Protein AF-A0A2E2T6H2-F1 (afdb_monomer_lite)

Secondary structure (DSSP, 8-state):
--EEEEE-STT-EEEEEETTEEEEEEETHHHH--TT--PPPHHHHHHHHHTT---SEEEEES--S-THHHHHHHHHHTTTSS-TTSEEEEE-TT-SHHHHHHHHHHHS--SSEEEEEE-SS--EEE-TTS-EEEEEEEEEEEETTEEEEEEEEEEE--GGG-SSEES-HHHHHHHHHHHTT--TT-HHHHHHHGGG----TTS--SB-TTS-EE-TTS--SSSS------SS-----TT-HHHHHHHHHHHHHHHHHHHHHHHHHHHHS--SEEEEESGGGG-HHHHHHHHHH-SSEEEE-TTTTTTHHHHHHHHHHHHHHT-S-PPPP-SS--SPPPP--GGGGTTSEEEE--HHHHHHHHHTT--EEEE-SSPPPSSS--SSEEEEE-TT-TTHHHHHHHHH---TT-PPEEEEEGGGHHHHEE-SS----TTS-SEEEESS--TTTS-TTSEEEEEEE-TTSHHHHHHHHHHHHHHS--EEEEEESS-TTPPPP-SHHHHHHHHHTSS--EEEETTTTEEEE---

pLDDT: mean 89.55, std 11.1, range [40.06, 98.69]

Structure (mmCIF, N/CA/C/O backbone):
data_AF-A0A2E2T6H2-F1
#
_entry.id   AF-A0A2E2T6H2-F1
#
loop_
_atom_site.group_PDB
_atom_site.id
_atom_site.type_symbol
_atom_site.label_atom_id
_atom_site.label_alt_id
_atom_site.label_comp_id
_atom_site.label_asym_id
_atom_site.label_entity_id
_atom_site.label_seq_id
_atom_site.pdbx_PDB_ins_code
_atom_site.Cartn_x
_atom_site.Cartn_y
_atom_site.Cartn_z
_atom_site.occupancy
_atom_site.B_iso_or_equiv
_atom_site.auth_seq_id
_atom_site.auth_comp_id
_atom_site.auth_asym_id
_atom_site.auth_atom_id
_atom_site.pdbx_PDB_model_num
ATOM 1 N N . MET A 1 1 ? 19.221 -20.853 6.151 1.00 88.19 1 MET A N 1
ATOM 2 C CA . MET A 1 1 ? 20.017 -19.611 6.120 1.00 88.19 1 MET A CA 1
ATOM 3 C C . MET A 1 1 ? 19.103 -18.430 6.379 1.00 88.19 1 MET A C 1
ATOM 5 O O . MET A 1 1 ? 18.104 -18.274 5.685 1.00 88.19 1 MET A O 1
ATOM 9 N N . ARG A 1 2 ? 19.425 -17.616 7.371 1.00 95.44 2 ARG A N 1
ATOM 10 C CA . ARG A 1 2 ? 18.693 -16.402 7.725 1.00 95.44 2 ARG A CA 1
ATOM 11 C C . ARG A 1 2 ? 19.166 -15.269 6.821 1.00 95.44 2 ARG A C 1
ATOM 13 O O . ARG A 1 2 ? 20.353 -14.944 6.819 1.00 95.44 2 ARG A O 1
ATOM 20 N N . ILE A 1 3 ? 18.264 -14.708 6.028 1.00 97.19 3 ILE A N 1
ATOM 21 C CA . ILE A 1 3 ? 18.574 -13.669 5.045 1.00 97.19 3 ILE A CA 1
ATOM 22 C C . ILE A 1 3 ? 17.885 -12.386 5.485 1.00 97.19 3 ILE A C 1
ATOM 24 O O . ILE A 1 3 ? 16.669 -12.353 5.656 1.00 97.19 3 ILE A O 1
ATOM 28 N N . LEU A 1 4 ? 18.663 -11.323 5.645 1.00 97.94 4 LEU A N 1
ATOM 29 C CA . LEU A 1 4 ? 18.157 -9.979 5.883 1.00 97.94 4 LEU A CA 1
ATOM 30 C C . LEU A 1 4 ? 18.441 -9.144 4.637 1.00 97.94 4 LEU A C 1
ATOM 32 O O . LEU A 1 4 ? 19.577 -9.099 4.176 1.00 97.94 4 LEU A O 1
ATOM 36 N N . SER A 1 5 ? 17.427 -8.501 4.072 1.00 97.69 5 SER A N 1
ATOM 37 C CA . SER A 1 5 ? 17.572 -7.628 2.908 1.00 97.69 5 SER A CA 1
ATOM 38 C C . SER A 1 5 ? 17.114 -6.221 3.237 1.00 97.69 5 SER A C 1
ATOM 40 O O . SER A 1 5 ? 16.077 -6.046 3.867 1.00 97.69 5 SER A O 1
ATOM 42 N N . TYR A 1 6 ? 17.886 -5.233 2.805 1.00 96.69 6 TYR A N 1
ATOM 43 C CA . TYR A 1 6 ? 17.662 -3.819 3.047 1.00 96.69 6 TYR A CA 1
ATOM 44 C C . TYR A 1 6 ? 17.733 -3.044 1.730 1.00 96.69 6 TYR A C 1
ATOM 46 O O . TYR A 1 6 ? 18.664 -3.224 0.936 1.00 96.69 6 TYR A O 1
ATOM 54 N N . HIS A 1 7 ? 16.753 -2.176 1.495 1.00 94.94 7 HIS A N 1
ATOM 55 C CA . HIS A 1 7 ? 16.695 -1.313 0.320 1.00 94.94 7 HIS A CA 1
ATOM 56 C C . HIS A 1 7 ? 17.006 0.141 0.678 1.00 94.94 7 HIS A C 1
ATOM 58 O O . HIS A 1 7 ? 16.320 0.726 1.511 1.00 94.94 7 HIS A O 1
ATOM 64 N N . PHE A 1 8 ? 18.040 0.706 0.040 1.00 87.81 8 PHE A N 1
ATOM 65 C CA . PHE A 1 8 ? 18.524 2.078 0.259 1.00 87.81 8 PHE A CA 1
ATOM 66 C C . PHE A 1 8 ? 17.876 3.142 -0.635 1.00 87.81 8 PHE A C 1
ATOM 68 O O . PHE A 1 8 ? 18.179 4.325 -0.478 1.00 87.81 8 PHE A O 1
ATOM 75 N N . GLY A 1 9 ? 17.072 2.736 -1.615 1.00 84.50 9 GLY A N 1
ATOM 76 C CA . GLY A 1 9 ? 16.479 3.653 -2.577 1.00 84.50 9 GLY A CA 1
ATOM 77 C C . GLY A 1 9 ? 15.316 4.461 -2.008 1.00 84.50 9 GLY A C 1
ATOM 78 O O . GLY A 1 9 ? 15.114 4.581 -0.801 1.00 84.50 9 GLY A O 1
ATOM 79 N N . HIS A 1 10 ? 14.543 5.030 -2.920 1.00 82.75 10 HIS A N 1
ATOM 80 C CA . HIS A 1 10 ? 13.220 5.551 -2.610 1.00 82.75 10 HIS A CA 1
ATOM 81 C C . HIS A 1 10 ? 12.325 4.423 -2.049 1.00 82.75 10 HIS A C 1
ATOM 83 O O . HIS A 1 10 ? 12.534 3.258 -2.363 1.00 82.75 10 HIS A O 1
ATOM 89 N N . ASP A 1 11 ? 11.371 4.752 -1.172 1.00 89.88 11 ASP A N 1
ATOM 90 C CA . ASP A 1 11 ? 10.517 3.775 -0.469 1.00 89.88 11 ASP A CA 1
ATOM 91 C C . ASP A 1 11 ? 11.308 2.644 0.215 1.00 89.88 11 ASP A C 1
ATOM 93 O O . ASP A 1 11 ? 10.977 1.459 0.118 1.00 89.88 11 ASP A O 1
ATOM 97 N N . GLY A 1 12 ? 12.368 3.022 0.935 1.00 93.94 12 GLY A N 1
ATOM 98 C CA . GLY A 1 12 ? 13.230 2.087 1.648 1.00 93.94 12 GLY A CA 1
ATOM 99 C C . GLY A 1 12 ? 12.469 1.072 2.498 1.00 93.94 12 GLY A C 1
ATOM 100 O O . GLY A 1 12 ? 11.490 1.391 3.178 1.00 93.94 12 GLY A O 1
ATOM 101 N N . SER A 1 13 ? 12.954 -0.164 2.496 1.00 96.88 13 SER A N 1
ATOM 102 C CA . SER A 1 13 ? 12.318 -1.283 3.185 1.00 96.88 13 SER A CA 1
ATOM 103 C C . SER A 1 13 ? 13.341 -2.284 3.706 1.00 96.88 13 SER A C 1
ATOM 105 O O . SER A 1 13 ? 14.507 -2.297 3.296 1.00 96.88 13 SER A O 1
ATOM 107 N N . ILE A 1 14 ? 12.895 -3.141 4.619 1.00 97.62 14 ILE A N 1
ATOM 108 C CA . ILE A 1 14 ? 13.686 -4.249 5.143 1.00 97.62 14 ILE A CA 1
ATOM 109 C C . ILE A 1 14 ? 12.849 -5.527 5.180 1.00 97.62 14 ILE A C 1
ATOM 111 O O . ILE A 1 14 ? 11.672 -5.502 5.536 1.00 97.62 14 ILE A O 1
ATOM 115 N N . THR A 1 15 ? 13.472 -6.645 4.818 1.00 97.75 15 THR A N 1
ATOM 116 C CA . THR A 1 15 ? 12.844 -7.968 4.769 1.00 97.75 15 THR A CA 1
ATOM 117 C C . THR A 1 15 ? 13.707 -8.990 5.481 1.00 97.75 15 THR A C 1
ATOM 119 O O . THR A 1 15 ? 14.905 -9.082 5.209 1.00 97.75 15 THR A O 1
ATOM 122 N N . TYR A 1 16 ? 13.094 -9.801 6.339 1.00 97.38 16 TYR A N 1
ATOM 123 C CA . TYR A 1 16 ? 13.736 -10.946 6.973 1.00 97.38 16 TYR A CA 1
ATOM 124 C C . TYR A 1 16 ? 13.113 -12.255 6.479 1.00 97.38 16 TYR A C 1
ATOM 126 O O . TYR A 1 16 ? 11.917 -12.499 6.657 1.00 97.38 16 TYR A O 1
ATOM 134 N N . LEU A 1 17 ? 13.943 -13.094 5.862 1.00 95.50 17 LEU A N 1
ATOM 135 C CA . LEU A 1 17 ? 13.588 -14.409 5.344 1.00 95.50 17 LEU A CA 1
ATOM 136 C C . LEU A 1 17 ? 14.323 -15.483 6.146 1.00 95.50 17 LEU A C 1
ATOM 138 O O . LEU A 1 17 ? 15.554 -15.523 6.176 1.00 95.50 17 LEU A O 1
ATOM 142 N N . ASP A 1 18 ? 13.567 -16.392 6.755 1.00 93.62 18 ASP A N 1
ATOM 143 C CA . ASP A 1 18 ? 14.108 -17.532 7.492 1.00 93.62 18 ASP A CA 1
ATOM 144 C C . ASP A 1 18 ? 13.370 -18.819 7.119 1.00 93.62 18 ASP A C 1
ATOM 146 O O . ASP A 1 18 ? 12.152 -18.842 6.953 1.00 93.62 18 ASP A O 1
ATOM 150 N N . LYS A 1 19 ? 14.125 -19.908 6.950 1.00 90.06 19 LYS A N 1
ATOM 151 C CA . LYS A 1 19 ? 13.621 -21.239 6.557 1.00 90.06 19 LYS A CA 1
ATOM 152 C C . LYS A 1 19 ? 12.671 -21.205 5.346 1.00 90.06 19 LYS A C 1
ATOM 154 O O . LYS A 1 19 ? 11.674 -21.922 5.311 1.00 90.06 19 LYS A O 1
ATOM 159 N N . GLY A 1 20 ? 12.981 -20.364 4.358 1.00 89.25 20 GLY A N 1
ATOM 160 C CA . GLY A 1 20 ? 12.189 -20.207 3.135 1.00 89.25 20 GLY A CA 1
ATOM 161 C C . GLY A 1 20 ? 10.883 -19.431 3.322 1.00 89.25 20 GLY A C 1
ATOM 162 O O . GLY A 1 20 ? 10.087 -19.386 2.392 1.00 89.25 20 GLY A O 1
ATOM 163 N N . ARG A 1 21 ? 10.643 -18.824 4.490 1.00 91.69 21 ARG A N 1
ATOM 164 C CA . ARG A 1 21 ? 9.457 -18.013 4.791 1.00 91.69 21 ARG A CA 1
ATOM 165 C C . ARG A 1 21 ? 9.847 -16.555 4.979 1.00 91.69 21 ARG A C 1
ATOM 167 O O . ARG A 1 21 ? 10.845 -16.263 5.636 1.00 91.69 21 ARG A O 1
ATOM 174 N N . ILE A 1 22 ? 9.039 -15.650 4.434 1.00 93.62 22 ILE A N 1
ATOM 175 C CA . ILE A 1 22 ? 9.094 -14.234 4.797 1.00 93.62 22 ILE A CA 1
ATOM 176 C C . ILE A 1 22 ? 8.507 -14.113 6.200 1.00 93.62 22 ILE A C 1
ATOM 178 O O . ILE A 1 22 ? 7.339 -14.424 6.405 1.00 93.62 22 ILE A O 1
ATOM 182 N N . VAL A 1 23 ? 9.336 -13.728 7.168 1.00 93.56 23 VAL A N 1
ATOM 183 C CA . VAL A 1 23 ? 8.912 -13.581 8.567 1.00 93.56 23 VAL A CA 1
ATOM 184 C C . VAL A 1 23 ? 8.470 -12.146 8.833 1.00 93.56 23 VAL A C 1
ATOM 186 O O . VAL A 1 23 ? 7.456 -11.932 9.483 1.00 93.56 23 VAL A O 1
ATOM 189 N N . TYR A 1 24 ? 9.220 -11.175 8.303 1.00 93.44 24 TYR A N 1
ATOM 190 C CA . TYR A 1 24 ? 8.900 -9.754 8.412 1.00 93.44 24 TYR A CA 1
ATOM 191 C C . TYR A 1 24 ? 9.229 -9.030 7.115 1.00 93.44 24 TYR A C 1
ATOM 193 O O . TYR A 1 24 ? 10.255 -9.298 6.481 1.00 93.44 24 TYR A O 1
ATOM 201 N N . HIS A 1 25 ? 8.394 -8.057 6.784 1.00 96.38 25 HIS A N 1
ATOM 202 C CA . HIS A 1 25 ? 8.656 -7.045 5.780 1.00 96.38 25 HIS A CA 1
ATOM 203 C C . HIS A 1 25 ? 8.089 -5.717 6.270 1.00 96.38 25 HIS A C 1
ATOM 205 O O . HIS A 1 25 ? 6.919 -5.648 6.638 1.00 96.38 25 HIS A O 1
ATOM 211 N N . THR A 1 26 ? 8.904 -4.664 6.286 1.00 95.56 26 THR A N 1
ATOM 212 C CA . THR A 1 26 ? 8.421 -3.339 6.681 1.00 95.56 26 THR A CA 1
ATOM 213 C C . THR A 1 26 ? 9.046 -2.218 5.867 1.00 95.56 26 THR A C 1
ATOM 215 O O . THR A 1 26 ? 10.230 -2.262 5.514 1.00 95.56 26 THR A O 1
ATOM 218 N N . GLN A 1 27 ? 8.241 -1.196 5.589 1.00 95.88 27 GLN A N 1
ATOM 219 C CA . GLN A 1 27 ? 8.707 0.076 5.049 1.00 95.88 27 GLN A CA 1
ATOM 220 C C . GLN A 1 27 ? 9.414 0.891 6.139 1.00 95.88 27 GLN A C 1
ATOM 222 O O . GLN A 1 27 ? 8.899 1.071 7.242 1.00 95.88 27 GLN A O 1
ATOM 227 N N . LEU A 1 28 ? 10.574 1.457 5.823 1.00 95.56 28 LEU A N 1
ATOM 228 C CA . LEU A 1 28 ? 11.381 2.216 6.779 1.00 95.56 28 LEU A CA 1
ATOM 229 C C . LEU A 1 28 ? 10.726 3.539 7.185 1.00 95.56 28 LEU A C 1
ATOM 231 O O . LEU A 1 28 ? 10.871 3.949 8.338 1.00 95.56 28 LEU A O 1
ATOM 235 N N . GLU A 1 29 ? 9.937 4.152 6.296 1.00 94.50 29 GLU A N 1
ATOM 236 C CA . GLU A 1 29 ? 9.164 5.369 6.591 1.00 94.50 29 GLU A CA 1
ATOM 237 C C . GLU A 1 29 ? 8.238 5.216 7.803 1.00 94.50 29 GLU A C 1
ATOM 239 O O . GLU A 1 29 ? 8.040 6.156 8.571 1.00 94.50 29 GLU A O 1
ATOM 244 N N . ARG A 1 30 ? 7.729 4.001 8.039 1.00 94.00 30 ARG A N 1
ATOM 245 C CA . ARG A 1 30 ? 6.865 3.680 9.180 1.00 94.00 30 ARG A CA 1
ATOM 246 C C . ARG A 1 30 ? 7.592 3.770 10.504 1.00 94.00 30 ARG A C 1
ATOM 248 O O . ARG A 1 30 ? 6.950 3.909 11.531 1.00 94.00 30 ARG A O 1
ATOM 255 N N . LEU A 1 31 ? 8.919 3.691 10.502 1.00 94.50 31 LEU A N 1
ATOM 256 C CA . LEU A 1 31 ? 9.747 3.659 11.706 1.00 94.50 31 LEU A CA 1
ATOM 257 C C . LEU A 1 31 ? 10.614 4.910 11.843 1.00 94.50 31 LEU A C 1
ATOM 259 O O . LEU A 1 31 ? 10.952 5.289 12.962 1.00 94.50 31 LEU A O 1
ATOM 263 N N . ASN A 1 32 ? 11.013 5.531 10.732 1.00 93.12 32 ASN A N 1
ATOM 264 C CA . ASN A 1 32 ? 11.801 6.766 10.727 1.00 93.12 32 ASN A CA 1
ATOM 265 C C . ASN A 1 32 ? 10.933 8.033 10.587 1.00 93.12 32 ASN A C 1
ATOM 267 O O . ASN A 1 32 ? 11.430 9.116 10.872 1.00 93.12 32 ASN A O 1
ATOM 271 N N . LYS A 1 33 ? 9.650 7.886 10.219 1.00 92.75 33 LYS A N 1
ATOM 272 C CA . LYS A 1 33 ? 8.641 8.948 10.022 1.00 92.75 33 LYS A CA 1
ATOM 273 C C . LYS A 1 33 ? 8.926 9.911 8.864 1.00 92.75 33 LYS A C 1
ATOM 275 O O . LYS A 1 33 ? 8.184 10.862 8.653 1.00 92.75 33 LYS A O 1
ATOM 280 N N . PHE A 1 34 ? 9.949 9.633 8.062 1.00 89.44 34 PHE A N 1
ATOM 281 C CA . PHE A 1 34 ? 10.254 10.351 6.834 1.00 89.44 34 PHE A CA 1
ATOM 282 C C . PHE A 1 34 ? 9.725 9.553 5.647 1.00 89.44 34 PHE A C 1
ATOM 284 O O . PHE A 1 34 ? 10.219 8.464 5.346 1.00 89.44 34 PHE A O 1
ATOM 291 N N . LYS A 1 35 ? 8.714 10.095 4.964 1.00 87.44 35 LYS A N 1
ATOM 292 C CA . LYS A 1 35 ? 8.119 9.435 3.800 1.00 87.44 35 LYS A CA 1
ATOM 293 C C . LYS A 1 35 ? 9.139 9.100 2.730 1.00 87.44 35 LYS A C 1
ATOM 295 O O . LYS A 1 35 ? 10.031 9.900 2.442 1.00 87.44 35 LYS A O 1
ATOM 300 N N . SER A 1 36 ? 8.970 7.918 2.147 1.00 85.25 36 SER A N 1
ATOM 301 C CA . SER A 1 36 ? 9.777 7.404 1.044 1.00 85.25 36 SER A CA 1
ATOM 302 C C . SER A 1 36 ? 11.285 7.365 1.322 1.00 85.25 36 SER A C 1
ATOM 304 O O . SER A 1 36 ? 12.091 7.280 0.395 1.00 85.25 36 SER A O 1
ATOM 306 N N . ASN A 1 37 ? 11.688 7.424 2.595 1.00 88.44 37 ASN A N 1
ATOM 307 C CA . ASN A 1 37 ? 13.080 7.517 3.001 1.00 88.44 37 ASN A CA 1
ATOM 308 C C . ASN A 1 37 ? 13.617 6.169 3.500 1.00 88.44 37 ASN A C 1
ATOM 310 O O . ASN A 1 37 ? 12.959 5.463 4.266 1.00 88.44 37 ASN A O 1
ATOM 314 N N . ALA A 1 38 ? 14.858 5.858 3.126 1.00 89.44 38 ALA A N 1
ATOM 315 C CA . ALA A 1 38 ? 15.538 4.618 3.474 1.00 89.44 38 ALA A CA 1
ATOM 316 C C . ALA A 1 38 ? 16.561 4.732 4.612 1.00 89.44 38 ALA A C 1
ATOM 318 O O . ALA A 1 38 ? 17.490 3.941 4.677 1.00 89.44 38 ALA A O 1
ATOM 319 N N . ILE A 1 39 ? 16.463 5.719 5.499 1.00 89.00 39 ILE A N 1
ATOM 320 C CA . ILE A 1 39 ? 17.376 5.849 6.640 1.00 89.00 39 ILE A CA 1
ATOM 321 C C . ILE A 1 39 ? 16.908 4.911 7.763 1.00 89.00 39 ILE A C 1
ATOM 323 O O . ILE A 1 39 ? 15.717 4.888 8.095 1.00 89.00 39 ILE A O 1
ATOM 327 N N . PRO A 1 40 ? 17.812 4.140 8.397 1.00 91.06 40 PRO A N 1
ATOM 328 C CA . PRO A 1 40 ? 17.446 3.298 9.527 1.00 91.06 40 PRO A CA 1
ATOM 329 C C . PRO A 1 40 ? 17.149 4.168 10.754 1.00 91.06 40 PRO A C 1
ATOM 331 O O . PRO A 1 40 ? 17.897 5.094 11.068 1.00 91.06 40 PRO A O 1
ATOM 334 N N . SER A 1 41 ? 16.092 3.843 11.498 1.00 93.00 41 SER A N 1
ATOM 335 C CA . SER A 1 41 ? 15.780 4.510 12.765 1.00 93.00 41 SER A CA 1
ATOM 336 C C . SER A 1 41 ? 16.246 3.699 13.974 1.00 93.00 41 SER A C 1
ATOM 338 O O . SER A 1 41 ? 16.525 2.500 13.889 1.00 93.00 41 SER A O 1
ATOM 340 N N . ARG A 1 42 ? 16.302 4.345 15.145 1.00 93.38 42 ARG A N 1
ATOM 341 C CA . ARG A 1 42 ? 16.491 3.638 16.422 1.00 93.38 42 ARG A CA 1
ATOM 342 C C . ARG A 1 42 ? 15.375 2.615 16.655 1.00 93.38 42 ARG A C 1
ATOM 344 O O . ARG A 1 42 ? 15.657 1.523 17.136 1.00 93.38 42 ARG A O 1
ATOM 351 N N . GLU A 1 43 ? 14.152 2.962 16.268 1.00 94.06 43 GLU A N 1
ATOM 352 C CA . GLU A 1 43 ? 12.974 2.104 16.394 1.00 94.06 43 GLU A CA 1
ATOM 353 C C . GLU A 1 43 ? 13.121 0.808 15.588 1.00 94.06 43 GLU A C 1
ATOM 355 O O . GLU A 1 43 ? 12.839 -0.275 16.096 1.00 94.06 43 GLU A O 1
ATOM 360 N N . LEU A 1 44 ? 13.676 0.881 14.372 1.00 95.44 44 LEU A N 1
ATOM 361 C CA . LEU A 1 44 ? 14.017 -0.315 13.600 1.00 95.44 44 LEU A CA 1
ATOM 362 C C . LEU A 1 44 ? 14.959 -1.238 14.379 1.00 95.44 44 LEU A C 1
ATOM 364 O O . LEU A 1 44 ? 14.712 -2.436 14.482 1.00 95.44 44 LEU A O 1
ATOM 368 N N . ILE A 1 45 ? 16.032 -0.689 14.948 1.00 96.44 45 ILE A N 1
ATOM 369 C CA . ILE A 1 45 ? 17.015 -1.481 15.697 1.00 96.44 45 ILE A CA 1
ATOM 370 C C . ILE A 1 45 ? 16.385 -2.127 16.937 1.00 96.44 45 ILE A C 1
ATOM 372 O O . ILE A 1 45 ? 16.674 -3.287 17.227 1.00 96.44 45 ILE A O 1
ATOM 376 N N . ILE A 1 46 ? 15.515 -1.406 17.651 1.00 94.69 46 ILE A N 1
ATOM 377 C CA . ILE A 1 46 ? 14.776 -1.943 18.802 1.00 94.69 46 ILE A CA 1
ATOM 378 C C . ILE A 1 46 ? 13.916 -3.134 18.366 1.00 94.69 46 ILE A C 1
ATOM 380 O O . ILE A 1 46 ? 14.028 -4.208 18.961 1.00 94.69 46 ILE A O 1
ATOM 384 N N . ASN A 1 47 ? 13.135 -2.982 17.293 1.00 94.81 47 ASN A N 1
ATOM 385 C CA . ASN A 1 47 ? 12.271 -4.046 16.783 1.00 94.81 47 ASN A CA 1
ATOM 386 C C . ASN A 1 47 ? 13.064 -5.268 16.303 1.00 94.81 47 ASN A C 1
ATOM 388 O O . ASN A 1 47 ? 12.713 -6.395 16.655 1.00 94.81 47 ASN A O 1
ATOM 392 N N . LEU A 1 48 ? 14.167 -5.075 15.575 1.00 96.19 48 LEU A N 1
ATOM 393 C CA . LEU A 1 48 ? 15.026 -6.182 15.137 1.00 96.19 48 LEU A CA 1
ATOM 394 C C . LEU A 1 48 ? 15.624 -6.946 16.329 1.00 96.19 48 LEU A C 1
ATOM 396 O O . LEU A 1 48 ? 15.603 -8.176 16.345 1.00 96.19 48 LEU A O 1
ATOM 400 N N . LYS A 1 49 ? 16.111 -6.242 17.358 1.00 95.31 49 LYS A N 1
ATOM 401 C CA . LYS A 1 49 ? 16.682 -6.881 18.555 1.00 95.31 49 LYS A CA 1
ATOM 402 C C . LYS A 1 49 ? 15.634 -7.636 19.362 1.00 95.31 49 LYS A C 1
ATOM 404 O O . LYS A 1 49 ? 15.878 -8.766 19.767 1.00 95.31 49 LYS A O 1
ATOM 409 N N . LYS A 1 50 ? 14.468 -7.028 19.574 1.00 93.50 50 LYS A N 1
ATOM 410 C CA . LYS A 1 50 ? 13.361 -7.635 20.319 1.00 93.50 50 LYS A CA 1
ATOM 411 C C . LYS A 1 50 ? 12.850 -8.914 19.655 1.00 93.50 50 LYS A C 1
ATOM 413 O O . LYS A 1 50 ? 12.519 -9.873 20.343 1.00 93.50 50 LYS A O 1
ATOM 418 N N . ASN A 1 51 ? 12.858 -8.953 18.324 1.00 93.81 51 ASN A N 1
ATOM 419 C CA . ASN A 1 51 ? 12.507 -10.141 17.547 1.00 93.81 51 ASN A CA 1
ATOM 420 C C . ASN A 1 51 ? 13.680 -11.125 17.367 1.00 93.81 51 A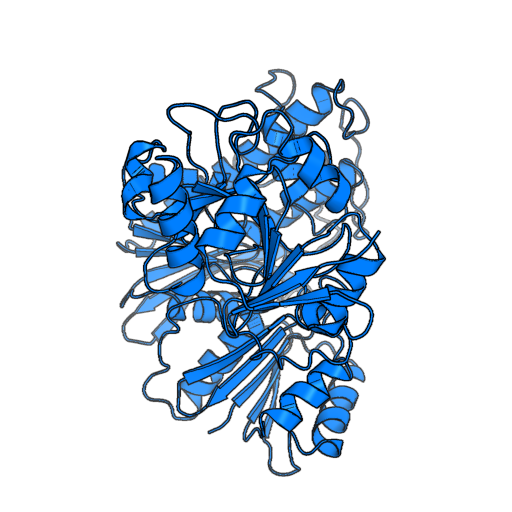SN A C 1
ATOM 422 O O . ASN A 1 51 ? 13.568 -12.062 16.580 1.00 93.81 51 ASN A O 1
ATOM 426 N N . ASN A 1 52 ? 14.792 -10.934 18.091 1.00 94.31 52 ASN A N 1
ATOM 427 C CA . ASN A 1 52 ? 15.991 -11.778 18.046 1.00 94.31 52 ASN A CA 1
ATOM 428 C C . ASN A 1 52 ? 16.515 -12.011 16.617 1.00 94.31 52 ASN A C 1
ATOM 430 O O . ASN A 1 52 ? 16.966 -13.106 16.274 1.00 94.31 52 ASN A O 1
ATOM 434 N N . ILE A 1 53 ? 16.432 -10.982 15.769 1.00 95.38 53 ILE A N 1
ATOM 435 C CA . ILE A 1 53 ? 16.847 -11.080 14.372 1.00 95.38 53 ILE A CA 1
ATOM 436 C C . ILE A 1 53 ? 18.364 -11.210 14.293 1.00 95.38 53 ILE A C 1
ATOM 438 O O . ILE A 1 53 ? 19.106 -10.381 14.818 1.00 95.38 53 ILE A O 1
ATOM 442 N N . GLN A 1 54 ? 18.806 -12.238 13.578 1.00 95.69 54 GLN A N 1
ATOM 443 C CA . GLN A 1 54 ? 20.200 -12.485 13.241 1.00 95.69 54 GLN A CA 1
ATOM 444 C C . GLN A 1 54 ? 20.289 -12.944 11.790 1.00 95.69 54 GLN A C 1
ATOM 446 O O . GLN A 1 54 ? 19.511 -13.803 11.378 1.00 95.69 54 GLN A O 1
ATOM 451 N N . ALA A 1 55 ? 21.236 -12.408 11.022 1.00 96.94 55 ALA A N 1
ATOM 452 C CA . ALA A 1 55 ? 21.385 -12.752 9.609 1.00 96.94 55 ALA A CA 1
ATOM 453 C C . ALA A 1 55 ? 22.666 -13.549 9.330 1.00 96.94 55 ALA A C 1
ATOM 455 O O . ALA A 1 55 ? 23.756 -13.165 9.755 1.00 96.94 55 ALA A O 1
ATOM 456 N N . ASP A 1 56 ? 22.537 -14.621 8.548 1.00 96.50 56 ASP A N 1
ATOM 457 C CA . ASP A 1 56 ? 23.673 -15.330 7.948 1.00 96.50 56 ASP A CA 1
ATOM 458 C C . ASP A 1 56 ? 24.125 -14.612 6.662 1.00 96.50 56 ASP A C 1
ATOM 460 O O . ASP A 1 56 ? 25.315 -14.562 6.359 1.00 96.50 56 ASP A O 1
ATOM 464 N N . ILE A 1 57 ? 23.176 -13.999 5.939 1.00 97.56 57 ILE A N 1
ATOM 465 C CA . ILE A 1 57 ? 23.417 -13.150 4.765 1.00 97.56 57 ILE A CA 1
ATOM 466 C C . ILE A 1 57 ? 22.712 -11.807 4.962 1.00 97.56 57 ILE A C 1
ATOM 468 O O . ILE A 1 57 ? 21.515 -11.775 5.254 1.00 97.56 57 ILE A O 1
ATOM 472 N N . PHE A 1 58 ? 23.430 -10.704 4.745 1.00 97.69 58 PHE A N 1
ATOM 473 C CA . PHE A 1 58 ? 22.877 -9.353 4.736 1.00 97.69 58 PHE A CA 1
ATOM 474 C C . PHE A 1 58 ? 23.012 -8.717 3.351 1.00 97.69 58 PHE A C 1
ATOM 476 O O . PHE A 1 58 ? 24.117 -8.459 2.871 1.00 97.69 58 PHE A O 1
ATOM 483 N N . ILE A 1 59 ? 21.872 -8.480 2.709 1.00 96.69 59 ILE A N 1
ATOM 484 C CA . ILE A 1 59 ? 21.765 -7.937 1.358 1.00 96.69 59 ILE A CA 1
ATOM 485 C C . ILE A 1 59 ? 21.440 -6.453 1.445 1.00 96.69 59 ILE A C 1
ATOM 487 O O . ILE A 1 59 ? 20.494 -6.048 2.116 1.00 96.69 59 ILE A O 1
ATOM 491 N N . LEU A 1 60 ? 22.193 -5.657 0.706 1.00 94.81 60 LEU A N 1
ATOM 492 C CA . LEU A 1 60 ? 22.004 -4.226 0.556 1.00 94.81 60 LEU A CA 1
ATOM 493 C C . LEU A 1 60 ? 21.741 -3.951 -0.918 1.00 94.81 60 LEU A C 1
ATOM 495 O O . LEU A 1 60 ? 22.590 -4.252 -1.753 1.00 94.81 60 LEU A O 1
ATOM 499 N N . THR A 1 61 ? 20.572 -3.413 -1.247 1.00 93.06 61 THR A N 1
ATOM 500 C CA . THR A 1 61 ? 20.201 -3.068 -2.629 1.00 93.06 61 THR A CA 1
ATOM 501 C C . THR A 1 61 ? 20.230 -1.562 -2.843 1.00 93.06 61 THR A C 1
ATOM 503 O O . THR A 1 61 ? 20.149 -0.797 -1.882 1.00 93.06 61 THR A O 1
ATOM 506 N N . TRP A 1 62 ? 20.338 -1.139 -4.105 1.00 87.44 62 TRP A N 1
ATOM 507 C CA . TRP A 1 62 ? 20.487 0.270 -4.484 1.00 87.44 62 TRP A CA 1
ATOM 508 C C . TRP A 1 62 ? 21.754 0.925 -3.911 1.00 87.44 62 TRP A C 1
ATOM 510 O O . TRP A 1 62 ? 21.786 2.107 -3.569 1.00 87.44 62 TRP A O 1
ATOM 520 N N . VAL A 1 63 ? 22.828 0.139 -3.807 1.00 80.88 63 VAL A N 1
ATOM 521 C CA . VAL A 1 63 ? 24.129 0.626 -3.345 1.00 80.88 63 VAL A CA 1
ATOM 522 C C . VAL A 1 63 ? 24.778 1.449 -4.456 1.00 80.88 63 VAL A C 1
ATOM 524 O O . VAL A 1 63 ? 25.276 0.907 -5.442 1.00 80.88 63 VAL A O 1
ATOM 527 N N . ILE A 1 64 ? 24.755 2.767 -4.299 1.00 72.50 64 ILE A N 1
ATOM 528 C CA . ILE A 1 64 ? 25.582 3.711 -5.063 1.00 72.50 64 ILE A CA 1
ATOM 529 C C . ILE A 1 64 ? 26.885 3.896 -4.269 1.00 72.50 64 ILE A C 1
ATOM 531 O O . ILE A 1 64 ? 26.848 3.751 -3.047 1.00 72.50 64 ILE A O 1
ATOM 535 N N . GLU A 1 65 ? 28.025 4.150 -4.922 1.00 60.12 65 GLU A N 1
ATOM 536 C CA . GLU A 1 65 ? 29.339 4.352 -4.280 1.00 60.12 65 GLU A CA 1
ATOM 537 C C . GLU A 1 65 ? 29.257 5.417 -3.167 1.00 60.12 65 GLU A C 1
ATOM 539 O O . GLU A 1 65 ? 29.360 6.610 -3.423 1.00 60.12 65 GLU A O 1
ATOM 544 N N . ASN A 1 66 ? 28.974 5.002 -1.926 1.00 58.41 66 ASN A N 1
ATOM 545 C CA . ASN A 1 66 ? 28.695 5.897 -0.806 1.00 58.41 66 ASN A CA 1
ATOM 546 C C . ASN A 1 66 ? 29.044 5.248 0.543 1.00 58.41 66 ASN A C 1
ATOM 548 O O . ASN A 1 66 ? 28.620 4.131 0.850 1.00 58.41 66 ASN A O 1
ATOM 552 N N . ASN A 1 67 ? 29.685 6.038 1.414 1.00 62.59 67 ASN A N 1
ATOM 553 C CA . ASN A 1 67 ? 30.054 5.712 2.804 1.00 62.59 67 ASN A CA 1
ATOM 554 C C . ASN A 1 67 ? 28.870 5.301 3.712 1.00 62.59 67 ASN A C 1
ATOM 556 O O . ASN A 1 67 ? 29.069 4.861 4.845 1.00 62.59 67 ASN A O 1
ATOM 560 N N . TRP A 1 68 ? 27.623 5.470 3.264 1.00 77.38 68 TRP A N 1
ATOM 561 C CA . TRP A 1 68 ? 26.421 5.156 4.043 1.00 77.38 68 TRP A CA 1
ATOM 562 C C . TRP A 1 68 ? 26.187 3.657 4.225 1.00 77.38 68 TRP A C 1
ATOM 564 O O . TRP A 1 68 ? 25.755 3.245 5.301 1.00 77.38 68 TRP A O 1
ATOM 574 N N . CYS A 1 69 ? 26.518 2.838 3.222 1.00 85.12 69 CYS A N 1
ATOM 575 C CA . CYS A 1 69 ? 26.344 1.388 3.323 1.00 85.12 69 CYS A CA 1
ATOM 576 C C . CYS A 1 69 ? 27.181 0.803 4.461 1.00 85.12 69 CYS A C 1
ATOM 578 O O . CYS A 1 69 ? 26.676 0.019 5.262 1.00 85.12 69 CYS A O 1
ATOM 580 N N . ASP A 1 70 ? 28.433 1.244 4.581 1.00 88.25 70 ASP A N 1
ATOM 581 C CA . ASP A 1 70 ? 29.333 0.776 5.634 1.00 88.25 70 ASP A CA 1
ATOM 582 C C . ASP A 1 70 ? 28.865 1.240 7.017 1.00 88.25 70 ASP A C 1
ATOM 584 O O . ASP A 1 70 ? 28.881 0.459 7.965 1.00 88.25 70 ASP A O 1
ATOM 588 N N . LYS A 1 71 ? 28.312 2.456 7.134 1.00 89.62 71 LYS A N 1
ATOM 589 C CA . LYS A 1 71 ? 27.692 2.921 8.388 1.00 89.62 71 LYS A CA 1
ATOM 590 C C . LYS A 1 71 ? 26.500 2.062 8.819 1.00 89.62 71 LYS A C 1
ATOM 592 O O . LYS A 1 71 ? 26.349 1.819 10.015 1.00 89.62 71 LYS A O 1
ATOM 597 N N . ILE A 1 72 ? 25.658 1.600 7.887 1.00 90.00 72 ILE A N 1
ATOM 598 C CA . ILE A 1 72 ? 24.549 0.685 8.215 1.00 90.00 72 ILE A CA 1
ATOM 599 C C . ILE A 1 72 ? 25.080 -0.679 8.648 1.00 90.00 72 ILE A C 1
ATOM 601 O O . ILE A 1 72 ? 24.609 -1.222 9.646 1.00 90.00 72 ILE A O 1
ATOM 605 N N . ILE A 1 73 ? 26.077 -1.215 7.944 1.00 93.69 73 ILE A N 1
ATOM 606 C CA . ILE A 1 73 ? 26.718 -2.480 8.323 1.00 93.69 73 ILE A CA 1
ATOM 607 C C . ILE A 1 73 ? 27.255 -2.382 9.757 1.00 93.69 73 ILE A C 1
ATOM 609 O O . ILE A 1 73 ? 26.923 -3.221 10.593 1.00 93.69 73 ILE A O 1
ATOM 613 N N . GLU A 1 74 ? 27.999 -1.326 10.085 1.00 94.06 74 GLU A N 1
ATOM 614 C CA . GLU A 1 74 ? 28.532 -1.123 11.438 1.00 94.06 74 GLU A CA 1
ATOM 615 C C . GLU A 1 74 ? 27.427 -0.887 12.482 1.00 94.06 74 GLU A C 1
ATOM 617 O O . GLU A 1 74 ? 27.493 -1.419 13.594 1.00 94.06 74 GLU A O 1
ATOM 622 N N . LEU A 1 75 ? 26.354 -0.167 12.126 1.00 94.69 75 LEU A N 1
ATOM 623 C CA . LEU A 1 75 ? 25.161 -0.016 12.966 1.00 94.69 75 LEU A CA 1
ATOM 624 C C . LEU A 1 75 ? 24.512 -1.368 13.297 1.00 94.69 75 LEU A C 1
ATOM 626 O O . LEU A 1 75 ? 24.061 -1.563 14.428 1.00 94.69 75 LEU A O 1
ATOM 630 N N . PHE A 1 76 ? 24.441 -2.285 12.335 1.00 96.75 76 PHE A N 1
ATOM 631 C CA . PHE A 1 76 ? 23.818 -3.594 12.525 1.00 96.75 76 PHE A CA 1
ATOM 632 C C . PHE A 1 76 ? 24.751 -4.541 13.295 1.00 96.75 76 PHE A C 1
ATOM 634 O O . PHE A 1 76 ? 24.279 -5.251 14.188 1.00 96.75 76 PHE A O 1
ATOM 641 N N . LYS A 1 77 ? 26.070 -4.487 13.043 1.00 96.69 77 LYS A N 1
ATOM 642 C CA . LYS A 1 77 ? 27.087 -5.241 13.799 1.00 96.69 77 LYS A CA 1
ATOM 643 C C . LYS A 1 77 ? 27.105 -4.867 15.276 1.00 96.69 77 LYS A C 1
ATOM 645 O O . LYS A 1 77 ? 26.965 -5.740 16.125 1.00 96.69 77 LYS A O 1
ATOM 650 N N . ARG A 1 78 ? 27.194 -3.569 15.606 1.00 96.25 78 ARG A N 1
ATOM 651 C CA . ARG A 1 78 ? 27.237 -3.104 17.011 1.00 96.25 78 ARG A CA 1
ATOM 652 C C . ARG A 1 78 ? 25.971 -3.446 17.807 1.00 96.25 78 ARG A C 1
ATOM 654 O O . ARG A 1 78 ? 25.972 -3.373 19.030 1.00 96.25 78 ARG A O 1
ATOM 661 N N . ASN A 1 79 ? 24.880 -3.771 17.112 1.00 96.50 79 ASN A N 1
ATOM 662 C CA . ASN A 1 79 ? 23.611 -4.184 17.704 1.00 96.50 79 ASN A CA 1
ATOM 663 C C . ASN A 1 79 ? 23.376 -5.702 17.651 1.00 96.50 79 ASN A C 1
ATOM 665 O O . ASN A 1 79 ? 22.285 -6.138 18.014 1.00 96.50 79 ASN A O 1
ATOM 669 N N . ASN A 1 80 ? 24.381 -6.490 17.249 1.00 95.69 80 ASN A N 1
ATOM 670 C CA . ASN A 1 80 ? 24.342 -7.953 17.151 1.00 95.69 80 ASN A CA 1
ATOM 671 C C . ASN A 1 80 ? 23.253 -8.505 16.210 1.00 95.69 80 ASN A C 1
ATOM 673 O O . ASN A 1 80 ? 22.815 -9.641 16.376 1.00 95.69 80 ASN A O 1
ATOM 677 N N . ILE A 1 81 ? 22.821 -7.713 15.222 1.00 97.56 81 ILE A N 1
ATOM 678 C CA . ILE A 1 81 ? 21.877 -8.151 14.175 1.00 97.56 81 ILE A CA 1
ATOM 679 C C . ILE A 1 81 ? 22.626 -8.941 13.090 1.00 97.56 81 ILE A C 1
ATOM 681 O O . ILE A 1 81 ? 22.103 -9.884 12.499 1.00 97.56 81 ILE A O 1
ATOM 685 N N . ILE A 1 82 ? 23.877 -8.559 12.838 1.00 97.31 82 ILE A N 1
ATOM 686 C CA . ILE A 1 82 ? 24.817 -9.259 11.961 1.00 97.31 82 ILE A CA 1
ATOM 687 C C . ILE A 1 82 ? 26.147 -9.431 12.701 1.00 97.31 82 ILE A C 1
ATOM 689 O O . ILE A 1 82 ? 26.438 -8.679 13.633 1.00 97.31 82 ILE A O 1
ATOM 693 N N . THR A 1 83 ? 26.959 -10.403 12.298 1.00 96.06 83 THR A N 1
ATOM 694 C CA . THR A 1 83 ? 28.272 -10.690 12.894 1.00 96.06 83 THR A CA 1
ATOM 695 C C . THR A 1 83 ? 29.385 -10.567 11.853 1.00 96.06 83 THR A C 1
ATOM 697 O O . THR A 1 83 ? 29.135 -10.338 10.671 1.00 96.06 83 THR A O 1
ATOM 700 N N . ASN A 1 84 ? 30.638 -10.760 12.271 1.00 94.25 84 ASN A N 1
ATOM 701 C CA . ASN A 1 84 ? 31.768 -10.846 11.340 1.00 94.25 84 ASN A CA 1
ATOM 702 C C . ASN A 1 84 ? 31.718 -12.094 10.439 1.00 94.25 84 ASN A C 1
ATOM 704 O O . ASN A 1 84 ? 32.433 -12.135 9.444 1.00 94.25 84 ASN A O 1
ATOM 708 N N . GLN A 1 85 ? 30.895 -13.096 10.774 1.00 95.75 85 GLN A N 1
ATOM 709 C CA . GLN A 1 85 ? 30.648 -14.251 9.905 1.00 95.75 85 GLN A CA 1
ATOM 710 C C . GLN A 1 85 ? 29.493 -14.020 8.922 1.00 95.75 85 GLN A C 1
ATOM 712 O O . GLN A 1 85 ? 29.323 -14.818 8.003 1.00 95.75 85 GLN A O 1
ATOM 717 N N . THR A 1 86 ? 28.690 -12.963 9.097 1.00 97.50 86 THR A N 1
ATOM 718 C CA . THR A 1 86 ? 27.591 -12.654 8.178 1.00 97.50 86 THR A CA 1
ATOM 719 C C . THR A 1 86 ? 28.148 -12.284 6.807 1.00 97.50 86 THR A C 1
ATOM 721 O O . THR A 1 86 ? 28.944 -11.352 6.671 1.00 97.50 86 THR A O 1
ATOM 724 N N . GLN A 1 87 ? 27.681 -12.973 5.768 1.00 96.94 87 GLN A N 1
ATOM 725 C CA . GLN A 1 87 ? 28.025 -12.647 4.391 1.00 96.94 87 GLN A CA 1
ATOM 726 C C . GLN A 1 87 ? 27.323 -11.351 3.974 1.00 96.94 87 GLN A C 1
ATOM 728 O O . GLN A 1 87 ? 26.096 -11.265 3.987 1.00 96.94 87 GLN A O 1
ATOM 733 N N . ILE A 1 88 ? 28.095 -10.347 3.561 1.00 96.31 88 ILE A N 1
ATOM 734 C CA . ILE A 1 88 ? 27.559 -9.071 3.076 1.00 96.31 88 ILE A CA 1
ATOM 735 C C . ILE A 1 88 ? 27.461 -9.099 1.552 1.00 96.31 88 ILE A C 1
ATOM 737 O O . ILE A 1 88 ? 28.456 -9.329 0.866 1.00 96.31 88 ILE A O 1
ATOM 741 N N . VAL A 1 89 ? 26.274 -8.816 1.017 1.00 94.50 89 VAL A N 1
ATOM 742 C CA . VAL A 1 89 ? 26.010 -8.752 -0.426 1.00 94.50 89 VAL A CA 1
ATOM 743 C C . VAL A 1 89 ? 25.549 -7.342 -0.781 1.00 94.50 89 VAL A C 1
ATOM 745 O O . VAL A 1 89 ? 24.457 -6.926 -0.405 1.00 94.50 89 VAL A O 1
ATOM 748 N N . LYS A 1 90 ? 26.378 -6.594 -1.512 1.00 92.81 90 LYS A N 1
ATOM 749 C CA . LYS A 1 90 ? 26.049 -5.246 -2.001 1.00 92.81 90 LYS A CA 1
ATOM 750 C C . LYS A 1 90 ? 25.608 -5.330 -3.461 1.00 92.81 90 LYS A C 1
ATOM 752 O O . LYS A 1 90 ? 26.370 -5.777 -4.314 1.00 92.81 90 LYS A O 1
ATOM 757 N N . ILE A 1 91 ? 24.386 -4.898 -3.747 1.00 90.19 91 ILE A N 1
ATOM 758 C CA . ILE A 1 91 ? 23.778 -4.901 -5.077 1.00 90.19 91 ILE A CA 1
ATOM 759 C C . ILE A 1 91 ? 23.542 -3.448 -5.491 1.00 90.19 91 ILE A C 1
ATOM 761 O O . ILE A 1 91 ? 22.769 -2.724 -4.862 1.00 90.19 91 ILE A O 1
ATOM 765 N N . GLY A 1 92 ? 24.233 -3.016 -6.547 1.00 83.81 92 GLY A N 1
ATOM 766 C CA . GLY A 1 92 ? 24.042 -1.690 -7.137 1.00 83.81 92 GLY A CA 1
ATOM 767 C C . GLY A 1 92 ? 22.762 -1.593 -7.971 1.00 83.81 92 GLY A C 1
ATOM 768 O O . GLY A 1 92 ? 21.887 -2.452 -7.907 1.00 83.81 92 GLY A O 1
ATOM 769 N N . ARG A 1 93 ? 22.674 -0.578 -8.833 1.00 78.06 93 ARG A N 1
ATOM 770 C CA . ARG A 1 93 ? 21.490 -0.312 -9.672 1.00 78.06 93 ARG A CA 1
ATOM 771 C C . ARG A 1 93 ? 21.286 -1.305 -10.826 1.00 78.06 93 ARG A C 1
ATOM 773 O O . ARG A 1 93 ? 20.518 -1.015 -11.717 1.00 78.06 93 ARG A O 1
ATOM 780 N N . LYS A 1 94 ? 21.964 -2.456 -10.875 1.00 79.06 94 LYS A N 1
ATOM 781 C CA . LYS A 1 94 ? 21.884 -3.390 -12.024 1.00 79.06 94 LYS A CA 1
ATOM 782 C C . LYS A 1 94 ? 20.729 -4.391 -11.940 1.00 79.06 94 LYS A C 1
ATOM 784 O O . LYS A 1 94 ? 20.476 -5.114 -12.894 1.00 79.06 94 LYS A O 1
ATOM 789 N N . GLN A 1 95 ? 20.080 -4.488 -10.785 1.00 85.00 95 GLN A N 1
ATOM 790 C CA . GLN A 1 95 ? 18.980 -5.412 -10.530 1.00 85.00 95 GLN A CA 1
ATOM 791 C C . GLN A 1 95 ? 17.907 -4.616 -9.784 1.00 85.00 95 GLN A C 1
ATOM 793 O O . GLN A 1 95 ? 18.086 -4.329 -8.607 1.00 85.00 95 GLN A O 1
ATOM 798 N N . HIS A 1 96 ? 16.847 -4.201 -10.483 1.00 90.12 96 HIS A N 1
ATOM 799 C CA . HIS A 1 96 ? 15.703 -3.490 -9.890 1.00 90.12 96 HIS A CA 1
ATOM 800 C C . HIS A 1 96 ? 14.396 -4.171 -10.286 1.00 90.12 96 HIS A C 1
ATOM 802 O O . HIS A 1 96 ? 13.740 -4.785 -9.447 1.00 90.12 96 HIS A O 1
ATOM 808 N N . HIS A 1 97 ? 14.087 -4.220 -11.586 1.00 91.94 97 HIS A N 1
ATOM 809 C CA . HIS A 1 97 ? 12.844 -4.828 -12.067 1.00 91.94 97 HIS A CA 1
ATOM 810 C C . HIS A 1 97 ? 12.752 -6.334 -11.795 1.00 91.94 97 HIS A C 1
ATOM 812 O O . HIS A 1 97 ? 11.661 -6.853 -11.570 1.00 91.94 97 HIS A O 1
ATOM 818 N N . ILE A 1 98 ? 13.884 -7.045 -11.726 1.00 91.88 98 ILE A N 1
ATOM 819 C CA . ILE A 1 98 ? 13.883 -8.462 -11.339 1.00 91.88 98 ILE A CA 1
ATOM 820 C C . ILE A 1 98 ? 13.404 -8.660 -9.894 1.00 91.88 98 ILE A C 1
ATOM 822 O O . ILE A 1 98 ? 12.770 -9.669 -9.590 1.00 91.88 98 ILE A O 1
ATOM 826 N N . PHE A 1 99 ? 13.674 -7.703 -9.002 1.00 94.44 99 PHE A N 1
ATOM 827 C CA . PHE A 1 99 ? 13.208 -7.767 -7.620 1.00 94.44 99 PHE A CA 1
ATOM 828 C C . PHE A 1 99 ? 11.711 -7.482 -7.529 1.00 94.44 99 PHE A C 1
ATOM 830 O O . PHE A 1 99 ? 11.012 -8.261 -6.882 1.00 94.44 99 PHE A O 1
ATOM 837 N N . HIS A 1 100 ? 11.210 -6.478 -8.259 1.00 95.06 100 HIS A N 1
ATOM 838 C CA . HIS A 1 100 ? 9.764 -6.279 -8.443 1.00 95.06 100 HIS A CA 1
ATOM 839 C C . HIS A 1 100 ? 9.091 -7.561 -8.939 1.00 95.06 100 HIS A C 1
ATOM 841 O O . HIS A 1 100 ? 8.154 -8.061 -8.322 1.00 95.06 100 HIS A O 1
ATOM 847 N N . ALA A 1 101 ? 9.626 -8.165 -10.002 1.00 94.38 101 ALA A N 1
ATOM 848 C CA . ALA A 1 101 ? 9.060 -9.372 -10.590 1.00 94.38 101 ALA A CA 1
ATOM 849 C C . ALA A 1 101 ? 9.041 -10.565 -9.620 1.00 94.38 101 ALA A C 1
ATOM 851 O O . ALA A 1 101 ? 8.040 -11.277 -9.521 1.00 94.38 101 ALA A O 1
ATOM 852 N N . LEU A 1 102 ? 10.126 -10.780 -8.871 1.00 93.62 102 LEU A N 1
ATOM 853 C CA . LEU A 1 102 ? 10.196 -11.857 -7.884 1.00 93.62 102 LEU A CA 1
ATOM 854 C C . LEU A 1 102 ? 9.252 -11.634 -6.702 1.00 93.62 102 LEU A C 1
ATOM 856 O O . LEU A 1 102 ? 8.618 -12.602 -6.277 1.00 93.62 102 LEU A O 1
ATOM 860 N N . CYS A 1 103 ? 9.140 -10.400 -6.200 1.00 94.56 103 CYS A N 1
ATOM 861 C CA . CYS A 1 103 ? 8.180 -10.038 -5.156 1.00 94.56 103 CYS A CA 1
ATOM 862 C C . CYS A 1 103 ? 6.751 -10.345 -5.623 1.00 94.56 103 CYS A C 1
ATOM 864 O O . CYS A 1 103 ? 6.072 -11.189 -5.032 1.00 94.56 103 CYS A O 1
ATOM 866 N N . ALA A 1 104 ? 6.366 -9.768 -6.762 1.00 94.81 104 ALA A N 1
ATOM 867 C CA . ALA A 1 104 ? 5.043 -9.906 -7.350 1.00 94.81 104 ALA A CA 1
ATOM 868 C C . ALA A 1 104 ? 4.663 -11.372 -7.598 1.00 94.81 104 ALA A C 1
ATOM 870 O O . ALA A 1 104 ? 3.579 -11.820 -7.228 1.00 94.81 104 ALA A O 1
ATOM 871 N N . PHE A 1 105 ? 5.570 -12.166 -8.172 1.00 92.69 105 PHE A N 1
ATOM 872 C CA . PHE A 1 105 ? 5.299 -13.575 -8.447 1.00 92.69 105 PHE A CA 1
ATOM 873 C C . PHE A 1 105 ? 5.073 -14.404 -7.178 1.00 92.69 105 PHE A C 1
ATOM 875 O O . PHE A 1 105 ? 4.187 -15.263 -7.160 1.00 92.69 105 PHE A O 1
ATOM 882 N N . HIS A 1 106 ? 5.839 -14.143 -6.113 1.00 90.88 106 HIS A N 1
ATOM 883 C CA . HIS A 1 106 ? 5.724 -14.867 -4.842 1.00 90.88 106 HIS A CA 1
ATOM 884 C C . HIS A 1 106 ? 4.536 -14.445 -3.981 1.00 90.88 106 HIS A C 1
ATOM 886 O O . HIS A 1 106 ? 4.237 -15.134 -3.007 1.00 90.88 106 HIS A O 1
ATOM 892 N N . PHE A 1 107 ? 3.831 -13.393 -4.383 1.00 90.00 107 PHE A N 1
ATOM 893 C CA . PHE A 1 107 ? 2.527 -13.056 -3.838 1.00 90.00 107 PHE A CA 1
ATOM 894 C C . PHE A 1 107 ? 1.381 -13.843 -4.495 1.00 90.00 107 PHE A C 1
ATOM 896 O O . PHE A 1 107 ? 0.322 -14.054 -3.910 1.00 90.00 107 PHE A O 1
ATOM 903 N N . THR A 1 108 ? 1.570 -14.308 -5.733 1.00 89.81 108 THR A N 1
ATOM 904 C CA . THR A 1 108 ? 0.509 -15.005 -6.471 1.00 89.81 108 THR A CA 1
ATOM 905 C C . THR A 1 108 ? 0.516 -16.519 -6.255 1.00 89.81 108 THR A C 1
ATOM 907 O O . THR A 1 108 ? 1.543 -17.154 -5.996 1.00 89.81 108 THR A O 1
ATOM 910 N N . LYS A 1 109 ? -0.652 -17.133 -6.478 1.00 87.44 109 LYS A N 1
ATOM 911 C CA . LYS A 1 109 ? -0.813 -18.596 -6.541 1.00 87.44 109 LYS A CA 1
ATOM 912 C C . LYS A 1 109 ? -0.518 -19.174 -7.932 1.00 87.44 109 LYS A C 1
ATOM 914 O O . LYS A 1 109 ? -0.702 -20.369 -8.145 1.00 87.44 109 LYS A O 1
ATOM 919 N N . PHE A 1 110 ? -0.065 -18.353 -8.882 1.00 90.31 110 PHE A N 1
ATOM 920 C CA . PHE A 1 110 ? 0.269 -18.821 -10.222 1.00 90.31 110 PHE A CA 1
ATOM 921 C C . PHE A 1 110 ? 1.516 -19.714 -10.200 1.00 90.31 110 PHE A C 1
ATOM 923 O O . PHE A 1 110 ? 2.480 -19.471 -9.467 1.00 90.31 110 PHE A O 1
ATOM 930 N N . THR A 1 111 ? 1.487 -20.767 -11.017 1.00 89.00 111 THR A N 1
ATOM 931 C CA . THR A 1 111 ? 2.630 -21.661 -11.265 1.00 89.00 111 THR A CA 1
ATOM 932 C C . THR A 1 111 ? 3.450 -21.213 -12.472 1.00 89.00 111 THR A C 1
ATOM 934 O O . THR A 1 111 ? 4.659 -21.429 -12.508 1.00 89.00 111 THR A O 1
ATOM 937 N N . GLU A 1 112 ? 2.791 -20.562 -13.431 1.00 92.06 112 GLU A N 1
ATOM 938 C CA . GLU A 1 112 ? 3.385 -19.880 -14.576 1.00 92.06 112 GLU A CA 1
ATOM 939 C C . GLU A 1 112 ? 2.691 -18.532 -14.779 1.00 92.06 112 GLU A C 1
ATOM 941 O O . GLU A 1 112 ? 1.471 -18.432 -14.611 1.00 92.06 112 GLU A O 1
ATOM 946 N N . ALA A 1 113 ? 3.461 -17.500 -15.107 1.00 94.81 113 ALA A N 1
ATOM 947 C CA . ALA A 1 113 ? 2.925 -16.186 -15.431 1.00 94.81 113 ALA A CA 1
ATOM 948 C C . ALA A 1 113 ? 3.937 -15.366 -16.226 1.00 94.81 113 ALA A C 1
ATOM 950 O O . ALA A 1 113 ? 5.145 -15.433 -15.984 1.00 94.81 113 ALA A O 1
ATOM 951 N N . ASN A 1 114 ? 3.418 -14.523 -17.108 1.00 94.50 114 ASN A N 1
ATOM 952 C CA . ASN A 1 114 ? 4.165 -13.366 -17.561 1.00 94.50 114 ASN A CA 1
ATOM 953 C C . ASN A 1 114 ? 4.102 -12.283 -16.489 1.00 94.50 114 ASN A C 1
ATOM 955 O O . ASN A 1 114 ? 3.068 -12.089 -15.853 1.00 94.50 114 ASN A O 1
ATOM 959 N N . ILE A 1 115 ? 5.189 -11.548 -16.313 1.00 95.25 115 ILE A N 1
ATOM 960 C CA . ILE A 1 115 ? 5.282 -10.453 -15.356 1.00 95.25 115 ILE A CA 1
ATOM 961 C C . ILE A 1 115 ? 5.691 -9.214 -16.132 1.00 95.25 115 ILE A C 1
ATOM 963 O O . ILE A 1 115 ? 6.722 -9.207 -16.804 1.00 95.25 115 ILE A O 1
ATOM 967 N N . TYR A 1 116 ? 4.875 -8.178 -16.044 1.00 93.94 116 TYR A N 1
ATOM 968 C CA . TYR A 1 116 ? 5.121 -6.889 -16.654 1.00 93.94 116 TYR A CA 1
ATOM 969 C C . TYR A 1 116 ? 5.435 -5.874 -15.557 1.00 93.94 116 TYR A C 1
ATOM 971 O O . TYR A 1 116 ? 4.584 -5.547 -14.726 1.00 93.94 116 TYR A O 1
ATOM 979 N N . VAL A 1 117 ? 6.683 -5.419 -15.546 1.00 93.00 117 VAL A N 1
ATOM 980 C CA . VAL A 1 117 ? 7.192 -4.394 -14.638 1.00 93.00 117 VAL A CA 1
ATOM 981 C C . VAL A 1 117 ? 7.226 -3.079 -15.397 1.00 93.00 117 VAL A C 1
ATOM 983 O O . VAL A 1 117 ? 7.886 -2.990 -16.430 1.00 93.00 117 VAL A O 1
ATOM 986 N N . TYR A 1 118 ? 6.529 -2.067 -14.897 1.00 89.56 118 TYR A N 1
ATOM 987 C CA . TYR A 1 118 ? 6.573 -0.707 -15.437 1.00 89.56 118 TYR A CA 1
ATOM 988 C C . TYR A 1 118 ? 6.764 0.318 -14.319 1.00 89.56 118 TYR A C 1
ATOM 990 O O . TYR A 1 118 ? 5.997 0.391 -13.358 1.00 89.56 118 TYR A O 1
ATOM 998 N N . ASP A 1 119 ? 7.821 1.107 -14.421 1.00 86.44 119 ASP A N 1
ATOM 999 C CA . ASP A 1 119 ? 8.244 1.982 -13.333 1.00 86.44 119 ASP A CA 1
ATOM 1000 C C . ASP A 1 119 ? 8.552 3.395 -13.839 1.00 86.44 119 ASP A C 1
ATOM 1002 O O . ASP A 1 119 ? 8.427 3.696 -15.031 1.00 86.44 119 ASP A O 1
ATOM 1006 N N . GLY A 1 120 ? 8.900 4.284 -12.909 1.00 79.25 120 GLY A N 1
ATOM 1007 C CA . GLY A 1 120 ? 9.543 5.549 -13.239 1.00 79.25 120 GLY A CA 1
ATOM 1008 C C . GLY A 1 120 ? 10.947 5.302 -13.781 1.00 79.25 120 GLY A C 1
ATOM 1009 O O . GLY A 1 120 ? 11.231 5.691 -14.901 1.00 79.25 120 GLY A O 1
ATOM 1010 N N . HIS A 1 121 ? 11.799 4.625 -13.008 1.00 78.44 121 HIS A N 1
ATOM 1011 C CA . HIS A 1 121 ? 13.170 4.280 -13.392 1.00 78.44 121 HIS A CA 1
ATOM 1012 C C . HIS A 1 121 ? 13.575 2.960 -12.731 1.00 78.44 121 HIS A C 1
ATOM 1014 O O . HIS A 1 121 ? 13.353 2.780 -11.537 1.00 78.44 121 HIS A O 1
ATOM 1020 N N . GLY A 1 122 ? 14.218 2.071 -13.480 1.00 79.50 122 GLY A N 1
ATOM 1021 C CA . GLY A 1 122 ? 14.678 0.774 -12.996 1.00 79.50 122 GLY A CA 1
ATOM 1022 C C . GLY A 1 122 ? 16.193 0.627 -13.019 1.00 79.50 122 GLY A C 1
ATOM 1023 O O . GLY A 1 122 ? 16.933 1.539 -12.630 1.00 79.50 122 GLY A O 1
ATOM 1024 N N . ALA A 1 123 ? 16.673 -0.554 -13.427 1.00 80.00 123 ALA A N 1
ATOM 1025 C CA . ALA A 1 123 ? 18.101 -0.818 -13.412 1.00 80.00 123 ALA A CA 1
ATOM 1026 C C . ALA A 1 123 ? 18.859 0.091 -14.388 1.00 80.00 123 ALA A C 1
ATOM 1028 O O . ALA A 1 123 ? 18.382 0.360 -15.484 1.00 80.00 123 ALA A O 1
ATOM 1029 N N . ALA A 1 124 ? 20.051 0.537 -13.999 1.00 78.44 124 ALA A N 1
ATOM 1030 C CA . ALA A 1 124 ? 20.857 1.481 -14.759 1.00 78.44 124 ALA A CA 1
ATOM 1031 C C . ALA A 1 124 ? 22.195 0.871 -15.198 1.00 78.44 124 ALA A C 1
ATOM 1033 O O . ALA A 1 124 ? 22.881 0.215 -14.401 1.00 78.44 124 ALA A O 1
ATOM 1034 N N . PHE A 1 125 ? 22.594 1.122 -16.445 1.00 75.94 125 PHE A N 1
ATOM 1035 C CA . PHE A 1 125 ? 23.924 0.791 -16.960 1.00 75.94 125 PHE A CA 1
ATOM 1036 C C . PHE A 1 125 ? 24.352 1.740 -18.076 1.00 75.94 125 PHE A C 1
ATOM 1038 O O . PHE A 1 125 ? 23.524 2.318 -18.768 1.00 75.94 125 PHE A O 1
ATOM 1045 N N . TYR A 1 126 ? 25.661 1.857 -18.272 1.00 78.44 126 TYR A N 1
ATOM 1046 C CA . TYR A 1 126 ? 26.228 2.544 -19.425 1.00 78.44 126 TYR A CA 1
ATOM 1047 C C . TYR A 1 126 ? 26.311 1.579 -20.609 1.00 78.44 126 TYR A C 1
ATOM 1049 O O . TYR A 1 126 ? 26.749 0.433 -20.446 1.00 78.44 126 TYR A O 1
ATOM 1057 N N . ASN A 1 127 ? 25.834 2.006 -21.779 1.00 78.25 127 ASN A N 1
ATOM 1058 C CA . ASN A 1 127 ? 26.003 1.252 -23.018 1.00 78.25 127 ASN A CA 1
ATOM 1059 C C . ASN A 1 127 ? 27.454 1.383 -23.541 1.00 78.25 127 ASN A C 1
ATOM 1061 O O . ASN A 1 127 ? 28.320 1.943 -22.878 1.00 78.25 127 ASN A O 1
ATOM 1065 N N . LYS A 1 128 ? 27.736 0.836 -24.731 1.00 80.69 128 LYS A N 1
ATOM 1066 C CA . LYS A 1 128 ? 29.083 0.885 -25.334 1.00 80.69 128 LYS A CA 1
ATOM 1067 C C . LYS A 1 128 ? 29.539 2.295 -25.734 1.00 80.69 128 LYS A C 1
ATOM 1069 O O . LYS A 1 128 ? 30.728 2.473 -25.966 1.00 80.69 128 LYS A O 1
ATOM 1074 N N . ASP A 1 129 ? 28.607 3.237 -25.816 1.00 79.56 129 ASP A N 1
ATOM 1075 C CA . ASP A 1 129 ? 28.824 4.624 -26.224 1.00 79.56 129 ASP A CA 1
ATOM 1076 C C . ASP A 1 129 ? 28.825 5.571 -25.002 1.00 79.56 129 ASP A C 1
ATOM 1078 O O . ASP A 1 129 ? 28.617 6.769 -25.153 1.00 79.56 129 ASP A O 1
ATOM 1082 N N . ASP A 1 130 ? 29.003 5.033 -23.786 1.00 78.56 130 ASP A N 1
ATOM 1083 C CA . ASP A 1 130 ? 28.957 5.755 -22.502 1.00 78.56 130 ASP A CA 1
ATOM 1084 C C . ASP A 1 130 ? 27.634 6.495 -22.216 1.00 78.56 130 ASP A C 1
ATOM 1086 O O . ASP A 1 130 ? 27.557 7.386 -21.367 1.00 78.56 130 ASP A O 1
ATOM 1090 N N . ILE A 1 131 ? 26.542 6.055 -22.843 1.00 74.50 131 ILE A N 1
ATOM 1091 C CA . ILE A 1 131 ? 25.194 6.568 -22.590 1.00 74.50 131 ILE A CA 1
ATOM 1092 C C . ILE A 1 131 ? 24.569 5.794 -21.433 1.00 74.50 131 ILE A C 1
ATOM 1094 O O . ILE A 1 131 ? 24.455 4.563 -21.474 1.00 74.50 131 ILE A O 1
ATOM 1098 N N . LEU A 1 132 ? 24.116 6.519 -20.408 1.00 73.75 132 LEU A N 1
ATOM 1099 C CA . LEU A 1 132 ? 23.368 5.935 -19.299 1.00 73.75 132 LEU A CA 1
ATOM 1100 C C . LEU A 1 132 ? 21.962 5.532 -19.763 1.00 73.75 132 LEU A C 1
ATOM 1102 O O . LEU A 1 132 ? 21.138 6.382 -20.111 1.00 73.75 132 LEU A O 1
ATOM 1106 N N . LEU A 1 133 ? 21.692 4.231 -19.716 1.00 74.06 133 LEU A N 1
ATOM 1107 C CA . LEU A 1 133 ? 20.389 3.630 -19.961 1.00 74.06 133 LEU A CA 1
ATOM 1108 C C . LEU A 1 133 ? 19.751 3.199 -18.641 1.00 74.06 133 LEU A C 1
ATOM 1110 O O . LEU A 1 133 ? 20.432 2.640 -17.777 1.00 74.06 133 LEU A O 1
ATOM 1114 N N . GLU A 1 134 ? 18.447 3.426 -18.497 1.00 76.12 134 GLU A N 1
ATOM 1115 C CA . GLU A 1 134 ? 17.656 3.008 -17.334 1.00 76.12 134 GLU A CA 1
ATOM 1116 C C . GLU A 1 134 ? 16.468 2.151 -17.790 1.00 76.12 134 GLU A C 1
ATOM 1118 O O . GLU A 1 134 ? 15.829 2.452 -18.797 1.00 76.12 134 GLU A O 1
ATOM 1123 N N . GLU A 1 135 ? 16.173 1.051 -17.093 1.00 80.06 135 GLU A N 1
ATOM 1124 C CA . GLU A 1 135 ? 14.984 0.247 -17.391 1.00 80.06 135 GLU A CA 1
ATOM 1125 C C . GLU A 1 135 ? 13.723 1.091 -17.169 1.00 80.06 135 GLU A C 1
ATOM 1127 O O . GLU A 1 135 ? 13.490 1.578 -16.069 1.00 80.06 135 GLU A O 1
ATOM 1132 N N . ALA A 1 136 ? 12.879 1.221 -18.188 1.00 76.31 136 ALA A N 1
ATOM 1133 C CA . ALA A 1 136 ? 11.565 1.855 -18.064 1.00 76.31 136 ALA A CA 1
ATOM 1134 C C . ALA A 1 136 ? 10.469 0.794 -17.883 1.00 76.31 136 ALA A C 1
ATOM 1136 O O . ALA A 1 136 ? 9.546 0.927 -17.079 1.00 76.31 136 ALA A O 1
ATOM 1137 N N . VAL A 1 137 ? 10.593 -0.296 -18.644 1.00 83.19 137 VAL A N 1
ATOM 1138 C CA . VAL A 1 137 ? 9.656 -1.419 -18.654 1.00 83.19 137 VAL A CA 1
ATOM 1139 C C . VAL A 1 137 ? 10.433 -2.715 -18.845 1.00 83.19 137 VAL A C 1
ATOM 1141 O O . VAL A 1 137 ? 11.220 -2.820 -19.786 1.00 83.19 137 VAL A O 1
ATOM 1144 N N . SER A 1 138 ? 10.149 -3.728 -18.028 1.00 88.06 138 SER A N 1
ATOM 1145 C CA . SER A 1 138 ? 10.717 -5.070 -18.182 1.00 88.06 138 SER A CA 1
ATOM 1146 C C . SER A 1 138 ? 9.628 -6.143 -18.178 1.00 88.06 138 SER A C 1
ATOM 1148 O O . SER A 1 138 ? 8.714 -6.134 -17.360 1.00 88.06 138 SER A O 1
ATOM 1150 N N . GLY A 1 139 ? 9.735 -7.087 -19.106 1.00 89.44 139 GLY A N 1
ATOM 1151 C CA . GLY A 1 139 ? 8.910 -8.279 -19.210 1.00 89.44 139 GLY A CA 1
ATOM 1152 C C . GLY A 1 139 ? 9.703 -9.513 -18.795 1.00 89.44 139 GLY A C 1
ATOM 1153 O O . GLY A 1 139 ? 10.756 -9.802 -19.376 1.00 89.44 139 GLY A O 1
ATOM 1154 N N . TYR A 1 140 ? 9.171 -10.251 -17.827 1.00 91.38 140 TYR A N 1
ATOM 1155 C CA . TYR A 1 140 ? 9.718 -11.520 -17.360 1.00 91.38 140 TYR A CA 1
ATOM 1156 C C . TYR A 1 140 ? 8.732 -12.651 -17.610 1.00 91.38 140 TYR A C 1
ATOM 1158 O O . TYR A 1 140 ? 7.516 -12.457 -17.576 1.00 91.38 140 TYR A O 1
ATOM 1166 N N . ILE A 1 141 ? 9.270 -13.844 -17.814 1.00 88.06 141 ILE A N 1
ATOM 1167 C CA . ILE A 1 141 ? 8.500 -15.080 -17.862 1.00 88.06 141 ILE A CA 1
ATOM 1168 C C . ILE A 1 141 ? 8.897 -15.884 -16.637 1.00 88.06 141 ILE A C 1
ATOM 1170 O O . ILE A 1 141 ? 10.082 -16.148 -16.422 1.00 88.06 141 ILE A O 1
ATOM 1174 N N . PHE A 1 142 ? 7.911 -16.266 -15.832 1.00 86.75 142 PHE A N 1
ATOM 1175 C CA . PHE A 1 142 ? 8.118 -17.234 -14.772 1.00 86.75 142 PHE A CA 1
ATOM 1176 C C . PHE A 1 142 ? 7.513 -18.572 -15.174 1.00 86.75 142 PHE A C 1
ATOM 1178 O O . PHE A 1 142 ? 6.299 -18.679 -15.365 1.00 86.75 142 PHE A O 1
ATOM 1185 N N . LYS A 1 143 ? 8.353 -19.605 -15.253 1.00 81.56 143 LYS A N 1
ATOM 1186 C CA . LYS A 1 143 ? 7.945 -20.982 -15.543 1.00 81.56 143 LYS A CA 1
ATOM 1187 C C . LYS A 1 143 ? 8.910 -21.961 -14.880 1.00 81.56 143 LYS A C 1
ATOM 1189 O O . LYS A 1 143 ? 10.106 -21.705 -14.819 1.00 81.56 143 LYS A O 1
ATOM 1194 N N . GLU A 1 144 ? 8.401 -23.075 -14.349 1.00 71.44 144 GLU A N 1
ATOM 1195 C CA . GLU A 1 144 ? 9.235 -24.151 -13.770 1.00 71.44 144 GLU A CA 1
ATOM 1196 C C . GLU A 1 144 ? 10.252 -23.667 -12.714 1.00 71.44 144 GLU A C 1
ATOM 1198 O O . GLU A 1 144 ? 11.385 -24.138 -12.644 1.00 71.44 144 GLU A O 1
ATOM 1203 N N . LYS A 1 145 ? 9.844 -22.715 -11.863 1.00 67.81 145 LYS A N 1
ATOM 1204 C CA . LYS A 1 145 ? 10.695 -22.082 -10.831 1.00 67.81 145 LYS A CA 1
ATOM 1205 C C . LYS A 1 145 ? 11.863 -21.249 -11.372 1.00 67.81 145 LYS A C 1
ATOM 1207 O O . LYS A 1 145 ? 12.713 -20.828 -10.590 1.00 67.81 145 LYS A O 1
ATOM 1212 N N . LYS A 1 146 ? 11.900 -20.991 -12.676 1.00 74.00 146 LYS A N 1
ATOM 1213 C CA . LYS A 1 146 ? 12.860 -20.096 -13.309 1.00 74.00 146 LYS A CA 1
ATOM 1214 C C . LYS A 1 146 ? 12.165 -18.805 -13.694 1.00 74.00 146 LYS A C 1
ATOM 1216 O O . LYS A 1 146 ? 11.014 -18.808 -14.129 1.00 74.00 146 LYS A O 1
ATOM 1221 N N . ILE A 1 147 ? 12.893 -17.713 -13.519 1.00 79.62 147 ILE A N 1
ATOM 1222 C CA . ILE A 1 147 ? 12.518 -16.404 -14.022 1.00 79.62 147 ILE A CA 1
ATOM 1223 C C . ILE A 1 147 ? 13.514 -16.017 -15.104 1.00 79.62 147 ILE A C 1
ATOM 1225 O O . ILE A 1 147 ? 14.724 -16.039 -14.880 1.00 79.62 147 ILE A O 1
ATOM 1229 N N . GLU A 1 148 ? 13.002 -15.684 -16.279 1.00 80.62 148 GLU A N 1
ATOM 1230 C CA . GLU A 1 148 ? 13.813 -15.275 -17.419 1.00 80.62 148 GLU A CA 1
ATOM 1231 C C . GLU A 1 148 ? 13.366 -13.887 -17.871 1.00 80.62 148 GLU A C 1
ATOM 1233 O O . GLU A 1 148 ? 12.177 -13.634 -18.082 1.00 80.62 148 GLU A O 1
ATOM 1238 N N . ALA A 1 149 ? 14.324 -12.964 -17.976 1.00 78.50 149 ALA A N 1
ATOM 1239 C CA . ALA A 1 149 ? 14.086 -11.657 -18.568 1.00 78.50 149 ALA A CA 1
ATOM 1240 C C . ALA A 1 149 ? 13.999 -11.829 -20.083 1.00 78.50 149 ALA A C 1
ATOM 1242 O O . ALA A 1 149 ? 14.924 -12.370 -20.687 1.00 78.50 149 ALA A O 1
ATOM 1243 N N . PHE A 1 150 ? 12.913 -11.366 -20.698 1.00 67.19 150 PHE A N 1
ATOM 1244 C CA . PHE A 1 150 ? 12.738 -11.522 -22.141 1.00 67.19 150 PHE A CA 1
ATOM 1245 C C . PHE A 1 150 ? 12.801 -10.187 -22.876 1.00 67.19 150 PHE A C 1
ATOM 1247 O O . PHE A 1 150 ? 13.393 -10.081 -23.951 1.00 67.19 150 PHE A O 1
ATOM 1254 N N . LYS A 1 151 ? 12.180 -9.147 -22.317 1.00 64.75 151 LYS A N 1
ATOM 1255 C CA . LYS A 1 151 ? 12.107 -7.850 -22.984 1.00 64.75 151 LYS A CA 1
ATOM 1256 C C . LYS A 1 151 ? 12.353 -6.738 -22.001 1.00 64.75 151 LYS A C 1
ATOM 1258 O O . LYS A 1 151 ? 11.611 -6.612 -21.040 1.00 64.75 151 LYS A O 1
ATOM 1263 N N . ILE A 1 152 ? 13.358 -5.925 -22.271 1.00 62.50 152 ILE A N 1
ATOM 1264 C CA . ILE A 1 152 ? 13.656 -4.758 -21.459 1.00 62.50 152 ILE A CA 1
ATOM 1265 C C . ILE A 1 152 ? 13.653 -3.557 -22.394 1.00 62.50 152 ILE A C 1
ATOM 1267 O O . ILE A 1 152 ? 14.399 -3.523 -23.375 1.00 62.50 152 ILE A O 1
ATOM 1271 N N . TYR A 1 153 ? 12.750 -2.618 -22.138 1.00 62.91 153 TYR A N 1
ATOM 1272 C CA . TYR A 1 153 ? 12.771 -1.310 -22.767 1.00 62.91 153 TYR A CA 1
ATOM 1273 C C . TYR A 1 153 ? 13.537 -0.367 -21.853 1.00 62.91 153 TYR A C 1
ATOM 1275 O O . TYR A 1 153 ? 13.188 -0.204 -20.682 1.00 62.91 153 TYR A O 1
ATOM 1283 N N . TYR A 1 154 ? 14.566 0.250 -22.414 1.00 60.81 154 TYR A N 1
ATOM 1284 C CA . TYR A 1 154 ? 15.384 1.234 -21.729 1.00 60.81 154 TYR A CA 1
ATOM 1285 C C . TYR A 1 154 ? 15.010 2.637 -22.189 1.00 60.81 154 TYR A C 1
ATOM 1287 O O . TYR A 1 154 ? 14.785 2.844 -23.386 1.00 60.81 154 TYR A O 1
ATOM 1295 N N . GLY A 1 155 ? 14.980 3.591 -21.267 1.00 57.25 155 GLY A N 1
ATOM 1296 C CA . GLY A 1 155 ? 15.158 4.993 -21.615 1.00 57.25 155 GLY A CA 1
ATOM 1297 C C . GLY A 1 155 ? 16.626 5.362 -21.686 1.00 57.25 155 GLY A C 1
ATOM 1298 O O . GLY A 1 155 ? 17.473 4.743 -21.042 1.00 57.25 155 GLY A O 1
ATOM 1299 N N . SER A 1 156 ? 16.915 6.370 -22.502 1.00 53.72 156 SER A N 1
ATOM 1300 C CA . SER A 1 156 ? 18.230 6.994 -22.607 1.00 53.72 156 SER A CA 1
ATOM 1301 C C . SER A 1 156 ? 18.223 8.313 -21.845 1.00 53.72 156 SER A C 1
ATOM 1303 O O . SER A 1 156 ? 17.272 9.087 -21.969 1.00 53.72 156 SER A O 1
ATOM 1305 N N . LYS A 1 157 ? 19.283 8.575 -21.074 1.00 52.81 157 LYS A N 1
ATOM 1306 C CA . LYS A 1 157 ? 19.457 9.828 -20.327 1.00 52.81 157 LYS A CA 1
ATOM 1307 C C . LYS A 1 157 ? 20.228 10.907 -21.097 1.00 52.81 157 LYS A C 1
ATOM 1309 O O . LYS A 1 157 ? 20.567 11.931 -20.508 1.00 52.81 157 LYS A O 1
ATOM 1314 N N . ASP A 1 158 ? 20.518 10.686 -22.379 1.00 47.94 158 ASP A N 1
ATOM 1315 C CA . ASP A 1 158 ? 21.381 11.585 -23.144 1.00 47.94 158 ASP A CA 1
ATOM 1316 C C . ASP A 1 158 ? 20.692 12.921 -23.471 1.00 47.94 158 ASP A C 1
ATOM 1318 O O . ASP A 1 158 ? 19.641 12.969 -24.123 1.00 47.94 158 ASP A O 1
ATOM 1322 N N . SER A 1 159 ? 21.295 14.016 -23.004 1.00 44.19 159 SER A N 1
ATOM 1323 C CA . SER A 1 159 ? 20.749 15.380 -23.040 1.00 44.19 159 SER A CA 1
ATOM 1324 C C . SER A 1 159 ? 20.569 15.941 -24.451 1.00 44.19 159 SER A C 1
ATOM 1326 O O . SER A 1 159 ? 19.702 16.790 -24.660 1.00 44.19 159 SER A O 1
ATOM 1328 N N . ASP A 1 160 ? 21.325 15.434 -25.427 1.00 40.06 160 ASP A N 1
ATOM 1329 C CA . ASP A 1 160 ? 21.346 15.966 -26.796 1.00 40.06 160 ASP A CA 1
ATOM 1330 C C . ASP A 1 160 ? 20.193 15.445 -27.674 1.00 40.06 160 ASP A C 1
ATOM 1332 O O . ASP A 1 160 ? 19.960 15.947 -28.773 1.00 40.06 160 ASP A O 1
ATOM 1336 N N . THR A 1 161 ? 19.409 14.482 -27.171 1.00 44.81 161 THR A N 1
ATOM 1337 C CA . THR A 1 161 ? 18.236 13.915 -27.866 1.00 44.81 161 THR A CA 1
ATOM 1338 C C . THR A 1 161 ? 16.909 14.206 -27.171 1.00 44.81 161 THR A C 1
ATOM 1340 O O . THR A 1 161 ? 15.886 13.639 -27.555 1.00 44.81 161 THR A O 1
ATOM 1343 N N . TYR A 1 162 ? 16.885 15.104 -26.176 1.00 52.91 162 TYR A N 1
ATOM 1344 C CA . TYR A 1 162 ? 15.685 15.389 -25.385 1.00 52.91 162 TYR A CA 1
ATOM 1345 C C . TYR A 1 162 ? 14.636 16.190 -26.179 1.00 52.91 162 TYR A C 1
ATOM 1347 O O . TYR A 1 162 ? 14.335 17.355 -25.917 1.00 52.91 162 TYR A O 1
ATOM 1355 N N . ASP A 1 163 ? 13.994 15.535 -27.144 1.00 54.88 163 ASP A N 1
ATOM 1356 C CA . ASP A 1 163 ? 12.788 16.021 -27.801 1.00 54.88 163 ASP A CA 1
ATOM 1357 C C . ASP A 1 163 ? 11.534 15.884 -26.901 1.00 54.88 163 ASP A C 1
ATOM 1359 O O . ASP A 1 163 ? 10.420 16.164 -27.350 1.00 54.88 163 ASP A O 1
ATOM 1363 N N . GLY A 1 164 ? 11.741 15.510 -25.632 1.00 56.47 164 GLY A N 1
ATOM 1364 C CA . GLY A 1 164 ? 10.764 15.291 -24.571 1.00 56.47 164 GLY A CA 1
ATOM 1365 C C . GLY A 1 164 ? 9.944 14.014 -24.699 1.00 56.47 164 GLY A C 1
ATOM 1366 O O . GLY A 1 164 ? 9.096 13.786 -23.833 1.00 56.47 164 GLY A O 1
ATOM 1367 N N . ASN A 1 165 ? 10.194 13.178 -25.711 1.00 62.50 165 ASN A N 1
ATOM 1368 C CA . ASN A 1 165 ? 9.629 11.838 -25.785 1.00 62.50 165 ASN A CA 1
ATOM 1369 C C . ASN A 1 165 ? 10.337 10.917 -24.783 1.00 62.50 165 ASN A C 1
ATOM 1371 O O . ASN A 1 165 ? 11.528 10.655 -24.916 1.00 62.50 165 ASN A O 1
ATOM 1375 N N . ILE A 1 166 ? 9.600 10.404 -23.797 1.00 65.62 166 ILE A N 1
ATOM 1376 C CA . ILE A 1 166 ? 10.133 9.486 -22.786 1.00 65.62 166 ILE A CA 1
ATOM 1377 C C . ILE A 1 166 ? 9.365 8.153 -22.788 1.00 65.62 166 ILE A C 1
ATOM 1379 O O . ILE A 1 166 ? 8.126 8.153 -22.844 1.00 65.62 166 ILE A O 1
ATOM 1383 N N . PRO A 1 167 ? 10.056 6.998 -22.765 1.00 63.44 167 PRO A N 1
ATOM 1384 C CA . PRO A 1 167 ? 9.401 5.697 -22.637 1.00 63.44 167 PRO A CA 1
ATOM 1385 C C . PRO A 1 167 ? 8.822 5.447 -21.231 1.00 63.44 167 PRO A C 1
ATOM 1387 O O . PRO A 1 167 ? 7.893 4.640 -21.100 1.00 63.44 167 PRO A O 1
ATOM 1390 N N . GLU A 1 168 ? 9.324 6.145 -20.207 1.00 72.94 168 GLU A N 1
ATOM 1391 C CA . GLU A 1 168 ? 8.918 6.057 -18.801 1.00 72.94 168 GLU A CA 1
ATOM 1392 C C . GLU A 1 168 ? 7.550 6.713 -18.567 1.00 72.94 168 GLU A C 1
ATOM 1394 O O . GLU A 1 168 ? 7.424 7.906 -18.276 1.00 72.94 168 GLU A O 1
ATOM 1399 N N . CYS A 1 169 ? 6.484 5.918 -18.645 1.00 76.31 169 CYS A N 1
ATOM 1400 C CA . CYS A 1 169 ? 5.133 6.415 -18.376 1.00 76.31 169 CYS A CA 1
ATOM 1401 C C . CYS A 1 169 ? 4.961 6.969 -16.944 1.00 76.31 169 CYS A C 1
ATOM 1403 O O . CYS A 1 169 ? 4.174 7.897 -16.746 1.00 76.31 169 CYS A O 1
ATOM 1405 N N . GLY A 1 170 ? 5.727 6.469 -15.964 1.00 83.56 170 GLY A N 1
ATOM 1406 C CA . GLY A 1 170 ? 5.719 6.981 -14.590 1.00 83.56 170 GLY A CA 1
ATOM 1407 C C . GLY A 1 170 ? 6.211 8.427 -14.483 1.00 83.56 170 GLY A C 1
ATOM 1408 O O . GLY A 1 170 ? 5.603 9.237 -13.784 1.00 83.56 170 GLY A O 1
ATOM 1409 N N . VAL A 1 171 ? 7.245 8.789 -15.248 1.00 82.50 171 VAL A N 1
ATOM 1410 C CA . VAL A 1 171 ? 7.806 10.151 -15.265 1.00 82.50 171 VAL A CA 1
ATOM 1411 C C . VAL A 1 171 ? 6.805 11.152 -15.842 1.00 82.50 171 VAL A C 1
ATOM 1413 O O . VAL A 1 171 ? 6.694 12.270 -15.342 1.00 82.50 171 VAL A O 1
ATOM 1416 N N . ALA A 1 172 ? 6.021 10.766 -16.854 1.00 81.62 172 ALA A N 1
ATOM 1417 C CA . ALA A 1 172 ? 4.970 11.632 -17.392 1.00 81.62 172 ALA A CA 1
ATOM 1418 C C . ALA A 1 172 ? 3.930 11.997 -16.316 1.00 81.62 172 ALA A C 1
ATOM 1420 O O . ALA A 1 172 ? 3.538 13.159 -16.186 1.00 81.62 172 ALA A O 1
ATOM 1421 N N . TYR A 1 173 ? 3.538 11.020 -15.495 1.00 86.56 173 TYR A N 1
ATOM 1422 C CA . TYR A 1 173 ? 2.607 11.228 -14.388 1.00 86.56 173 TYR A CA 1
ATOM 1423 C C . TYR A 1 173 ? 3.205 12.096 -13.272 1.00 86.56 173 TYR A C 1
ATOM 1425 O O . TYR A 1 173 ? 2.533 12.985 -12.740 1.00 86.56 173 TYR A O 1
ATOM 1433 N N . ALA A 1 174 ? 4.481 11.876 -12.952 1.00 87.62 174 ALA A N 1
ATOM 1434 C CA . ALA A 1 174 ? 5.204 12.648 -11.949 1.00 87.62 174 ALA A CA 1
ATOM 1435 C C . ALA A 1 174 ? 5.371 14.118 -12.367 1.00 87.62 174 ALA A C 1
ATOM 1437 O O . ALA A 1 174 ? 5.125 15.024 -11.567 1.00 87.62 174 ALA A O 1
ATOM 1438 N N . LYS A 1 175 ? 5.652 14.372 -13.652 1.00 85.25 175 LYS A N 1
ATOM 1439 C CA . LYS A 1 175 ? 5.699 15.724 -14.230 1.00 85.25 175 LYS A CA 1
ATOM 1440 C C . LYS A 1 175 ? 4.340 16.429 -14.247 1.00 85.25 175 LYS A C 1
ATOM 1442 O O . LYS A 1 175 ? 4.275 17.639 -14.016 1.00 85.25 175 LYS A O 1
ATOM 1447 N N . LEU A 1 176 ? 3.237 15.710 -14.484 1.00 89.06 176 LEU A N 1
ATOM 1448 C CA . LEU A 1 176 ? 1.896 16.273 -14.273 1.00 89.06 176 LEU A CA 1
ATOM 1449 C C . LEU A 1 176 ? 1.728 16.706 -12.810 1.00 89.06 176 LEU A C 1
ATOM 1451 O O . LEU A 1 176 ? 1.210 17.789 -12.539 1.00 89.06 176 LEU A O 1
ATOM 1455 N N . ASN A 1 177 ? 2.171 15.869 -11.870 1.00 90.81 177 ASN A N 1
ATOM 1456 C CA . ASN A 1 177 ? 2.026 16.134 -10.444 1.00 90.81 177 ASN A CA 1
ATOM 1457 C C . ASN A 1 177 ? 2.775 17.407 -10.024 1.00 90.81 177 ASN A C 1
ATOM 1459 O O . ASN A 1 177 ? 2.171 18.307 -9.438 1.00 90.81 177 ASN A O 1
ATOM 1463 N N . THR A 1 178 ? 4.048 17.540 -10.399 1.00 88.06 178 THR A N 1
ATOM 1464 C CA . THR A 1 178 ? 4.835 18.755 -10.120 1.00 88.06 178 THR A CA 1
ATOM 1465 C C . THR A 1 178 ? 4.259 19.986 -10.812 1.00 88.06 178 THR A C 1
ATOM 1467 O O . THR A 1 178 ? 4.226 21.063 -10.217 1.00 88.06 178 THR A O 1
ATOM 1470 N N . SER A 1 179 ? 3.726 19.836 -12.030 1.00 86.75 179 SER A N 1
ATOM 1471 C CA . SER A 1 179 ? 3.052 20.927 -12.750 1.00 86.75 179 SER A CA 1
ATOM 1472 C C . SER A 1 179 ? 1.792 21.422 -12.032 1.00 86.75 179 SER A C 1
ATOM 1474 O O . SER A 1 179 ? 1.474 22.603 -12.127 1.00 86.75 179 SER A O 1
ATOM 1476 N N . LEU A 1 180 ? 1.110 20.553 -11.276 1.00 90.06 180 LEU A N 1
ATOM 1477 C CA . LEU A 1 180 ? -0.025 20.890 -10.404 1.00 90.06 180 LEU A CA 1
ATOM 1478 C C . LEU A 1 180 ? 0.399 21.411 -9.014 1.00 90.06 180 LEU A C 1
ATOM 1480 O O . LEU A 1 180 ? -0.462 21.660 -8.167 1.00 90.06 180 LEU A O 1
ATOM 1484 N N . GLY A 1 181 ? 1.704 21.556 -8.756 1.00 89.00 181 GLY A N 1
ATOM 1485 C CA . GLY A 1 181 ? 2.245 21.975 -7.459 1.00 89.00 181 GLY A CA 1
ATOM 1486 C C . GLY A 1 181 ? 2.249 20.869 -6.399 1.00 89.00 181 GLY A C 1
ATOM 1487 O O . GLY A 1 181 ? 2.198 21.159 -5.204 1.00 89.00 181 GLY A O 1
ATOM 1488 N N . LEU A 1 182 ? 2.260 19.602 -6.817 1.00 89.88 182 LEU A N 1
ATOM 1489 C CA . LEU A 1 182 ? 2.310 18.433 -5.940 1.00 89.88 182 LEU A CA 1
ATOM 1490 C C . LEU A 1 182 ? 3.715 17.809 -5.921 1.00 89.88 182 LEU A C 1
ATOM 1492 O O . LEU A 1 182 ? 4.510 18.006 -6.833 1.00 89.88 182 LEU A O 1
ATOM 1496 N N . GLU A 1 183 ? 4.018 17.038 -4.876 1.00 87.25 183 GLU A N 1
ATOM 1497 C CA . GLU A 1 183 ? 5.291 16.313 -4.746 1.00 87.25 183 GLU A CA 1
ATOM 1498 C C . GLU A 1 183 ? 5.457 15.265 -5.852 1.00 87.25 183 GLU A C 1
ATOM 1500 O O . GLU A 1 183 ? 4.525 14.513 -6.118 1.00 87.25 183 GLU A O 1
ATOM 1505 N N . TYR A 1 184 ? 6.646 15.157 -6.446 1.00 85.00 184 TYR A N 1
ATOM 1506 C CA . TYR A 1 184 ? 6.924 14.305 -7.612 1.00 85.00 184 TYR A CA 1
ATOM 1507 C C . TYR A 1 184 ? 6.357 12.871 -7.497 1.00 85.00 184 TYR A C 1
ATOM 1509 O O . TYR A 1 184 ? 5.635 12.415 -8.384 1.00 85.00 184 TYR A O 1
ATOM 1517 N N . ASN A 1 185 ? 6.566 12.200 -6.358 1.00 83.31 185 ASN A N 1
ATOM 1518 C CA . ASN A 1 185 ? 6.152 10.804 -6.153 1.00 83.31 185 ASN A CA 1
ATOM 1519 C C . ASN A 1 185 ? 4.689 10.612 -5.700 1.00 83.31 185 ASN A C 1
ATOM 1521 O O . ASN A 1 185 ? 4.195 9.485 -5.692 1.00 83.31 185 ASN A O 1
ATOM 1525 N N . ASP A 1 186 ? 3.936 11.669 -5.369 1.00 86.81 186 ASP A N 1
ATOM 1526 C CA . ASP A 1 186 ? 2.545 11.545 -4.885 1.00 86.81 186 ASP A CA 1
ATOM 1527 C C . ASP A 1 186 ? 1.517 11.549 -6.034 1.00 86.81 186 ASP A C 1
ATOM 1529 O O . ASP A 1 186 ? 0.508 12.265 -6.016 1.00 86.81 186 ASP A O 1
ATOM 1533 N N . CYS A 1 187 ? 1.791 10.755 -7.072 1.00 90.94 187 CYS A N 1
ATOM 1534 C CA . CYS A 1 187 ? 0.990 10.662 -8.300 1.00 90.94 187 CYS A CA 1
ATOM 1535 C C . CYS A 1 187 ? -0.454 10.184 -8.049 1.00 90.94 187 CYS A C 1
ATOM 1537 O O . CYS A 1 187 ? -1.359 10.418 -8.848 1.00 90.94 187 CYS A O 1
ATOM 1539 N N . GLY A 1 188 ? -0.725 9.571 -6.892 1.00 91.75 188 GLY A N 1
ATOM 1540 C CA . GLY A 1 188 ? -2.086 9.224 -6.484 1.00 91.75 188 GLY A CA 1
ATOM 1541 C C . GLY A 1 188 ? -3.008 10.441 -6.309 1.00 91.75 188 GLY A C 1
ATOM 1542 O O . GLY A 1 188 ? -4.232 10.294 -6.381 1.00 91.75 188 GLY A O 1
ATOM 1543 N N . LYS A 1 189 ? -2.456 11.642 -6.080 1.00 92.56 189 LYS A N 1
ATOM 1544 C CA . LYS A 1 189 ? -3.229 12.891 -6.000 1.00 92.56 189 LYS A CA 1
ATOM 1545 C C . LYS A 1 189 ? -3.685 13.373 -7.378 1.00 92.56 189 LYS A C 1
ATOM 1547 O O . LYS A 1 189 ? -4.882 13.610 -7.536 1.00 92.56 189 LYS A O 1
ATOM 1552 N N . SER A 1 190 ? -2.791 13.471 -8.364 1.00 93.75 190 SER A N 1
ATOM 1553 C CA . SER A 1 190 ? -3.168 13.822 -9.742 1.00 93.75 190 SER A CA 1
ATOM 1554 C C . SER A 1 190 ? -4.094 12.770 -10.365 1.00 93.75 190 SER A C 1
ATOM 1556 O O . SER A 1 190 ? -5.046 13.134 -11.054 1.00 93.75 190 SER A O 1
ATOM 1558 N N . MET A 1 191 ? -3.937 11.492 -9.998 1.00 94.56 191 MET A N 1
ATOM 1559 C CA . MET A 1 191 ? -4.875 10.425 -10.371 1.00 94.56 191 MET A CA 1
ATOM 1560 C C . MET A 1 191 ? -6.278 10.615 -9.799 1.00 94.56 191 MET A C 1
ATOM 1562 O O . MET A 1 191 ? -7.261 10.331 -10.472 1.00 94.56 191 MET A O 1
ATOM 1566 N N . ALA A 1 192 ? -6.412 11.101 -8.566 1.00 93.06 192 ALA A N 1
ATOM 1567 C CA . ALA A 1 192 ? -7.729 11.450 -8.039 1.00 93.06 192 ALA A CA 1
ATOM 1568 C C . ALA A 1 192 ? -8.303 12.692 -8.744 1.00 93.06 192 ALA A C 1
ATOM 1570 O O . ALA A 1 192 ? -9.494 12.741 -9.049 1.00 93.06 192 ALA A O 1
ATOM 1571 N N . PHE A 1 193 ? -7.453 13.683 -9.021 1.00 94.88 193 PHE A N 1
ATOM 1572 C CA . PHE A 1 193 ? -7.845 14.935 -9.665 1.00 94.88 193 PHE A CA 1
ATOM 1573 C C . PHE A 1 193 ? -8.351 14.738 -11.102 1.00 94.88 193 PHE A C 1
ATOM 1575 O O . PHE A 1 193 ? -9.326 15.380 -11.489 1.00 94.88 193 PHE A O 1
ATOM 1582 N N . SER A 1 194 ? -7.770 13.795 -11.852 1.00 94.88 194 SER A N 1
ATOM 1583 C CA . SER A 1 194 ? -8.172 13.477 -13.231 1.00 94.88 194 SER A CA 1
ATOM 1584 C C . SER A 1 194 ? -9.644 13.060 -13.366 1.00 94.88 194 SER A C 1
ATOM 1586 O O . SER A 1 194 ? -10.248 13.278 -14.412 1.00 94.88 194 SER A O 1
ATOM 1588 N N . THR A 1 195 ? -10.267 12.556 -12.291 1.00 93.69 195 THR A N 1
ATOM 1589 C CA . THR A 1 195 ? -11.703 12.201 -12.256 1.00 93.69 195 THR A CA 1
ATOM 1590 C C . THR A 1 195 ? -12.651 13.400 -12.338 1.00 93.69 195 THR A C 1
ATOM 1592 O O . THR A 1 195 ? -13.857 13.231 -12.479 1.00 93.69 195 THR A O 1
ATOM 1595 N N . TYR A 1 196 ? -12.132 14.623 -12.217 1.00 94.12 196 TYR A N 1
ATOM 1596 C CA . TYR A 1 196 ? -12.927 15.843 -12.343 1.00 94.12 196 TYR A CA 1
ATOM 1597 C C . TYR A 1 196 ? -12.811 16.498 -13.721 1.00 94.12 196 TYR A C 1
ATOM 1599 O O . TYR A 1 196 ? -13.531 17.468 -13.967 1.00 94.12 196 TYR A O 1
ATOM 1607 N N . GLY A 1 197 ? -11.924 15.996 -14.583 1.00 94.81 197 GLY A N 1
ATOM 1608 C CA . GLY A 1 197 ? -11.776 16.455 -15.961 1.00 94.81 197 GLY A CA 1
ATOM 1609 C C . GLY A 1 197 ? -12.631 15.660 -16.934 1.00 94.81 197 GLY A C 1
ATOM 1610 O O . GLY A 1 197 ? -13.281 14.676 -16.571 1.00 94.81 197 GLY A O 1
ATOM 1611 N N . LYS A 1 198 ? -12.628 16.104 -18.185 1.00 95.38 198 LYS A N 1
ATOM 1612 C CA . LYS A 1 198 ? -13.340 15.469 -19.294 1.00 95.38 198 LYS A CA 1
ATOM 1613 C C . LYS A 1 198 ? -12.528 15.567 -20.580 1.00 95.38 198 LYS A C 1
ATOM 1615 O O . LYS A 1 198 ? -11.510 16.252 -20.653 1.00 95.38 198 LYS A O 1
ATOM 1620 N N . GLU A 1 199 ? -13.019 14.885 -21.608 1.00 96.19 199 GLU A N 1
ATOM 1621 C CA . GLU A 1 199 ? -12.502 15.062 -22.955 1.00 96.19 199 GLU A CA 1
ATOM 1622 C C . GLU A 1 199 ? -12.685 16.508 -23.421 1.00 96.19 199 GLU A C 1
ATOM 1624 O O . GLU A 1 199 ? -13.754 17.107 -23.269 1.00 96.19 199 GLU A O 1
ATOM 1629 N N . ASN A 1 200 ? -11.617 17.056 -23.988 1.00 92.38 200 ASN A N 1
ATOM 1630 C CA . ASN A 1 200 ? -11.550 18.421 -24.470 1.00 92.38 200 ASN A CA 1
ATOM 1631 C C . ASN A 1 200 ? -10.827 18.417 -25.818 1.00 92.38 200 ASN A C 1
ATOM 1633 O O . ASN A 1 200 ? -9.653 18.057 -25.891 1.00 92.38 200 ASN A O 1
ATOM 1637 N N . SER A 1 201 ? -11.526 18.813 -26.882 1.00 90.38 201 SER A N 1
ATOM 1638 C CA . SER A 1 201 ? -11.014 18.781 -28.259 1.00 90.38 201 SER A CA 1
ATOM 1639 C C . SER A 1 201 ? -9.768 19.643 -28.475 1.00 90.38 201 SER A C 1
ATOM 1641 O O . SER A 1 201 ? -8.994 19.385 -29.396 1.00 90.38 201 SER A O 1
ATOM 1643 N N . ASP A 1 202 ? -9.554 20.649 -27.627 1.00 88.06 202 ASP A N 1
ATOM 1644 C CA . ASP A 1 202 ? -8.383 21.524 -27.694 1.00 88.06 202 ASP A CA 1
ATOM 1645 C C . ASP A 1 202 ? -7.126 20.889 -27.088 1.00 88.06 202 ASP A C 1
ATOM 1647 O O . ASP A 1 202 ? -6.015 21.384 -27.302 1.00 88.06 202 ASP A O 1
ATOM 1651 N N . ILE A 1 203 ? -7.289 19.826 -26.298 1.00 88.88 203 ILE A N 1
ATOM 1652 C CA . ILE A 1 203 ? -6.203 19.130 -25.619 1.00 88.88 203 ILE A CA 1
ATOM 1653 C C . ILE A 1 203 ? -5.929 17.837 -26.382 1.00 88.88 203 ILE A C 1
ATOM 1655 O O . ILE A 1 203 ? -6.598 16.817 -26.213 1.00 88.88 203 ILE A O 1
ATOM 1659 N N . LYS A 1 204 ? -4.912 17.887 -27.242 1.00 88.69 204 LYS A N 1
ATOM 1660 C CA . LYS A 1 204 ? -4.443 16.716 -27.988 1.00 88.69 204 LYS A CA 1
ATOM 1661 C C . LYS A 1 204 ? -3.816 15.682 -27.048 1.00 88.69 204 LYS A C 1
ATOM 1663 O O . LYS A 1 204 ? -3.408 16.000 -25.934 1.00 88.69 204 LYS A O 1
ATOM 1668 N N . SER A 1 205 ? -3.734 14.440 -27.522 1.00 90.19 205 SER A N 1
ATOM 1669 C CA . SER A 1 205 ? -2.987 13.384 -26.836 1.00 90.19 205 SER A CA 1
ATOM 1670 C C . SER A 1 205 ? -1.522 13.785 -26.654 1.00 90.19 205 SER A C 1
ATOM 1672 O O . SER A 1 205 ? -0.911 14.383 -27.543 1.00 90.19 205 SER A O 1
ATOM 1674 N N . PHE A 1 206 ? -0.969 13.428 -25.497 1.00 88.38 206 PHE A N 1
ATOM 1675 C CA . PHE A 1 206 ? 0.454 13.540 -25.194 1.00 88.38 206 PHE A CA 1
ATOM 1676 C C . PHE A 1 206 ? 1.252 12.330 -25.692 1.00 88.38 206 PHE A C 1
ATOM 1678 O O . PHE A 1 206 ? 2.469 12.304 -25.531 1.00 88.38 206 PHE A O 1
ATOM 1685 N N . LEU A 1 207 ? 0.601 11.330 -26.291 1.00 87.56 207 LEU A N 1
ATOM 1686 C CA . LEU A 1 207 ? 1.272 10.229 -26.969 1.00 87.56 207 LEU A CA 1
ATOM 1687 C C . LEU A 1 207 ? 1.518 10.580 -28.435 1.00 87.56 207 LEU A C 1
ATOM 1689 O O . LEU A 1 207 ? 0.642 11.100 -29.125 1.00 87.56 207 LEU A O 1
ATOM 1693 N N . ASN A 1 208 ? 2.703 10.241 -28.933 1.00 85.81 208 ASN A N 1
ATOM 1694 C CA . ASN A 1 208 ? 2.964 10.232 -30.370 1.00 85.81 208 ASN A CA 1
ATOM 1695 C C . ASN A 1 208 ? 2.463 8.929 -31.030 1.00 85.81 208 ASN A C 1
ATOM 1697 O O . ASN A 1 208 ? 1.990 8.012 -30.361 1.00 85.81 208 ASN A O 1
ATOM 1701 N N . GLU A 1 209 ? 2.622 8.808 -32.350 1.00 84.44 209 GLU A N 1
ATOM 1702 C CA . GLU A 1 209 ? 2.192 7.632 -33.133 1.00 84.44 209 GLU A CA 1
ATOM 1703 C C . GLU A 1 209 ? 2.860 6.312 -32.705 1.00 84.44 209 GLU A C 1
ATOM 1705 O O . GLU A 1 209 ? 2.354 5.226 -32.982 1.00 84.44 209 GLU A O 1
ATOM 1710 N N . LYS A 1 210 ? 3.998 6.387 -32.006 1.00 81.88 210 LYS A N 1
ATOM 1711 C CA . LYS A 1 210 ? 4.706 5.230 -31.436 1.00 81.88 210 LYS A CA 1
ATOM 1712 C C . LYS A 1 210 ? 4.281 4.937 -29.994 1.00 81.88 210 LYS A C 1
ATOM 1714 O O . LYS A 1 210 ? 4.917 4.106 -29.346 1.00 81.88 210 LYS A O 1
ATOM 1719 N N . TYR A 1 211 ? 3.233 5.600 -29.502 1.00 82.50 211 TYR A N 1
ATOM 1720 C CA . TYR A 1 211 ? 2.754 5.539 -28.123 1.00 82.50 211 TYR A CA 1
ATOM 1721 C C . TYR A 1 211 ? 3.806 6.001 -27.100 1.00 82.50 211 TYR A C 1
ATOM 1723 O O . TYR A 1 211 ? 3.822 5.537 -25.968 1.00 82.50 211 TYR A O 1
ATOM 1731 N N . ILE A 1 212 ? 4.709 6.913 -27.460 1.00 81.19 212 ILE A N 1
ATOM 1732 C CA . ILE A 1 212 ? 5.695 7.468 -26.518 1.00 81.19 212 ILE A CA 1
ATOM 1733 C C . ILE A 1 212 ? 5.171 8.798 -25.974 1.00 81.19 212 ILE A C 1
ATOM 1735 O O . ILE A 1 212 ? 4.634 9.605 -26.735 1.00 81.19 212 ILE A O 1
ATOM 1739 N N . PHE A 1 213 ? 5.322 9.017 -24.665 1.00 80.88 213 PHE A N 1
ATOM 1740 C CA . PHE A 1 213 ? 4.880 10.239 -23.999 1.00 80.88 213 PHE A CA 1
ATOM 1741 C C . PHE A 1 213 ? 5.767 11.415 -24.367 1.00 80.88 213 PHE A C 1
ATOM 1743 O O . PHE A 1 213 ? 6.947 11.419 -24.035 1.00 80.88 213 PHE A O 1
ATOM 1750 N N . ASN A 1 214 ? 5.179 12.454 -24.945 1.00 77.06 214 ASN A N 1
ATOM 1751 C CA . ASN A 1 214 ? 5.821 13.742 -25.098 1.00 77.06 214 ASN A CA 1
ATOM 1752 C C . ASN A 1 214 ? 5.583 14.585 -23.841 1.00 77.06 214 ASN A C 1
ATOM 1754 O O . ASN A 1 214 ? 4.486 15.076 -23.584 1.00 77.06 214 ASN A O 1
ATOM 1758 N N . THR A 1 215 ? 6.634 14.765 -23.052 1.00 68.06 215 THR A N 1
ATOM 1759 C CA . THR A 1 215 ? 6.606 15.531 -21.803 1.00 68.06 215 THR A CA 1
ATOM 1760 C C . THR A 1 215 ? 7.063 16.980 -21.942 1.00 68.06 215 THR A C 1
ATOM 1762 O O . THR A 1 215 ? 7.152 17.670 -20.929 1.00 68.06 215 THR A O 1
ATOM 1765 N N . LYS A 1 216 ? 7.251 17.494 -23.172 1.00 68.31 216 LYS A N 1
ATOM 1766 C CA . LYS A 1 216 ? 7.461 18.937 -23.442 1.00 68.31 216 LYS A CA 1
ATOM 1767 C C . LYS A 1 216 ? 6.274 19.825 -23.047 1.00 68.31 216 LYS A C 1
ATOM 1769 O O . LYS A 1 216 ? 6.290 21.021 -23.305 1.00 68.31 216 LYS A O 1
ATOM 1774 N N . TYR A 1 217 ? 5.213 19.247 -22.503 1.00 65.06 217 TYR A N 1
ATOM 1775 C CA . TYR A 1 217 ? 4.031 19.966 -22.053 1.00 65.06 217 TYR A CA 1
ATOM 1776 C C . TYR A 1 217 ? 3.990 20.131 -20.530 1.00 65.06 217 TYR A C 1
ATOM 1778 O O . TYR A 1 217 ? 3.024 20.681 -20.023 1.00 65.06 217 TYR A O 1
ATOM 1786 N N . PHE A 1 218 ? 4.998 19.670 -19.783 1.00 67.31 218 PHE A N 1
ATOM 1787 C CA . PHE A 1 218 ? 4.982 19.697 -18.318 1.00 67.31 218 PHE A CA 1
ATOM 1788 C C . PHE A 1 218 ? 6.263 20.311 -17.743 1.00 67.31 218 PHE A C 1
ATOM 1790 O O . PHE A 1 218 ? 7.338 20.213 -18.335 1.00 67.31 218 PHE A O 1
ATOM 1797 N N . ASN A 1 219 ? 6.154 20.912 -16.558 1.00 61.22 219 ASN A N 1
ATOM 1798 C CA . ASN A 1 219 ? 7.297 21.442 -15.818 1.00 61.22 219 ASN A CA 1
ATOM 1799 C C . ASN A 1 219 ? 8.136 20.291 -15.229 1.00 61.22 219 ASN A C 1
ATOM 1801 O O . ASN A 1 219 ? 7.588 19.342 -14.667 1.00 61.22 219 ASN A O 1
ATOM 1805 N N . GLY A 1 220 ? 9.466 20.382 -15.318 1.00 56.22 220 GLY A N 1
ATOM 1806 C CA . GLY A 1 220 ? 10.402 19.435 -14.697 1.00 56.22 220 GLY A CA 1
ATOM 1807 C C . GLY A 1 220 ? 11.101 20.038 -13.476 1.00 56.22 220 GLY A C 1
ATOM 1808 O O . GLY A 1 220 ? 11.535 21.185 -13.535 1.00 56.22 220 GLY A O 1
ATOM 1809 N N . GLN A 1 221 ? 11.210 19.280 -12.377 1.00 49.19 221 GLN A N 1
ATOM 1810 C CA . GLN A 1 221 ? 12.077 19.626 -11.234 1.00 49.19 221 GLN A CA 1
ATOM 1811 C C . GLN A 1 221 ? 13.432 18.892 -11.275 1.00 49.19 221 GLN A C 1
ATOM 1813 O O . GLN A 1 221 ? 14.380 19.345 -10.642 1.00 49.19 221 GLN A O 1
ATOM 1818 N N . ASP A 1 222 ? 13.571 17.822 -12.066 1.00 49.41 222 ASP A N 1
ATOM 1819 C CA . ASP A 1 222 ? 14.745 16.928 -12.026 1.00 49.41 222 ASP A CA 1
ATOM 1820 C C . ASP A 1 222 ? 15.928 17.385 -12.903 1.00 49.41 222 ASP A C 1
ATOM 1822 O O . ASP A 1 222 ? 16.650 16.567 -13.467 1.00 49.41 222 ASP A O 1
ATOM 1826 N N . GLY A 1 223 ? 16.119 18.695 -13.079 1.00 42.66 223 GLY A N 1
ATOM 1827 C CA . GLY A 1 223 ? 17.186 19.245 -13.930 1.00 42.66 223 GLY A CA 1
ATOM 1828 C C . GLY A 1 223 ? 16.945 19.115 -15.442 1.00 42.66 223 GLY A C 1
ATOM 1829 O O . GLY A 1 223 ? 17.733 19.631 -16.230 1.00 42.66 223 GLY A O 1
ATOM 1830 N N . TYR A 1 224 ? 15.836 18.502 -15.866 1.00 46.00 224 TYR A N 1
ATOM 1831 C CA . TYR A 1 224 ? 15.359 18.568 -17.247 1.00 46.00 224 TYR A CA 1
ATOM 1832 C C . TYR A 1 224 ? 14.649 19.903 -17.465 1.00 46.00 224 TYR A C 1
ATOM 1834 O O . TYR A 1 224 ? 13.705 20.240 -16.749 1.00 46.00 224 TYR A O 1
ATOM 1842 N N . ILE A 1 225 ? 15.135 20.665 -18.442 1.00 44.97 225 ILE A N 1
ATOM 1843 C CA . ILE A 1 225 ? 14.692 22.022 -18.774 1.00 44.97 225 ILE A CA 1
ATOM 1844 C C . ILE A 1 225 ? 13.150 22.082 -18.832 1.00 44.97 225 ILE A C 1
ATOM 1846 O O . ILE A 1 225 ? 12.543 21.267 -19.535 1.00 44.97 225 ILE A O 1
ATOM 1850 N N . PRO A 1 226 ? 12.489 23.028 -18.133 1.00 45.62 226 PRO A N 1
ATOM 1851 C CA . PRO A 1 226 ? 11.064 23.258 -18.312 1.00 45.62 226 PRO A CA 1
ATOM 1852 C C . PRO A 1 226 ? 10.855 23.806 -19.720 1.00 45.62 226 PRO A C 1
ATOM 1854 O O . PRO A 1 226 ? 11.328 24.894 -20.041 1.00 45.62 226 PRO A O 1
ATOM 1857 N N . ILE A 1 227 ? 10.168 23.057 -20.577 1.00 52.00 227 ILE A N 1
ATOM 1858 C CA . ILE A 1 227 ? 9.837 23.534 -21.920 1.00 52.00 227 ILE A CA 1
ATOM 1859 C C . ILE A 1 227 ? 8.325 23.745 -21.965 1.00 52.00 227 ILE A C 1
ATOM 1861 O O . ILE A 1 227 ? 7.546 22.855 -21.642 1.00 52.00 227 ILE A O 1
ATOM 1865 N N . GLN A 1 228 ? 7.944 24.991 -22.248 1.00 57.06 228 GLN A N 1
ATOM 1866 C CA . GLN A 1 228 ? 6.614 25.570 -22.069 1.00 57.06 228 GLN A CA 1
ATOM 1867 C C . GLN A 1 228 ? 5.772 25.399 -23.334 1.00 57.06 228 GLN A C 1
ATOM 1869 O O . GLN A 1 228 ? 6.161 25.902 -24.381 1.00 57.06 228 GLN A O 1
ATOM 1874 N N . ASN A 1 229 ? 4.608 24.749 -23.229 1.00 59.19 229 ASN A N 1
ATOM 1875 C CA . ASN A 1 229 ? 3.579 24.743 -24.283 1.00 59.19 229 ASN A CA 1
ATOM 1876 C C . ASN A 1 229 ? 2.133 24.622 -23.752 1.00 59.19 229 ASN A C 1
ATOM 1878 O O . ASN A 1 229 ? 1.202 24.441 -24.538 1.00 59.19 229 ASN A O 1
ATOM 1882 N N . LEU A 1 230 ? 1.906 24.689 -22.435 1.00 66.69 230 LEU A N 1
ATOM 1883 C CA . LEU A 1 230 ? 0.540 24.718 -21.897 1.00 66.69 230 LEU A CA 1
ATOM 1884 C C . LEU A 1 230 ? -0.077 26.101 -22.094 1.00 66.69 230 LEU A C 1
ATOM 1886 O O . LEU A 1 230 ? 0.610 27.112 -21.960 1.00 66.69 230 LEU A O 1
ATOM 1890 N N . LYS A 1 231 ? -1.391 26.144 -22.357 1.00 69.25 231 LYS A N 1
ATOM 1891 C CA . LYS A 1 231 ? -2.131 27.408 -22.520 1.00 69.25 231 LYS A CA 1
ATOM 1892 C C . LYS A 1 231 ? -2.089 28.269 -21.248 1.00 69.25 231 LYS A C 1
ATOM 1894 O O . LYS A 1 231 ? -2.186 29.487 -21.336 1.00 69.25 231 LYS A O 1
ATOM 1899 N N . GLN A 1 232 ? -1.960 27.636 -20.080 1.00 77.25 232 GLN A N 1
ATOM 1900 C CA . GLN A 1 232 ? -1.852 28.286 -18.774 1.00 77.25 232 GLN A CA 1
ATOM 1901 C C . GLN A 1 232 ? -1.114 27.387 -17.771 1.00 77.25 232 GLN A C 1
ATOM 1903 O O . GLN A 1 232 ? -0.957 26.184 -17.993 1.00 77.25 232 GLN A O 1
ATOM 1908 N N . GLN A 1 233 ? -0.707 27.970 -16.641 1.00 84.50 233 GLN A N 1
ATOM 1909 C CA . GLN A 1 233 ? -0.182 27.221 -15.501 1.00 84.50 233 GLN A CA 1
ATOM 1910 C C . GLN A 1 233 ? -1.262 26.299 -14.920 1.00 84.50 233 GLN A C 1
ATOM 1912 O O . GLN A 1 233 ? -2.404 26.720 -14.736 1.00 84.50 233 GLN A O 1
ATOM 1917 N N . LEU A 1 234 ? -0.895 25.050 -14.619 1.00 89.56 234 LEU A N 1
ATOM 1918 C CA . LEU A 1 234 ? -1.831 24.099 -14.030 1.00 89.56 234 LEU A CA 1
ATOM 1919 C C . LEU A 1 234 ? -2.050 24.388 -12.543 1.00 89.56 234 LEU A C 1
ATOM 1921 O O . LEU A 1 234 ? -1.120 24.740 -11.816 1.00 89.56 234 LEU A O 1
ATOM 1925 N N . THR A 1 235 ? -3.285 24.208 -12.081 1.00 92.31 235 THR A N 1
ATOM 1926 C CA . THR A 1 235 ? -3.672 24.446 -10.688 1.00 92.31 235 THR A CA 1
ATOM 1927 C C . THR A 1 235 ? -4.630 23.370 -10.177 1.00 92.31 235 THR A C 1
ATOM 1929 O O . THR A 1 235 ? -5.333 22.708 -10.937 1.00 92.31 235 THR A O 1
ATOM 1932 N N . LEU A 1 236 ? -4.708 23.225 -8.851 1.00 93.81 236 LEU A N 1
ATOM 1933 C CA . LEU A 1 236 ? -5.696 22.370 -8.174 1.00 93.81 236 LEU A CA 1
ATOM 1934 C C . LEU A 1 236 ? -6.995 23.121 -7.828 1.00 93.81 236 LEU A C 1
ATOM 1936 O O . LEU A 1 236 ? -7.763 22.692 -6.954 1.00 93.81 236 LEU A O 1
ATOM 1940 N N . ASN A 1 237 ? -7.232 24.272 -8.465 1.00 93.38 237 ASN A N 1
ATOM 1941 C CA . ASN A 1 237 ? -8.415 25.080 -8.214 1.00 93.38 237 ASN A CA 1
ATOM 1942 C C . ASN A 1 237 ? -9.672 24.333 -8.686 1.00 93.38 237 ASN A C 1
ATOM 1944 O O . ASN A 1 237 ? -9.744 23.813 -9.799 1.00 93.38 237 ASN A O 1
ATOM 1948 N N . LYS A 1 238 ? -10.703 24.307 -7.836 1.00 93.12 238 LYS A N 1
ATOM 1949 C CA . LYS A 1 238 ? -11.986 23.666 -8.139 1.00 93.12 238 LYS A CA 1
ATOM 1950 C C . LYS A 1 238 ? -12.685 24.251 -9.365 1.00 93.12 238 LYS A C 1
ATOM 1952 O O . LYS A 1 238 ? -13.486 23.542 -9.964 1.00 93.12 238 LYS A O 1
ATOM 1957 N N . ASN A 1 239 ? -12.385 25.483 -9.756 1.00 95.12 239 ASN A N 1
ATOM 1958 C CA . ASN A 1 239 ? -13.011 26.149 -10.899 1.00 95.12 239 ASN A CA 1
ATOM 1959 C C . ASN A 1 239 ? -12.138 26.134 -12.165 1.00 95.12 239 ASN A C 1
ATOM 1961 O O . ASN A 1 239 ? -12.556 26.659 -13.188 1.00 95.12 239 ASN A O 1
ATOM 1965 N N . ASP A 1 240 ? -10.945 25.538 -12.112 1.00 94.88 240 ASP A N 1
ATOM 1966 C CA . ASP A 1 240 ? -10.042 25.451 -13.260 1.00 94.88 240 ASP A CA 1
ATOM 1967 C C . ASP A 1 240 ? -10.305 24.161 -14.048 1.00 94.88 240 ASP A C 1
ATOM 1969 O O . ASP A 1 240 ? -9.763 23.098 -13.741 1.00 94.88 240 ASP A O 1
ATOM 1973 N N . ASP A 1 241 ? -11.203 24.241 -15.029 1.00 95.19 241 ASP A N 1
ATOM 1974 C CA . ASP A 1 241 ? -11.562 23.095 -15.871 1.00 95.19 241 ASP A CA 1
ATOM 1975 C C . ASP A 1 241 ? -10.422 22.673 -16.803 1.00 95.19 241 ASP A C 1
ATOM 1977 O O . ASP A 1 241 ? -10.229 21.478 -17.011 1.00 95.19 241 ASP A O 1
ATOM 1981 N N . TYR A 1 242 ? -9.601 23.614 -17.280 1.00 93.81 242 TYR A N 1
ATOM 1982 C CA . TYR A 1 242 ? -8.464 23.291 -18.143 1.00 93.81 242 TYR A CA 1
ATOM 1983 C C . TYR A 1 242 ? -7.467 22.365 -17.438 1.00 93.81 242 TYR A C 1
ATOM 1985 O O . TYR A 1 242 ? -7.080 21.335 -17.989 1.00 93.81 242 TYR A O 1
ATOM 1993 N N . SER A 1 243 ? -7.099 22.669 -16.189 1.00 94.81 243 SER A N 1
ATOM 1994 C CA . SER A 1 243 ? -6.189 21.809 -15.418 1.00 94.81 243 SER A CA 1
ATOM 1995 C C . SER A 1 243 ? -6.753 20.412 -15.162 1.00 94.81 243 SER A C 1
ATOM 1997 O O . SER A 1 243 ? -6.011 19.426 -15.203 1.00 94.81 243 SER A O 1
ATOM 1999 N N . LYS A 1 244 ? -8.065 20.306 -14.919 1.00 95.94 244 LYS A N 1
ATOM 2000 C CA . LYS A 1 244 ? -8.732 19.009 -14.750 1.00 95.94 244 LYS A CA 1
ATOM 2001 C C . LYS A 1 244 ? -8.721 18.213 -16.053 1.00 95.94 244 LYS A C 1
ATOM 2003 O O . LYS A 1 244 ? -8.405 17.027 -16.021 1.00 95.94 244 LYS A O 1
ATOM 2008 N N . ASP A 1 245 ? -9.025 18.855 -17.180 1.00 95.62 245 ASP A N 1
ATOM 2009 C CA . ASP A 1 245 ? -9.051 18.217 -18.499 1.00 95.62 245 ASP A CA 1
ATOM 2010 C C . ASP A 1 245 ? -7.645 17.762 -18.934 1.00 95.62 245 ASP A C 1
ATOM 2012 O O . ASP A 1 245 ? -7.493 16.675 -19.492 1.00 95.62 245 ASP A O 1
ATOM 2016 N N . ILE A 1 246 ? -6.590 18.520 -18.598 1.00 93.94 246 ILE A N 1
ATOM 2017 C CA . ILE A 1 246 ? -5.193 18.090 -18.787 1.00 93.94 246 ILE A CA 1
ATOM 2018 C C . ILE A 1 246 ? -4.894 16.833 -17.962 1.00 93.94 246 ILE A C 1
ATOM 2020 O O . ILE A 1 246 ? -4.369 15.856 -18.500 1.00 93.94 246 ILE A O 1
ATOM 2024 N N . ALA A 1 247 ? -5.254 16.820 -16.674 1.00 94.75 247 ALA A N 1
ATOM 2025 C CA . ALA A 1 247 ? -5.054 15.647 -15.822 1.00 94.75 247 ALA A CA 1
ATOM 2026 C C . ALA A 1 247 ? -5.836 14.424 -16.332 1.00 94.75 247 ALA A C 1
ATOM 2028 O O . ALA A 1 247 ? -5.321 13.304 -16.314 1.00 94.75 247 ALA A O 1
ATOM 2029 N N . TRP A 1 248 ? -7.057 14.637 -16.830 1.00 96.19 248 TRP A N 1
ATOM 2030 C CA . TRP A 1 248 ? -7.863 13.608 -17.487 1.00 96.19 248 TRP A CA 1
ATOM 2031 C C . TRP A 1 248 ? -7.176 13.059 -18.742 1.00 96.19 248 TRP A C 1
ATOM 2033 O O . TRP A 1 248 ? -7.048 11.841 -18.877 1.00 96.19 248 TRP A O 1
ATOM 2043 N N . ARG A 1 249 ? -6.659 13.928 -19.623 1.00 95.25 249 ARG A N 1
ATOM 2044 C CA . ARG A 1 249 ? -5.957 13.511 -20.848 1.00 95.25 249 ARG A CA 1
ATOM 2045 C C . ARG A 1 249 ? -4.711 12.690 -20.534 1.00 95.25 249 ARG A C 1
ATOM 2047 O O . ARG A 1 249 ? -4.548 11.620 -21.114 1.00 95.25 249 ARG A O 1
ATOM 2054 N N . VAL A 1 250 ? -3.878 13.138 -19.592 1.00 94.00 250 VAL A N 1
ATOM 2055 C CA . VAL A 1 250 ? -2.680 12.392 -19.161 1.00 94.00 250 VAL A CA 1
ATOM 2056 C C . VAL A 1 250 ? -3.057 11.022 -18.606 1.00 94.00 250 VAL A C 1
ATOM 2058 O O . VAL A 1 250 ? -2.428 10.029 -18.960 1.00 94.00 250 VAL A O 1
ATOM 2061 N N . GLN A 1 251 ? -4.108 10.942 -17.784 1.00 96.06 251 GLN A N 1
ATOM 2062 C CA . GLN A 1 251 ? -4.604 9.665 -17.272 1.00 96.06 251 GLN A CA 1
ATOM 2063 C C . GLN A 1 251 ? -5.058 8.735 -18.412 1.00 96.06 251 GLN A C 1
ATOM 2065 O O . GLN A 1 251 ? -4.726 7.551 -18.395 1.00 96.06 251 GLN A O 1
ATOM 2070 N N . LYS A 1 252 ? -5.757 9.253 -19.431 1.00 96.31 252 LYS A N 1
ATOM 2071 C CA . LYS A 1 252 ? -6.166 8.455 -20.598 1.00 96.31 252 LYS A CA 1
ATOM 2072 C C . LYS A 1 252 ? -5.006 8.022 -21.478 1.00 96.31 252 LYS A C 1
ATOM 2074 O O . LYS A 1 252 ? -4.955 6.856 -21.849 1.00 96.31 252 LYS A O 1
ATOM 2079 N N . ASP A 1 253 ? -4.047 8.901 -21.739 1.00 94.25 253 ASP A N 1
ATOM 2080 C CA . ASP A 1 253 ? -2.798 8.539 -22.414 1.00 94.25 253 ASP A CA 1
ATOM 2081 C C . ASP A 1 253 ? -2.033 7.452 -21.649 1.00 94.25 253 ASP A C 1
ATOM 2083 O O . ASP A 1 253 ? -1.508 6.515 -22.244 1.00 94.25 253 ASP A O 1
ATOM 2087 N N . PHE A 1 254 ? -2.023 7.523 -20.320 1.00 94.00 254 PHE A N 1
ATOM 2088 C CA . PHE A 1 254 ? -1.349 6.535 -19.483 1.00 94.00 254 PHE A CA 1
ATOM 2089 C C . PHE A 1 254 ? -2.020 5.159 -19.565 1.00 94.00 254 PHE A C 1
ATOM 2091 O O . PHE A 1 254 ? -1.335 4.147 -19.727 1.00 94.00 254 PHE A O 1
ATOM 2098 N N . GLU A 1 255 ? -3.354 5.122 -19.526 1.00 95.81 255 GLU A N 1
ATOM 2099 C CA . GLU A 1 255 ? -4.133 3.901 -19.754 1.00 95.81 255 GLU A CA 1
ATOM 2100 C C . GLU A 1 255 ? -3.890 3.314 -21.160 1.00 95.81 255 GLU A C 1
ATOM 2102 O O . GLU A 1 255 ? -3.654 2.111 -21.279 1.00 95.81 255 GLU A O 1
ATOM 2107 N N . GLU A 1 256 ? -3.913 4.145 -22.213 1.00 94.94 256 GLU A N 1
ATOM 2108 C CA . GLU A 1 256 ? -3.690 3.711 -23.605 1.00 94.94 256 GLU A CA 1
ATOM 2109 C C . GLU A 1 256 ? -2.289 3.133 -23.813 1.00 94.94 256 GLU A C 1
ATOM 2111 O O . GLU A 1 256 ? -2.139 2.054 -24.390 1.00 94.94 256 GLU A O 1
ATOM 2116 N N . LYS A 1 257 ? -1.255 3.824 -23.315 1.00 90.69 257 LYS A N 1
ATOM 2117 C CA . LYS A 1 257 ? 0.137 3.369 -23.407 1.00 90.69 257 LYS A CA 1
ATOM 2118 C C . LYS A 1 257 ? 0.318 2.009 -22.741 1.00 90.69 257 LYS A C 1
ATOM 2120 O O . LYS A 1 257 ? 0.849 1.089 -23.364 1.00 90.69 257 LYS A O 1
ATOM 2125 N N . ALA A 1 258 ? -0.148 1.869 -21.499 1.00 92.38 258 ALA A N 1
ATOM 2126 C CA . ALA A 1 258 ? -0.047 0.614 -20.763 1.00 92.38 258 ALA A CA 1
ATOM 2127 C C . ALA A 1 258 ? -0.754 -0.532 -21.502 1.00 92.38 258 ALA A C 1
ATOM 2129 O O . ALA A 1 258 ? -0.167 -1.597 -21.696 1.00 92.38 258 ALA A O 1
ATOM 2130 N N . LEU A 1 259 ? -1.987 -0.304 -21.964 1.00 94.44 259 LEU A N 1
ATOM 2131 C CA . LEU A 1 259 ? -2.756 -1.305 -22.697 1.00 94.44 259 LEU A CA 1
ATOM 2132 C C . LEU A 1 259 ? -2.069 -1.716 -24.006 1.00 94.44 259 LEU A C 1
ATOM 2134 O O . LEU A 1 259 ? -1.988 -2.909 -24.301 1.00 94.44 259 LEU A O 1
ATOM 2138 N N . TYR A 1 260 ? -1.568 -0.751 -24.781 1.00 91.94 260 TYR A N 1
ATOM 2139 C CA . TYR A 1 260 ? -0.862 -1.002 -26.037 1.00 91.94 260 TYR A CA 1
ATOM 2140 C C . TYR A 1 260 ? 0.383 -1.874 -25.824 1.00 91.94 260 TYR A C 1
ATOM 2142 O O . TYR A 1 260 ? 0.537 -2.915 -26.476 1.00 91.94 260 TYR A O 1
ATOM 2150 N N . ASP A 1 261 ? 1.245 -1.497 -24.876 1.00 88.19 261 ASP A N 1
ATOM 2151 C CA . ASP A 1 261 ? 2.480 -2.234 -24.603 1.00 88.19 261 ASP A CA 1
ATOM 2152 C C . ASP A 1 261 ? 2.205 -3.642 -24.080 1.00 88.19 261 ASP A C 1
ATOM 2154 O O . ASP A 1 261 ? 2.840 -4.604 -24.524 1.00 88.19 261 ASP A O 1
ATOM 2158 N N . ILE A 1 262 ? 1.236 -3.778 -23.172 1.00 91.69 262 ILE A N 1
ATOM 2159 C CA . ILE A 1 262 ? 0.872 -5.066 -22.584 1.00 91.69 262 ILE A CA 1
ATOM 2160 C C . ILE A 1 262 ? 0.228 -5.975 -23.635 1.00 91.69 262 ILE A C 1
ATOM 2162 O O . ILE A 1 262 ? 0.601 -7.145 -23.722 1.00 91.69 262 ILE A O 1
ATOM 2166 N N . LYS A 1 263 ? -0.657 -5.465 -24.506 1.00 93.06 263 LYS A N 1
ATOM 2167 C CA . LYS A 1 263 ? -1.201 -6.248 -25.635 1.00 93.06 263 LYS A CA 1
ATOM 2168 C C . LYS A 1 263 ? -0.086 -6.741 -26.557 1.00 93.06 263 LYS A C 1
ATOM 2170 O O . LYS A 1 263 ? -0.091 -7.904 -26.966 1.00 93.06 263 LYS A O 1
ATOM 2175 N N . LYS A 1 264 ? 0.905 -5.892 -26.854 1.00 89.12 264 LYS A N 1
ATOM 2176 C CA . LYS A 1 264 ? 2.086 -6.280 -27.641 1.00 89.12 264 LYS A CA 1
ATOM 2177 C C . LYS A 1 264 ? 2.918 -7.348 -26.927 1.00 89.12 264 LYS A C 1
ATOM 2179 O O . LYS A 1 264 ? 3.383 -8.281 -27.578 1.00 89.12 264 LYS A O 1
ATOM 2184 N N . PHE A 1 265 ? 3.089 -7.224 -25.612 1.00 87.12 265 PHE A N 1
ATOM 2185 C CA . PHE A 1 265 ? 3.807 -8.188 -24.782 1.00 87.12 265 PHE A CA 1
ATOM 2186 C C . PHE A 1 265 ? 3.102 -9.552 -24.750 1.00 87.12 265 PHE A C 1
ATOM 2188 O O . PHE A 1 265 ? 3.734 -10.549 -25.081 1.00 87.12 265 PHE A O 1
ATOM 2195 N N . ILE A 1 266 ? 1.793 -9.600 -24.479 1.00 90.25 266 ILE A N 1
ATOM 2196 C CA . ILE A 1 266 ? 0.991 -10.838 -24.482 1.00 90.25 266 ILE A CA 1
ATOM 2197 C C . ILE A 1 266 ? 0.995 -11.500 -25.864 1.00 90.25 266 ILE A C 1
ATOM 2199 O O . ILE A 1 266 ? 1.150 -12.712 -25.967 1.00 90.25 266 ILE A O 1
ATOM 2203 N N . LYS A 1 267 ? 0.859 -10.721 -26.946 1.00 91.00 267 LYS A N 1
ATOM 2204 C CA . LYS A 1 267 ? 0.900 -11.266 -28.312 1.00 91.00 267 LYS A CA 1
ATOM 2205 C C . LYS A 1 267 ? 2.244 -11.926 -28.621 1.00 91.00 267 LYS A C 1
ATOM 2207 O O . LYS A 1 267 ? 2.286 -12.931 -29.325 1.00 91.00 267 LYS A O 1
ATOM 2212 N N . GLN A 1 268 ? 3.335 -11.337 -28.134 1.00 87.38 268 GLN A N 1
ATOM 2213 C CA . GLN A 1 268 ? 4.681 -11.861 -28.340 1.00 87.38 268 GLN A CA 1
ATOM 2214 C C . GLN A 1 268 ? 4.974 -13.063 -27.423 1.00 87.38 268 GLN A C 1
ATOM 2216 O O . GLN A 1 268 ? 5.677 -13.978 -27.844 1.00 87.38 268 GLN A O 1
ATOM 2221 N N . PHE A 1 269 ? 4.397 -13.083 -26.216 1.00 86.62 269 PHE A N 1
ATOM 2222 C CA . PHE A 1 269 ? 4.543 -14.151 -25.221 1.00 86.62 269 PHE A CA 1
ATOM 2223 C C . PHE A 1 269 ? 3.173 -14.588 -24.713 1.00 86.62 269 PHE A C 1
ATOM 2225 O O . PHE A 1 269 ? 2.715 -14.101 -23.680 1.00 86.62 269 PHE A O 1
ATOM 2232 N N . PRO A 1 270 ? 2.486 -15.497 -25.411 1.00 90.06 270 PRO A N 1
ATOM 2233 C CA . PRO A 1 270 ? 1.192 -15.972 -24.948 1.00 90.06 270 PRO A CA 1
ATOM 2234 C C . PRO A 1 270 ? 1.318 -16.692 -23.598 1.00 90.06 270 PRO A C 1
ATOM 2236 O O . PRO A 1 270 ? 2.024 -17.690 -23.472 1.00 90.06 270 PRO A O 1
ATOM 2239 N N . CYS A 1 271 ? 0.613 -16.195 -22.585 1.00 92.25 271 CYS A N 1
ATOM 2240 C CA . CYS A 1 271 ? 0.448 -16.842 -21.286 1.00 92.25 271 CYS A CA 1
ATOM 2241 C C . CYS A 1 271 ? -0.938 -16.486 -20.749 1.00 92.25 271 CYS A C 1
ATOM 2243 O O . CYS A 1 271 ? -1.385 -15.350 -20.901 1.00 92.25 271 CYS A O 1
ATOM 2245 N N . LYS A 1 272 ? -1.613 -17.441 -20.101 1.00 94.75 272 LYS A N 1
ATOM 2246 C CA . LYS A 1 272 ? -2.937 -17.196 -19.510 1.00 94.75 272 LYS A CA 1
ATOM 2247 C C . LYS A 1 272 ? -2.891 -16.271 -18.301 1.00 94.75 272 LYS A C 1
ATOM 2249 O O . LYS A 1 272 ? -3.924 -15.721 -17.953 1.00 94.75 272 LYS A O 1
ATOM 2254 N N . ASN A 1 273 ? -1.739 -16.129 -17.648 1.00 95.94 273 ASN A N 1
ATOM 2255 C CA . ASN A 1 273 ? -1.600 -15.356 -16.420 1.00 95.94 273 ASN A CA 1
ATOM 2256 C C . ASN A 1 273 ? -0.631 -14.194 -16.639 1.00 95.94 273 ASN A C 1
ATOM 2258 O O . ASN A 1 273 ? 0.473 -14.383 -17.156 1.00 95.94 273 ASN A O 1
ATOM 2262 N N . LEU A 1 274 ? -1.038 -13.007 -16.201 1.00 95.69 274 LEU A N 1
ATOM 2263 C CA . LEU A 1 274 ? -0.246 -11.790 -16.264 1.00 95.69 274 LEU A CA 1
ATOM 2264 C C . LEU A 1 274 ? -0.187 -11.144 -14.883 1.00 95.69 274 LEU A C 1
ATOM 2266 O O . LEU A 1 274 ? -1.217 -10.881 -14.268 1.00 95.69 274 LEU A O 1
ATOM 2270 N N . ILE A 1 275 ? 1.019 -10.848 -14.418 1.00 96.69 275 ILE A N 1
ATOM 2271 C CA . ILE A 1 275 ? 1.261 -10.102 -13.189 1.00 96.69 275 ILE A CA 1
ATOM 2272 C C . ILE A 1 275 ? 1.760 -8.708 -13.551 1.00 96.69 275 ILE A C 1
ATOM 2274 O O . ILE A 1 275 ? 2.682 -8.571 -14.351 1.00 96.69 275 ILE A O 1
ATOM 2278 N N . ILE A 1 276 ? 1.166 -7.683 -12.952 1.00 96.38 276 ILE A N 1
ATOM 2279 C CA . ILE A 1 276 ? 1.538 -6.281 -13.133 1.00 96.38 276 ILE A CA 1
ATOM 2280 C C . ILE A 1 276 ? 2.185 -5.763 -11.844 1.00 96.38 276 ILE A C 1
ATOM 2282 O O . ILE A 1 276 ? 1.598 -5.889 -10.767 1.00 96.38 276 ILE A O 1
ATOM 2286 N N . THR A 1 277 ? 3.380 -5.182 -11.946 1.00 96.12 277 THR A N 1
ATOM 2287 C CA . THR A 1 277 ? 4.139 -4.610 -10.814 1.00 96.12 277 THR A CA 1
ATOM 2288 C C . THR A 1 277 ? 5.011 -3.424 -11.274 1.00 96.12 277 THR A C 1
ATOM 2290 O O . THR A 1 277 ? 4.961 -3.047 -12.445 1.00 96.12 277 THR A O 1
ATOM 2293 N N . GLY A 1 278 ? 5.788 -2.815 -10.377 1.00 93.75 278 GLY A N 1
ATOM 2294 C CA . GLY A 1 278 ? 6.462 -1.525 -10.561 1.00 93.75 278 GLY A CA 1
ATOM 2295 C C . GLY A 1 278 ? 5.565 -0.353 -10.151 1.00 93.75 278 GLY A C 1
ATOM 2296 O O . GLY A 1 278 ? 4.340 -0.495 -10.089 1.00 93.75 278 GLY A O 1
ATOM 2297 N N . GLY A 1 279 ? 6.145 0.819 -9.867 1.00 92.50 279 GLY A N 1
ATOM 2298 C CA . GLY A 1 279 ? 5.424 1.947 -9.260 1.00 92.50 279 GLY A CA 1
ATOM 2299 C C . GLY A 1 279 ? 4.165 2.390 -10.021 1.00 92.50 279 GLY A C 1
ATOM 2300 O O . GLY A 1 279 ? 3.185 2.828 -9.410 1.00 92.50 279 GLY A O 1
ATOM 2301 N N . CYS A 1 280 ? 4.136 2.189 -11.342 1.00 93.62 280 CYS A N 1
ATOM 2302 C CA . CYS A 1 280 ? 2.978 2.470 -12.193 1.00 93.62 280 CYS A CA 1
ATOM 2303 C C . CYS A 1 280 ? 1.769 1.552 -11.916 1.00 93.62 280 CYS A C 1
ATOM 2305 O O . CYS A 1 280 ? 0.630 1.941 -12.187 1.00 93.62 280 CYS A O 1
ATOM 2307 N N . ALA A 1 281 ? 1.978 0.373 -11.318 1.00 95.44 281 ALA A N 1
ATOM 2308 C CA . ALA A 1 281 ? 0.930 -0.592 -10.962 1.00 95.44 281 ALA A CA 1
ATOM 2309 C C . ALA A 1 281 ? 0.009 -0.093 -9.842 1.00 95.44 281 ALA A C 1
ATOM 2311 O O . ALA A 1 281 ? -1.024 -0.695 -9.562 1.00 95.44 281 ALA A O 1
ATOM 2312 N N . GLN A 1 282 ? 0.332 1.040 -9.219 1.00 94.50 282 GLN A N 1
ATOM 2313 C CA . GLN A 1 282 ? -0.560 1.709 -8.277 1.00 94.50 282 GLN A CA 1
ATOM 2314 C C . GLN A 1 282 ? -1.730 2.433 -8.961 1.00 94.50 282 GLN A C 1
ATOM 2316 O O . GLN A 1 282 ? -2.663 2.874 -8.273 1.00 94.50 282 GLN A O 1
ATOM 2321 N N . ASN A 1 283 ? -1.697 2.574 -10.294 1.00 95.94 283 ASN A N 1
ATOM 2322 C CA . ASN A 1 283 ? -2.752 3.224 -11.062 1.00 95.94 283 ASN A CA 1
ATOM 2323 C C . ASN A 1 283 ? -3.986 2.318 -11.185 1.00 95.94 283 ASN A C 1
ATOM 2325 O O . ASN A 1 283 ? -4.115 1.489 -12.086 1.00 95.94 283 ASN A O 1
ATOM 2329 N N . ILE A 1 284 ? -4.926 2.519 -10.267 1.00 95.31 284 ILE A N 1
ATOM 2330 C CA . ILE A 1 284 ? -6.141 1.709 -10.139 1.00 95.31 284 ILE A CA 1
ATOM 2331 C C . ILE A 1 284 ? -7.070 1.792 -11.360 1.00 95.31 284 ILE A C 1
ATOM 2333 O O . ILE A 1 284 ? -7.813 0.844 -11.617 1.00 95.31 284 ILE A O 1
ATOM 2337 N N . PHE A 1 285 ? -7.033 2.887 -12.129 1.00 95.75 285 PHE A N 1
ATOM 2338 C CA . PHE A 1 285 ? -7.813 3.020 -13.364 1.00 95.75 285 PHE A CA 1
ATOM 2339 C C . PHE A 1 285 ? -7.216 2.161 -14.476 1.00 95.75 285 PHE A C 1
ATOM 2341 O O . PHE A 1 285 ? -7.938 1.374 -15.086 1.00 95.75 285 PHE A O 1
ATOM 2348 N N . THR A 1 286 ? -5.895 2.233 -14.663 1.00 96.19 286 THR A N 1
ATOM 2349 C CA . THR A 1 286 ? -5.169 1.370 -15.602 1.00 96.19 286 THR A CA 1
ATOM 2350 C C . THR A 1 286 ? -5.350 -0.099 -15.248 1.00 96.19 286 THR A C 1
ATOM 2352 O O . THR A 1 286 ? -5.741 -0.878 -16.110 1.00 96.19 286 THR A O 1
ATOM 2355 N N . ASN A 1 287 ? -5.178 -0.477 -13.980 1.00 96.25 287 ASN A N 1
ATOM 2356 C CA . ASN A 1 287 ? -5.382 -1.856 -13.526 1.00 96.25 287 ASN A CA 1
ATOM 2357 C C . ASN A 1 287 ? -6.790 -2.373 -13.849 1.00 96.25 287 ASN A C 1
ATOM 2359 O O . ASN A 1 287 ? -6.950 -3.479 -14.361 1.00 96.25 287 ASN A O 1
ATOM 2363 N N . THR A 1 288 ? -7.812 -1.555 -13.580 1.00 95.75 288 THR A N 1
ATOM 2364 C CA . THR A 1 288 ? -9.213 -1.907 -13.861 1.00 95.75 288 THR A CA 1
ATOM 2365 C C . THR A 1 288 ? -9.456 -2.067 -15.358 1.00 95.75 288 THR A C 1
ATOM 2367 O O . THR A 1 288 ? -10.149 -2.993 -15.772 1.00 95.75 288 THR A O 1
ATOM 2370 N N . ARG A 1 289 ? -8.874 -1.189 -16.180 1.00 95.38 289 ARG A N 1
ATOM 2371 C CA . ARG A 1 289 ? -8.978 -1.264 -17.637 1.00 95.38 289 ARG A CA 1
ATOM 2372 C C . ARG A 1 289 ? -8.291 -2.511 -18.195 1.00 95.38 289 ARG A C 1
ATOM 2374 O O . ARG A 1 289 ? -8.905 -3.236 -18.969 1.00 95.38 289 ARG A O 1
ATOM 2381 N N . LEU A 1 290 ? -7.056 -2.785 -17.769 1.00 95.19 290 LEU A N 1
ATOM 2382 C CA . LEU A 1 290 ? -6.298 -3.972 -18.175 1.00 95.19 290 LEU A CA 1
ATOM 2383 C C . LEU A 1 290 ? -7.057 -5.252 -17.828 1.00 95.19 290 LEU A C 1
ATOM 2385 O O . LEU A 1 290 ? -7.166 -6.138 -18.665 1.00 95.19 290 LEU A O 1
ATOM 2389 N N . PHE A 1 291 ? -7.629 -5.327 -16.627 1.00 93.88 291 PHE A N 1
ATOM 2390 C CA . PHE A 1 291 ? -8.426 -6.478 -16.220 1.00 93.88 291 PHE A CA 1
ATOM 2391 C C . PHE A 1 291 ? -9.664 -6.688 -17.112 1.00 93.88 291 PHE A C 1
ATOM 2393 O O . PHE A 1 291 ? -10.009 -7.823 -17.420 1.00 93.88 291 PHE A O 1
ATOM 2400 N N . LYS A 1 292 ? -10.341 -5.609 -17.525 1.00 92.75 292 LYS A N 1
ATOM 2401 C CA . LYS A 1 292 ? -11.555 -5.689 -18.356 1.00 92.75 292 LYS A CA 1
ATOM 2402 C C . LYS A 1 292 ? -11.274 -6.003 -19.824 1.00 92.75 292 LYS A C 1
ATOM 2404 O O . LYS A 1 292 ? -12.060 -6.691 -20.460 1.00 92.75 292 LYS A O 1
ATOM 2409 N N . GLU A 1 293 ? -10.204 -5.443 -20.380 1.00 95.00 293 GLU A N 1
ATOM 2410 C CA . GLU A 1 293 ? -9.956 -5.472 -21.828 1.00 95.00 293 GLU A CA 1
ATOM 2411 C C . GLU A 1 293 ? -8.988 -6.568 -22.288 1.00 95.00 293 GLU A C 1
ATOM 2413 O O . GLU A 1 293 ? -8.819 -6.761 -23.497 1.00 95.00 293 GLU A O 1
ATOM 2418 N N . LEU A 1 294 ? -8.301 -7.244 -21.366 1.00 94.56 294 LEU A N 1
ATOM 2419 C CA . LEU A 1 294 ? -7.359 -8.306 -21.701 1.00 94.56 294 LEU A CA 1
ATOM 2420 C C . LEU A 1 294 ? -7.982 -9.682 -21.482 1.00 94.56 294 LEU A C 1
ATOM 2422 O O . LEU A 1 294 ? -8.549 -9.962 -20.434 1.00 94.56 294 LEU A O 1
ATOM 2426 N N . ASP A 1 295 ? -7.778 -10.573 -22.449 1.00 92.94 295 ASP A N 1
ATOM 2427 C CA . ASP A 1 295 ? -8.205 -11.975 -22.381 1.00 92.94 295 ASP A CA 1
ATOM 2428 C C . ASP A 1 295 ? -7.152 -12.855 -21.672 1.00 92.94 295 ASP A C 1
ATOM 2430 O O . ASP A 1 295 ? -6.675 -13.861 -22.197 1.00 92.94 295 ASP A O 1
ATOM 2434 N N . VAL A 1 296 ? -6.699 -12.406 -20.496 1.00 94.38 296 VAL A N 1
ATOM 2435 C CA . VAL A 1 296 ? -5.767 -13.125 -19.611 1.00 94.38 296 VAL A CA 1
ATOM 2436 C C . VAL A 1 296 ? -6.127 -12.864 -18.148 1.00 94.38 296 VAL A C 1
ATOM 2438 O O . VAL A 1 296 ? -6.721 -11.844 -17.805 1.00 94.38 296 VAL A O 1
ATOM 2441 N N . ASN A 1 297 ? -5.708 -13.752 -17.252 1.00 94.06 297 ASN A N 1
ATOM 2442 C CA . ASN A 1 297 ? -5.851 -13.582 -15.812 1.00 94.06 297 ASN A CA 1
ATOM 2443 C C . ASN A 1 297 ? -4.862 -12.521 -15.313 1.00 94.06 297 ASN A C 1
ATOM 2445 O O . ASN A 1 297 ? -3.685 -12.817 -15.083 1.00 94.06 297 ASN A O 1
ATOM 2449 N N . VAL A 1 298 ? -5.338 -11.289 -15.145 1.00 94.50 298 VAL A N 1
ATOM 2450 C CA . VAL A 1 298 ? -4.537 -1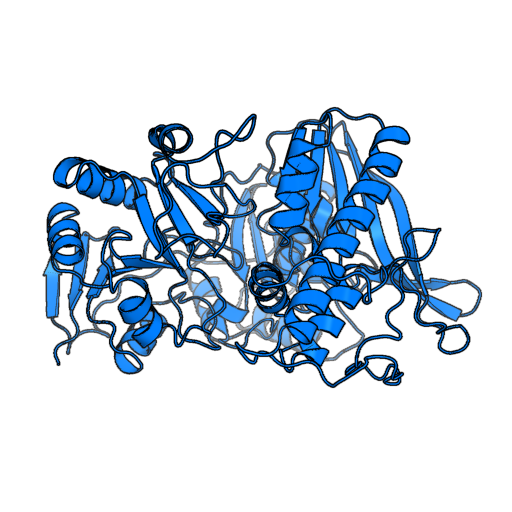0.178 -14.618 1.00 94.50 298 VAL A CA 1
ATOM 2451 C C . VAL A 1 298 ? -4.512 -10.215 -13.087 1.00 94.50 298 VAL A C 1
ATOM 2453 O O . VAL A 1 298 ? -5.555 -10.237 -12.435 1.00 94.50 298 VAL A O 1
ATOM 2456 N N . SER A 1 299 ? -3.312 -10.171 -12.509 1.00 94.56 299 SER A N 1
ATOM 2457 C CA . SER A 1 299 ? -3.069 -9.953 -11.081 1.00 94.56 299 SER A CA 1
ATOM 2458 C C . SER A 1 299 ? -2.167 -8.738 -10.898 1.00 94.56 299 SER A C 1
ATOM 2460 O O . SER A 1 299 ? -1.180 -8.585 -11.611 1.00 94.56 299 SER A O 1
ATOM 2462 N N . VAL A 1 300 ? -2.470 -7.888 -9.922 1.00 95.38 300 VAL A N 1
ATOM 2463 C CA . VAL A 1 300 ? -1.655 -6.709 -9.604 1.00 95.38 300 VAL A CA 1
ATOM 2464 C C . VAL A 1 300 ? -0.972 -6.924 -8.264 1.00 95.38 300 VAL A C 1
ATOM 2466 O O . VAL A 1 300 ? -1.602 -7.372 -7.307 1.00 95.38 300 VAL A O 1
ATOM 2469 N N . ASP A 1 301 ? 0.315 -6.611 -8.213 1.00 94.69 301 ASP A N 1
ATOM 2470 C CA . ASP A 1 301 ? 1.129 -6.676 -7.007 1.00 94.69 301 ASP A CA 1
ATOM 2471 C C . ASP A 1 301 ? 0.740 -5.564 -6.006 1.00 94.69 301 ASP A C 1
ATOM 2473 O O . ASP A 1 301 ? 0.838 -4.377 -6.338 1.00 94.69 301 ASP A O 1
ATOM 2477 N N . PRO A 1 302 ? 0.296 -5.893 -4.777 1.00 93.69 302 PRO A N 1
ATOM 2478 C CA . PRO A 1 302 ? -0.009 -4.886 -3.763 1.00 93.69 302 PRO A CA 1
ATOM 2479 C C . PRO A 1 302 ? 1.235 -4.223 -3.166 1.00 93.69 302 PRO A C 1
ATOM 2481 O O . PRO A 1 302 ? 1.107 -3.174 -2.533 1.00 93.69 302 PRO A O 1
ATOM 2484 N N . LEU A 1 303 ? 2.421 -4.800 -3.377 1.00 94.75 303 LEU A N 1
ATOM 2485 C CA . LEU A 1 303 ? 3.709 -4.277 -2.932 1.00 94.75 303 LEU A CA 1
ATOM 2486 C C . LEU A 1 303 ? 4.541 -3.724 -4.103 1.00 94.75 303 LEU A C 1
ATOM 2488 O O . LEU A 1 303 ? 5.764 -3.713 -4.037 1.00 94.75 303 LEU A O 1
ATOM 2492 N N . CYS A 1 304 ? 3.864 -3.243 -5.149 1.00 93.69 304 CYS A N 1
ATOM 2493 C CA . CYS A 1 304 ? 4.454 -2.884 -6.440 1.00 93.69 304 CYS A CA 1
ATOM 2494 C C . CYS A 1 304 ? 5.400 -1.675 -6.469 1.00 93.69 304 CYS A C 1
ATOM 2496 O O . CYS A 1 304 ? 6.066 -1.472 -7.480 1.00 93.69 304 CYS A O 1
ATOM 2498 N N . ASN A 1 305 ? 5.446 -0.838 -5.432 1.00 91.25 305 ASN A N 1
ATOM 2499 C CA . ASN A 1 305 ? 6.454 0.223 -5.336 1.00 91.25 305 ASN A CA 1
ATOM 2500 C C . ASN A 1 305 ? 7.777 -0.317 -4.774 1.00 91.25 305 ASN A C 1
ATOM 2502 O O . ASN A 1 305 ? 7.892 -1.489 -4.423 1.00 91.25 305 ASN A O 1
ATOM 2506 N N . ASP A 1 306 ? 8.791 0.543 -4.663 1.00 93.44 306 ASP A N 1
ATOM 2507 C CA . ASP A 1 306 ? 10.160 0.115 -4.334 1.00 93.44 306 ASP A CA 1
ATOM 2508 C C . ASP A 1 306 ? 10.307 -0.535 -2.947 1.00 93.44 306 ASP A C 1
ATOM 2510 O O . ASP A 1 306 ? 11.300 -1.214 -2.669 1.00 93.44 306 ASP A O 1
ATOM 2514 N N . GLN A 1 307 ? 9.274 -0.465 -2.103 1.00 91.88 307 GLN A N 1
ATOM 2515 C CA . GLN A 1 307 ? 9.227 -1.265 -0.886 1.00 91.88 307 GLN A CA 1
ATOM 2516 C C . GLN A 1 307 ? 9.379 -2.770 -1.187 1.00 91.88 307 GLN A C 1
ATOM 2518 O O . GLN A 1 307 ? 10.057 -3.464 -0.433 1.00 91.88 307 GLN A O 1
ATOM 2523 N N . GLY A 1 308 ? 8.842 -3.278 -2.303 1.00 95.00 308 GLY A N 1
ATOM 2524 C CA . GLY A 1 308 ? 8.928 -4.689 -2.692 1.00 95.00 308 GLY A CA 1
ATOM 2525 C C . GLY A 1 308 ? 10.344 -5.153 -3.062 1.00 95.00 308 GLY A C 1
ATOM 2526 O O . GLY A 1 308 ? 10.607 -6.356 -3.146 1.00 95.00 308 GLY A O 1
ATOM 2527 N N . ILE A 1 309 ? 11.300 -4.233 -3.228 1.00 95.56 309 ILE A N 1
ATOM 2528 C CA . ILE A 1 309 ? 12.656 -4.555 -3.687 1.00 95.56 309 ILE A CA 1
ATOM 2529 C C . ILE A 1 309 ? 13.422 -5.407 -2.673 1.00 95.56 309 ILE A C 1
ATOM 2531 O O . ILE A 1 309 ? 14.049 -6.399 -3.057 1.00 95.56 309 ILE A O 1
ATOM 2535 N N . SER A 1 310 ? 13.354 -5.084 -1.375 1.00 96.75 310 SER A N 1
ATOM 2536 C CA . SER A 1 310 ? 14.030 -5.907 -0.357 1.00 96.75 310 SER A CA 1
ATOM 2537 C C . SER A 1 310 ? 13.426 -7.316 -0.261 1.00 96.75 310 SER A C 1
ATOM 2539 O O . SER A 1 310 ? 14.159 -8.286 -0.051 1.00 96.75 310 SER A O 1
ATOM 2541 N N . LEU A 1 311 ? 12.115 -7.459 -0.502 1.00 96.19 311 LEU A N 1
ATOM 2542 C CA . LEU A 1 311 ? 11.445 -8.760 -0.611 1.00 96.19 311 LEU A CA 1
ATOM 2543 C C . LEU A 1 311 ? 11.986 -9.555 -1.795 1.00 96.19 311 LEU A C 1
ATOM 2545 O O . LEU A 1 311 ? 12.476 -10.672 -1.620 1.00 96.19 311 LEU A O 1
ATOM 2549 N N . GLY A 1 312 ? 11.950 -8.963 -2.990 1.00 95.50 312 GLY A N 1
ATOM 2550 C CA . GLY A 1 312 ? 12.450 -9.587 -4.211 1.00 95.50 312 GLY A CA 1
ATOM 2551 C C . GLY A 1 312 ? 13.916 -10.007 -4.110 1.00 95.50 312 GLY A C 1
ATOM 2552 O O . GLY A 1 312 ? 14.282 -11.098 -4.550 1.00 95.50 312 GLY A O 1
ATOM 2553 N N . ALA A 1 313 ? 14.753 -9.186 -3.473 1.00 96.06 313 ALA A N 1
ATOM 2554 C CA . ALA A 1 313 ? 16.165 -9.486 -3.258 1.00 96.06 313 ALA A CA 1
ATOM 2555 C C . ALA A 1 313 ? 16.392 -10.629 -2.256 1.00 96.06 313 ALA A C 1
ATOM 2557 O O . ALA A 1 313 ? 17.218 -11.509 -2.516 1.00 96.06 313 ALA A O 1
ATOM 2558 N N . ALA A 1 314 ? 15.642 -10.663 -1.148 1.00 95.69 314 ALA A N 1
ATOM 2559 C CA . ALA A 1 314 ? 15.685 -11.778 -0.200 1.00 95.69 314 ALA A CA 1
ATOM 2560 C C . ALA A 1 314 ? 15.234 -13.095 -0.856 1.00 95.69 314 ALA A C 1
ATOM 2562 O O . ALA A 1 314 ? 15.891 -14.123 -0.685 1.00 95.69 314 ALA A O 1
ATOM 2563 N N . ILE A 1 315 ? 14.160 -13.050 -1.653 1.00 93.81 315 ILE A N 1
ATOM 2564 C CA . ILE A 1 315 ? 13.646 -14.192 -2.421 1.00 93.81 315 ILE A CA 1
ATOM 2565 C C . ILE A 1 315 ? 14.701 -14.693 -3.411 1.00 93.81 315 ILE A C 1
ATOM 2567 O O . ILE A 1 315 ? 15.004 -15.887 -3.418 1.00 93.81 315 ILE A O 1
ATOM 2571 N N . LYS A 1 316 ? 15.292 -13.793 -4.213 1.00 93.00 316 LYS A N 1
ATOM 2572 C CA . LYS A 1 316 ? 16.331 -14.144 -5.195 1.00 93.00 316 LYS A CA 1
ATOM 2573 C C . LYS A 1 316 ? 17.497 -14.862 -4.529 1.00 93.00 316 LYS A C 1
ATOM 2575 O O . LYS A 1 316 ? 17.860 -15.959 -4.941 1.00 93.00 316 LYS A O 1
ATOM 2580 N N . CYS A 1 317 ? 18.041 -14.264 -3.471 1.00 93.38 317 CYS A N 1
ATOM 2581 C CA . CYS A 1 317 ? 19.147 -14.853 -2.729 1.00 93.38 317 CYS A CA 1
ATOM 2582 C C . CYS A 1 317 ? 18.751 -16.204 -2.128 1.00 93.38 317 CYS A C 1
ATOM 2584 O O . CYS A 1 317 ? 19.499 -17.167 -2.246 1.00 93.38 317 CYS A O 1
ATOM 2586 N N . GLY A 1 318 ? 17.550 -16.310 -1.556 1.00 91.75 318 GLY A N 1
ATOM 2587 C CA . GLY A 1 318 ? 17.046 -17.559 -1.003 1.00 91.75 318 GLY A CA 1
ATOM 2588 C C . GLY A 1 318 ? 17.005 -18.708 -2.017 1.00 91.75 318 GLY A C 1
ATOM 2589 O O . GLY A 1 318 ? 17.420 -19.823 -1.685 1.00 91.75 318 GLY A O 1
ATOM 2590 N N . LEU A 1 319 ? 16.562 -18.428 -3.247 1.00 88.31 319 LEU A N 1
ATOM 2591 C CA . LEU A 1 319 ? 16.552 -19.389 -4.357 1.00 88.31 319 LEU A CA 1
ATOM 2592 C C . LEU A 1 319 ? 17.968 -19.799 -4.799 1.00 88.31 319 LEU A C 1
ATOM 2594 O O . LEU A 1 319 ? 18.167 -20.943 -5.198 1.00 88.31 319 LEU A O 1
ATOM 2598 N N . GLU A 1 320 ? 18.949 -18.896 -4.712 1.00 88.00 320 GLU A N 1
ATOM 2599 C CA . GLU A 1 320 ? 20.342 -19.153 -5.107 1.00 88.00 320 GLU A CA 1
ATOM 2600 C C . GLU A 1 320 ? 21.124 -19.964 -4.064 1.00 88.00 320 GLU A C 1
ATOM 2602 O O . GLU A 1 320 ? 21.929 -20.818 -4.430 1.00 88.00 320 GLU A O 1
ATOM 2607 N N . VAL A 1 321 ? 20.914 -19.709 -2.766 1.00 81.06 321 VAL A N 1
ATOM 2608 C CA . VAL A 1 321 ? 21.825 -20.228 -1.731 1.00 81.06 321 VAL A CA 1
ATOM 2609 C C . VAL A 1 321 ? 21.485 -21.619 -1.216 1.00 81.06 321 VAL A C 1
ATOM 2611 O O . VAL A 1 321 ? 22.403 -22.298 -0.765 1.00 81.06 321 VAL A O 1
ATOM 2614 N N . SER A 1 322 ? 20.215 -22.059 -1.220 1.00 66.19 322 SER A N 1
ATOM 2615 C CA . SER A 1 322 ? 19.837 -23.463 -0.895 1.00 66.19 322 SER A CA 1
ATOM 2616 C C . SER A 1 322 ? 18.334 -23.740 -0.753 1.00 66.19 322 SER A C 1
ATOM 2618 O O . SER A 1 322 ? 17.955 -24.905 -0.579 1.00 66.19 322 SER A O 1
ATOM 2620 N N . TYR A 1 323 ? 17.444 -22.742 -0.799 1.00 71.50 323 TYR A N 1
ATOM 2621 C CA . TYR A 1 323 ? 16.019 -23.044 -0.673 1.00 71.50 323 TYR A CA 1
ATOM 2622 C C . TYR A 1 323 ? 15.487 -23.671 -1.965 1.00 71.50 323 TYR A C 1
ATOM 2624 O O . TYR A 1 323 ? 15.331 -23.002 -2.981 1.00 71.50 323 TYR A O 1
ATOM 2632 N N . LYS A 1 324 ? 15.131 -24.966 -1.905 1.00 68.75 324 LYS A N 1
ATOM 2633 C CA . LYS A 1 324 ? 14.437 -25.675 -3.003 1.00 68.75 324 LYS A CA 1
ATOM 2634 C C . LYS A 1 324 ? 13.127 -24.984 -3.413 1.00 68.75 324 LYS A C 1
ATOM 2636 O O . LYS A 1 324 ? 12.655 -25.163 -4.541 1.00 68.75 324 LYS A O 1
ATOM 2641 N N . THR A 1 325 ? 12.521 -24.252 -2.477 1.00 73.81 325 THR A N 1
ATOM 2642 C CA . THR A 1 325 ? 11.326 -23.421 -2.645 1.00 73.81 325 THR A CA 1
ATOM 2643 C C . THR A 1 325 ? 11.328 -22.295 -1.618 1.00 73.81 325 THR A C 1
ATOM 2645 O O . THR A 1 325 ? 11.640 -22.533 -0.452 1.00 73.81 325 THR A O 1
ATOM 2648 N N . ILE A 1 326 ? 10.904 -21.107 -2.039 1.00 82.81 326 ILE A N 1
ATOM 2649 C CA . ILE A 1 326 ? 10.464 -20.040 -1.138 1.00 82.81 326 ILE A CA 1
ATOM 2650 C C . ILE A 1 326 ? 8.947 -20.145 -0.997 1.00 82.81 326 ILE A C 1
ATOM 2652 O O . ILE A 1 326 ? 8.240 -20.306 -1.996 1.00 82.81 326 ILE A O 1
ATOM 2656 N N . ASN A 1 327 ? 8.453 -20.097 0.237 1.00 84.69 327 ASN A N 1
ATOM 2657 C CA . ASN A 1 327 ? 7.027 -20.084 0.516 1.00 84.69 327 ASN A CA 1
ATOM 2658 C C . ASN A 1 327 ? 6.406 -18.821 -0.082 1.00 84.69 327 ASN A C 1
ATOM 2660 O O . ASN A 1 327 ? 6.972 -17.730 0.006 1.00 84.69 327 ASN A O 1
ATOM 2664 N N . ARG A 1 328 ? 5.219 -18.979 -0.669 1.00 86.44 328 ARG A N 1
ATOM 2665 C CA . ARG A 1 328 ? 4.355 -17.837 -0.966 1.00 86.44 328 ARG A CA 1
ATOM 2666 C C . ARG A 1 328 ? 3.984 -17.145 0.343 1.00 86.44 328 ARG A C 1
ATOM 2668 O O . ARG A 1 328 ? 3.919 -17.809 1.378 1.00 86.44 328 ARG A O 1
ATOM 2675 N N . PHE A 1 329 ? 3.780 -15.839 0.283 1.00 83.12 329 PHE A N 1
ATOM 2676 C CA . PHE A 1 329 ? 3.159 -15.099 1.375 1.00 83.12 329 PHE A CA 1
ATOM 2677 C C . PHE A 1 329 ? 1.707 -14.808 0.991 1.00 83.12 329 PHE A C 1
ATOM 2679 O O . PHE A 1 329 ? 1.429 -14.478 -0.161 1.00 83.12 329 PHE A O 1
ATOM 2686 N N . ASP A 1 330 ? 0.796 -15.034 1.937 1.00 79.75 330 ASP A N 1
ATOM 2687 C CA . ASP A 1 330 ? -0.648 -15.099 1.676 1.00 79.75 330 ASP A CA 1
ATOM 2688 C C . ASP A 1 330 ? -1.333 -13.725 1.742 1.00 79.75 330 ASP A C 1
ATOM 2690 O O . ASP A 1 330 ? -2.390 -13.525 1.143 1.00 79.75 330 ASP A O 1
ATOM 2694 N N . ASP A 1 331 ? -0.712 -12.762 2.425 1.00 90.62 331 ASP A N 1
ATOM 2695 C CA . ASP A 1 331 ? -1.230 -11.412 2.614 1.00 90.62 331 ASP A CA 1
ATOM 2696 C C . ASP A 1 331 ? -0.105 -10.365 2.731 1.00 90.62 331 ASP A C 1
ATOM 2698 O O . ASP A 1 331 ? 1.082 -10.660 2.578 1.00 90.62 331 ASP A O 1
ATOM 2702 N N . VAL A 1 332 ? -0.495 -9.107 2.954 1.00 94.62 332 VAL A N 1
ATOM 2703 C CA . VAL A 1 332 ? 0.426 -7.969 3.093 1.00 94.62 332 VAL A CA 1
ATOM 2704 C C . VAL A 1 332 ? 0.669 -7.557 4.548 1.00 94.62 332 VAL A C 1
ATOM 2706 O O . VAL A 1 332 ? 1.344 -6.558 4.783 1.00 94.62 332 VAL A O 1
ATOM 2709 N N . PHE A 1 333 ? 0.144 -8.279 5.538 1.00 95.50 333 PHE A N 1
ATOM 2710 C CA . PHE A 1 333 ? 0.269 -7.968 6.966 1.00 95.50 333 PHE A CA 1
ATOM 2711 C C . PHE A 1 333 ? 1.607 -8.480 7.522 1.00 95.50 333 PHE A C 1
ATOM 2713 O O . PHE A 1 333 ? 1.675 -9.294 8.436 1.00 95.50 333 PHE A O 1
ATOM 2720 N N . LEU A 1 334 ? 2.704 -7.985 6.946 1.00 94.88 334 LEU A N 1
ATOM 2721 C CA . LEU A 1 334 ? 4.068 -8.468 7.196 1.00 94.88 334 LEU A CA 1
ATOM 2722 C C . LEU A 1 334 ? 4.871 -7.585 8.168 1.00 94.88 334 LEU A C 1
ATOM 2724 O O . LEU A 1 334 ? 6.045 -7.869 8.425 1.00 94.88 334 LEU A O 1
ATOM 2728 N N . GLY A 1 335 ? 4.259 -6.516 8.691 1.00 95.19 335 GLY A N 1
ATOM 2729 C CA . GLY A 1 335 ? 4.896 -5.579 9.621 1.00 95.19 335 GLY A CA 1
ATOM 2730 C C . GLY A 1 335 ? 5.281 -6.215 10.958 1.00 95.19 335 GLY A C 1
ATOM 2731 O O . GLY A 1 335 ? 5.036 -7.398 11.205 1.00 95.19 335 GLY A O 1
ATOM 2732 N N . PHE A 1 336 ? 5.875 -5.437 11.862 1.00 94.06 336 PHE A N 1
ATOM 2733 C CA . PHE A 1 336 ? 6.166 -5.954 13.200 1.00 94.06 336 PHE A CA 1
ATOM 2734 C C . PHE A 1 336 ? 4.873 -6.128 14.004 1.00 94.06 336 PHE A C 1
ATOM 2736 O O . PHE A 1 336 ? 3.922 -5.356 13.865 1.00 94.06 336 PHE A O 1
ATOM 2743 N N . LEU A 1 337 ? 4.837 -7.141 14.873 1.00 92.38 337 LEU A N 1
ATOM 2744 C CA . LEU A 1 337 ? 3.758 -7.267 15.846 1.00 92.38 337 LEU A CA 1
ATOM 2745 C C . LEU A 1 337 ? 3.865 -6.131 16.877 1.00 92.38 337 LEU A C 1
ATOM 2747 O O . LEU A 1 337 ? 4.932 -5.958 17.480 1.00 92.38 337 LEU A O 1
ATOM 2751 N N . PRO A 1 338 ? 2.785 -5.370 17.111 1.00 90.56 338 PRO A N 1
ATOM 2752 C CA . PRO A 1 338 ? 2.806 -4.284 18.071 1.00 90.56 338 PRO A CA 1
ATOM 2753 C C . PRO A 1 338 ? 2.859 -4.815 19.504 1.00 90.56 338 PRO A C 1
ATOM 2755 O O . PRO A 1 338 ? 2.266 -5.839 19.843 1.00 90.56 338 PRO A O 1
ATOM 2758 N N . GLU A 1 339 ? 3.533 -4.067 20.373 1.00 86.75 339 GLU A N 1
ATOM 2759 C CA . GLU A 1 339 ? 3.416 -4.242 21.817 1.00 86.75 339 GLU A CA 1
ATOM 2760 C C . GLU A 1 339 ? 2.306 -3.351 22.356 1.00 86.75 339 GLU A C 1
ATOM 2762 O O . GLU A 1 339 ? 2.306 -2.139 22.155 1.00 86.75 339 GLU A O 1
ATOM 2767 N N . TYR A 1 340 ? 1.380 -3.948 23.101 1.00 92.50 340 TYR A N 1
ATOM 2768 C CA . TYR A 1 340 ? 0.273 -3.218 23.703 1.00 92.50 340 TYR A CA 1
ATOM 2769 C C . TYR A 1 340 ? 0.612 -2.676 25.096 1.00 92.50 340 TYR A C 1
ATOM 2771 O O . TYR A 1 340 ? -0.095 -2.949 26.069 1.00 92.50 340 TYR A O 1
ATOM 2779 N N . ASN A 1 341 ? 1.700 -1.908 25.204 1.00 93.75 341 ASN A N 1
ATOM 2780 C CA . ASN A 1 341 ? 2.015 -1.184 26.432 1.00 93.75 341 ASN A CA 1
ATOM 2781 C C . ASN A 1 341 ? 1.141 0.075 26.542 1.00 93.75 341 ASN A C 1
ATOM 2783 O O . ASN A 1 341 ? 1.430 1.110 25.946 1.00 93.75 341 ASN A O 1
ATOM 2787 N N . LEU A 1 342 ? 0.055 -0.021 27.310 1.00 95.94 342 LEU A N 1
ATOM 2788 C CA . LEU A 1 342 ? -0.921 1.062 27.434 1.00 95.94 342 LEU A CA 1
ATOM 2789 C C . LEU A 1 342 ? -0.561 2.122 28.484 1.00 95.94 342 LEU A C 1
ATOM 2791 O O . LEU A 1 342 ? -1.302 3.093 28.617 1.00 95.94 342 LEU A O 1
ATOM 2795 N N . GLU A 1 343 ? 0.569 1.997 29.185 1.00 95.38 343 GLU A N 1
ATOM 2796 C CA . GLU A 1 343 ? 1.006 2.987 30.184 1.00 95.38 343 GLU A CA 1
ATOM 2797 C C . GLU A 1 343 ? 1.224 4.382 29.576 1.00 95.38 343 GLU A C 1
ATOM 2799 O O . GLU A 1 343 ? 1.009 5.402 30.231 1.00 95.38 343 GLU A O 1
ATOM 2804 N N . ILE A 1 344 ? 1.568 4.458 28.285 1.00 95.69 344 ILE A N 1
ATOM 2805 C CA . ILE A 1 344 ? 1.703 5.739 27.569 1.00 95.69 344 ILE A CA 1
ATOM 2806 C C . ILE A 1 344 ? 0.361 6.487 27.422 1.00 95.69 344 ILE A C 1
ATOM 2808 O O . ILE A 1 344 ? 0.338 7.684 27.124 1.00 95.69 344 ILE A O 1
ATOM 2812 N N . PHE A 1 345 ? -0.757 5.788 27.644 1.00 96.19 345 PHE A N 1
ATOM 2813 C CA . PHE A 1 345 ? -2.124 6.305 27.630 1.00 96.19 345 PHE A CA 1
ATOM 2814 C C . PHE A 1 345 ? -2.711 6.446 29.045 1.00 96.19 345 PHE A C 1
ATOM 2816 O O . PHE A 1 345 ? -3.928 6.484 29.188 1.00 96.19 345 PHE A O 1
ATOM 2823 N N . LYS A 1 346 ? -1.885 6.547 30.096 1.00 93.75 346 LYS A N 1
ATOM 2824 C CA . LYS A 1 346 ? -2.355 6.693 31.490 1.00 93.75 346 LYS A CA 1
ATOM 2825 C C . LYS A 1 346 ? -3.316 7.871 31.725 1.00 93.75 346 LYS A C 1
ATOM 2827 O O . LYS A 1 346 ? -4.180 7.784 32.588 1.00 93.75 346 LYS A O 1
ATOM 2832 N N . ASP A 1 347 ? -3.181 8.940 30.939 1.00 93.94 347 ASP A N 1
ATOM 2833 C CA . ASP A 1 347 ? -4.027 10.141 31.023 1.00 93.94 347 ASP A CA 1
ATOM 2834 C C . ASP A 1 347 ? -5.300 10.028 30.154 1.00 93.94 347 ASP A C 1
ATOM 2836 O O . ASP A 1 347 ? -6.084 10.968 30.048 1.00 93.94 347 ASP A O 1
ATOM 2840 N N . TYR A 1 348 ? -5.510 8.880 29.505 1.00 96.50 348 TYR A N 1
ATOM 2841 C CA . TYR A 1 348 ? -6.661 8.581 28.657 1.00 96.50 348 TYR A CA 1
ATOM 2842 C C . TYR A 1 348 ? -7.571 7.580 29.366 1.00 96.50 348 TYR A C 1
ATOM 2844 O O . TYR A 1 348 ? -7.132 6.747 30.160 1.00 96.50 348 TYR A O 1
ATOM 2852 N N . GLN A 1 349 ? -8.861 7.595 29.031 1.00 97.56 349 GLN A N 1
ATOM 2853 C CA . GLN A 1 349 ? -9.757 6.560 29.528 1.00 97.56 349 GLN A CA 1
ATOM 2854 C C . GLN A 1 349 ? -9.591 5.287 28.691 1.00 97.56 349 GLN A C 1
ATOM 2856 O O . GLN A 1 349 ? -9.785 5.298 27.478 1.00 97.56 349 GLN A O 1
ATOM 2861 N N . ILE A 1 350 ? -9.293 4.169 29.353 1.00 97.81 350 ILE A N 1
ATOM 2862 C CA . ILE A 1 350 ? -9.183 2.851 28.720 1.00 97.81 350 ILE A CA 1
ATOM 2863 C C . ILE A 1 350 ? -10.363 1.987 29.168 1.00 97.81 350 ILE A C 1
ATOM 2865 O O . ILE A 1 350 ? -10.576 1.786 30.364 1.00 97.81 350 ILE A O 1
ATOM 2869 N N . LYS A 1 351 ? -11.126 1.448 28.212 1.00 97.81 351 LYS A N 1
ATOM 2870 C CA . LYS A 1 351 ? -12.257 0.542 28.478 1.00 97.81 351 LYS A CA 1
ATOM 2871 C C . LYS A 1 351 ? -12.049 -0.805 27.807 1.00 97.81 351 LYS A C 1
ATOM 2873 O O . LYS A 1 351 ? -11.568 -0.862 26.680 1.00 97.81 351 LYS A O 1
ATOM 2878 N N . LYS A 1 352 ? -12.459 -1.886 28.472 1.00 98.31 352 LYS A N 1
ATOM 2879 C CA . LYS A 1 352 ? -12.642 -3.187 27.820 1.00 98.31 352 LYS A CA 1
ATOM 2880 C C .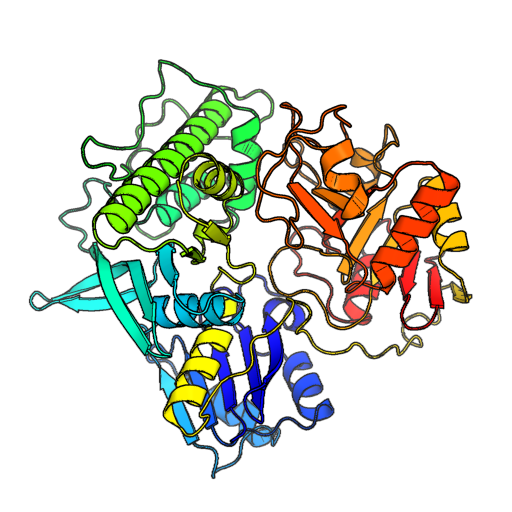 LYS A 1 352 ? -13.968 -3.161 27.059 1.00 98.31 352 LYS A C 1
ATOM 2882 O O . LYS A 1 352 ? -14.984 -2.819 27.659 1.00 98.31 352 LYS A O 1
ATOM 2887 N N . VAL A 1 353 ? -13.950 -3.486 25.771 1.00 98.38 353 VAL A N 1
ATOM 2888 C CA . VAL A 1 353 ? -15.115 -3.392 24.876 1.00 98.38 353 VAL A CA 1
ATOM 2889 C C . VAL A 1 353 ? -15.144 -4.554 23.884 1.00 98.38 353 VAL A C 1
ATOM 2891 O O . VAL A 1 353 ? -14.120 -5.201 23.667 1.00 98.38 353 VAL A O 1
ATOM 2894 N N . ASP A 1 354 ? -16.298 -4.801 23.274 1.00 97.56 354 ASP A N 1
ATOM 2895 C CA . ASP A 1 354 ? -16.479 -5.729 22.156 1.00 97.56 354 ASP A CA 1
ATOM 2896 C C . ASP A 1 354 ? -16.811 -4.973 20.853 1.00 97.56 354 ASP A C 1
ATOM 2898 O O . ASP A 1 354 ? -16.932 -3.745 20.846 1.00 97.56 354 ASP A O 1
ATOM 2902 N N . ASP A 1 355 ? -16.978 -5.708 19.750 1.00 97.88 355 ASP A N 1
ATOM 2903 C CA . ASP A 1 355 ? -17.324 -5.125 18.449 1.00 97.88 355 ASP A CA 1
ATOM 2904 C C . ASP A 1 355 ? -18.671 -4.379 18.480 1.00 97.88 355 ASP A C 1
ATOM 2906 O O . ASP A 1 355 ? -18.819 -3.357 17.812 1.00 97.88 355 ASP A O 1
ATOM 2910 N N . ASN A 1 356 ? -19.648 -4.823 19.286 1.00 98.12 356 ASN A N 1
ATOM 2911 C CA . ASN A 1 356 ? -20.955 -4.159 19.381 1.00 98.12 356 ASN A CA 1
ATOM 2912 C C . ASN A 1 356 ? -20.840 -2.745 19.955 1.00 98.12 356 ASN A C 1
ATOM 2914 O O . ASN A 1 356 ? -21.482 -1.829 19.444 1.00 98.12 356 ASN A O 1
ATOM 2918 N N . PHE A 1 357 ? -19.995 -2.551 20.969 1.00 98.50 357 PHE A N 1
ATOM 2919 C CA . PHE A 1 357 ? -19.736 -1.221 21.515 1.00 98.50 357 PHE A CA 1
ATOM 2920 C C . PHE A 1 357 ? -19.102 -0.293 20.468 1.00 98.50 357 PHE A C 1
ATOM 2922 O O . PHE A 1 357 ? -19.434 0.889 20.390 1.00 98.50 357 PHE A O 1
ATOM 2929 N N . ILE A 1 358 ? -18.200 -0.819 19.632 1.00 98.62 358 ILE A N 1
ATOM 2930 C CA . ILE A 1 358 ? -17.600 -0.046 18.534 1.00 98.62 358 ILE A CA 1
ATOM 2931 C C . ILE A 1 358 ? -18.650 0.307 17.478 1.00 98.62 358 ILE A C 1
ATOM 2933 O O . ILE A 1 358 ? -18.673 1.439 16.994 1.00 98.62 358 ILE A O 1
ATOM 2937 N N . VAL A 1 359 ? -19.558 -0.620 17.165 1.00 98.69 359 VAL A N 1
ATOM 2938 C CA . VAL A 1 359 ? -20.710 -0.350 16.296 1.00 98.69 359 VAL A CA 1
ATOM 2939 C C . VAL A 1 359 ? -21.593 0.754 16.875 1.00 98.69 359 VAL A C 1
ATOM 2941 O O . VAL A 1 359 ? -21.999 1.639 16.127 1.00 98.69 359 VAL A O 1
ATOM 2944 N N . ASP A 1 360 ? -21.839 0.777 18.186 1.00 98.50 360 ASP A N 1
ATOM 2945 C CA . ASP A 1 360 ? -22.598 1.864 18.812 1.00 98.50 360 ASP A CA 1
ATOM 2946 C C . ASP A 1 360 ? -21.896 3.223 18.642 1.00 98.50 360 ASP A C 1
ATOM 2948 O O . ASP A 1 360 ? -22.560 4.222 18.371 1.00 98.50 360 ASP A O 1
ATOM 2952 N N . LEU A 1 361 ? -20.563 3.291 18.728 1.00 98.44 361 LEU A N 1
ATOM 2953 C CA . LEU A 1 361 ? -19.825 4.531 18.444 1.00 98.44 361 LEU A CA 1
ATOM 2954 C C . LEU A 1 361 ? -19.938 4.954 16.970 1.00 98.44 361 LEU A C 1
ATOM 2956 O O . LEU A 1 361 ? -20.172 6.130 16.688 1.00 98.44 361 LEU A O 1
ATOM 2960 N N . LEU A 1 362 ? -19.828 4.006 16.032 1.00 98.38 362 LEU A N 1
ATOM 2961 C CA . LEU A 1 362 ? -20.008 4.270 14.598 1.00 98.38 362 LEU A CA 1
ATOM 2962 C C . LEU A 1 362 ? -21.418 4.808 14.302 1.00 98.38 362 LEU A C 1
ATOM 2964 O O . LEU A 1 362 ? -21.561 5.798 13.584 1.00 98.38 362 LEU A O 1
ATOM 2968 N N . LEU A 1 363 ? -22.451 4.212 14.910 1.00 97.56 363 LEU A N 1
ATOM 2969 C CA . LEU A 1 363 ? -23.844 4.671 14.820 1.00 97.56 363 LEU A CA 1
ATOM 2970 C C . LEU A 1 363 ? -24.053 6.050 15.459 1.00 97.56 363 LEU A C 1
ATOM 2972 O O . LEU A 1 363 ? -24.864 6.842 14.981 1.00 97.56 363 LEU A O 1
ATOM 2976 N N . ASN A 1 364 ? -23.271 6.373 16.491 1.00 97.06 364 ASN A N 1
ATOM 2977 C CA . ASN A 1 364 ? -23.210 7.700 17.102 1.00 97.06 364 ASN A CA 1
ATOM 2978 C C . ASN A 1 364 ? -22.301 8.685 16.341 1.00 97.06 364 ASN A C 1
ATOM 2980 O O . ASN A 1 364 ? -21.970 9.751 16.859 1.00 97.06 364 ASN A O 1
ATOM 2984 N N . LYS A 1 365 ? -21.964 8.384 15.078 1.00 96.81 365 LYS A N 1
ATOM 2985 C CA . LYS A 1 365 ? -21.241 9.271 14.149 1.00 96.81 365 LYS A CA 1
ATOM 2986 C C . LYS A 1 365 ? -19.793 9.566 14.543 1.00 96.81 365 LYS A C 1
ATOM 2988 O O . LYS A 1 365 ? -19.239 10.600 14.142 1.00 96.81 365 LYS A O 1
ATOM 2993 N N . GLU A 1 366 ? -19.181 8.683 15.321 1.00 97.56 366 GLU A N 1
ATOM 2994 C CA . GLU A 1 366 ? -17.788 8.817 15.738 1.00 97.56 366 GLU A CA 1
ATOM 2995 C C . GLU A 1 366 ? -16.828 8.178 14.724 1.00 97.56 366 GLU A C 1
ATOM 2997 O O . GLU A 1 366 ? -17.147 7.189 14.061 1.00 97.56 366 GLU A O 1
ATOM 3002 N N . VAL A 1 367 ? -15.630 8.761 14.605 1.00 98.06 367 VAL A N 1
ATOM 3003 C CA . VAL A 1 367 ? -14.524 8.181 13.828 1.00 98.06 367 VAL A CA 1
ATOM 3004 C C . VAL A 1 367 ? -13.718 7.262 14.738 1.00 98.06 367 VAL A C 1
ATOM 3006 O O . VAL A 1 367 ? -13.285 7.681 15.813 1.00 98.06 367 VAL A O 1
ATOM 3009 N N . ILE A 1 368 ? -13.471 6.035 14.283 1.00 98.50 368 ILE A N 1
ATOM 3010 C CA . ILE A 1 368 ? -12.728 5.021 15.034 1.00 98.50 368 ILE A CA 1
ATOM 3011 C C . ILE A 1 368 ? -11.379 4.774 14.366 1.00 98.50 368 ILE A C 1
ATOM 3013 O O . ILE A 1 368 ? -11.326 4.387 13.199 1.00 98.50 368 ILE A O 1
ATOM 3017 N N . ALA A 1 369 ? -10.285 4.953 15.103 1.00 98.50 369 ALA A N 1
ATOM 3018 C CA . ALA A 1 369 ? -8.991 4.414 14.702 1.00 98.50 369 ALA A CA 1
ATOM 3019 C C . ALA A 1 369 ? -8.923 2.926 15.052 1.00 98.50 369 ALA A C 1
ATOM 3021 O O . ALA A 1 369 ? -9.057 2.549 16.209 1.00 98.50 369 ALA A O 1
ATOM 3022 N N . LEU A 1 370 ? -8.707 2.078 14.058 1.00 98.38 370 LEU A N 1
ATOM 3023 C CA . LEU A 1 370 ? -8.461 0.655 14.215 1.00 98.38 370 LEU A CA 1
ATOM 3024 C C . LEU A 1 370 ? -6.950 0.411 14.173 1.00 98.38 370 LEU A C 1
ATOM 3026 O O . LEU A 1 370 ? -6.296 0.749 13.181 1.00 98.38 370 LEU A O 1
ATOM 3030 N N . PHE A 1 371 ? -6.412 -0.157 15.251 1.00 98.25 371 PHE A N 1
ATOM 3031 C CA . PHE A 1 371 ? -5.004 -0.526 15.371 1.00 98.25 371 PHE A CA 1
ATOM 3032 C C . PHE A 1 371 ? -4.919 -1.995 15.798 1.00 98.25 371 PHE A C 1
ATOM 3034 O O . PHE A 1 371 ? -5.192 -2.332 16.952 1.00 98.25 371 PHE A O 1
ATOM 3041 N N . SER A 1 372 ? -4.577 -2.874 14.854 1.00 95.94 372 SER A N 1
ATOM 3042 C CA . SER A 1 372 ? -4.600 -4.324 15.057 1.00 95.94 372 SER A CA 1
ATOM 3043 C C . SER A 1 372 ? -3.429 -5.051 14.408 1.00 95.94 372 SER A C 1
ATOM 3045 O O . SER A 1 372 ? -3.040 -4.703 13.296 1.00 95.94 372 SER A O 1
ATOM 3047 N N . GLY A 1 373 ? -2.885 -6.056 15.094 1.00 95.06 373 GLY A N 1
ATOM 3048 C CA . GLY A 1 373 ? -1.939 -7.027 14.549 1.00 95.06 373 GLY A CA 1
ATOM 3049 C C . GLY A 1 373 ? -0.728 -6.426 13.826 1.00 95.06 373 GLY A C 1
ATOM 3050 O O . GLY A 1 373 ? -0.362 -5.255 14.007 1.00 95.06 373 GLY A O 1
ATOM 3051 N N . GLN A 1 374 ? -0.097 -7.258 12.993 1.00 95.38 374 GLN A N 1
ATOM 3052 C CA . GLN A 1 374 ? 0.951 -6.819 12.067 1.00 95.38 374 GLN A CA 1
ATOM 3053 C C . GLN A 1 374 ? 0.368 -5.808 11.082 1.00 95.38 374 GLN A C 1
ATOM 3055 O O . GLN A 1 374 ? -0.718 -6.018 10.546 1.00 95.38 374 GLN A O 1
ATOM 3060 N N . SER A 1 375 ? 1.065 -4.702 10.840 1.00 95.56 375 SER A N 1
ATOM 3061 C CA . SER A 1 375 ? 0.567 -3.673 9.929 1.00 95.56 375 SER A CA 1
ATOM 3062 C C . SER A 1 375 ? 0.583 -4.144 8.469 1.00 95.56 375 SER A C 1
ATOM 3064 O O . SER A 1 375 ? 1.500 -4.842 8.018 1.00 95.56 375 SER A O 1
ATOM 3066 N N . GLU A 1 376 ? -0.437 -3.727 7.721 1.00 95.94 376 GLU A N 1
ATOM 3067 C CA . GLU A 1 376 ? -0.534 -3.895 6.273 1.00 95.94 376 GLU A CA 1
ATOM 3068 C C . GLU A 1 376 ? 0.602 -3.148 5.579 1.00 95.94 376 GLU A C 1
ATOM 3070 O O . GLU A 1 376 ? 0.762 -1.964 5.838 1.00 95.94 376 GLU A O 1
ATOM 3075 N N . GLN A 1 377 ? 1.383 -3.787 4.709 1.00 95.00 377 GLN A N 1
ATOM 3076 C CA . GLN A 1 377 ? 2.458 -3.150 3.939 1.00 95.00 377 GLN A CA 1
ATOM 3077 C C . GLN A 1 377 ? 1.925 -2.530 2.638 1.00 95.00 377 GLN A C 1
ATOM 3079 O O . GLN A 1 377 ? 0.939 -2.998 2.069 1.00 95.00 377 GLN A O 1
ATOM 3084 N N . GLY A 1 378 ? 2.556 -1.445 2.174 1.00 92.00 378 GLY A N 1
ATOM 3085 C CA . GLY A 1 378 ? 2.045 -0.608 1.084 1.00 92.00 378 GLY A CA 1
ATOM 3086 C C . GLY A 1 378 ? 1.326 0.655 1.535 1.00 92.00 378 GLY A C 1
ATOM 3087 O O . GLY A 1 378 ? 1.223 0.979 2.714 1.00 92.00 378 GLY A O 1
ATOM 3088 N N . GLN A 1 379 ? 0.822 1.405 0.555 1.00 86.06 379 GLN A N 1
ATOM 3089 C CA . GLN A 1 379 ? 0.314 2.768 0.760 1.00 86.06 379 GLN A CA 1
ATOM 3090 C C . GLN A 1 379 ? -1.162 2.840 1.204 1.00 86.06 379 GLN A C 1
ATOM 3092 O O . GLN A 1 379 ? -1.781 3.912 1.171 1.00 86.06 379 GLN A O 1
ATOM 3097 N N . ARG A 1 380 ? -1.797 1.704 1.510 1.00 92.69 380 ARG A N 1
ATOM 3098 C CA . ARG A 1 380 ? -3.244 1.598 1.758 1.00 92.69 380 ARG A CA 1
ATOM 3099 C C . ARG A 1 380 ? -3.494 1.174 3.203 1.00 92.69 380 ARG A C 1
ATOM 3101 O O . ARG A 1 380 ? -2.805 0.300 3.696 1.00 92.69 380 ARG A O 1
ATOM 3108 N N . GLY A 1 381 ? -4.497 1.776 3.848 1.00 94.31 381 GLY A N 1
ATOM 3109 C CA . GLY A 1 381 ? -5.063 1.239 5.089 1.00 94.31 381 GLY A CA 1
ATOM 3110 C C . GLY A 1 381 ? -6.054 0.133 4.739 1.00 94.31 381 GLY A C 1
ATOM 3111 O O . GLY A 1 381 ? -6.983 0.379 3.969 1.00 94.31 381 GLY A O 1
ATOM 3112 N N . LEU A 1 382 ? -5.826 -1.068 5.257 1.00 97.00 382 LEU A N 1
ATOM 3113 C CA . LEU A 1 382 ? -6.522 -2.311 4.916 1.00 97.00 382 LEU A CA 1
ATOM 3114 C C . LEU A 1 382 ? -7.132 -2.987 6.157 1.00 97.00 382 LEU A C 1
ATOM 3116 O O . LEU A 1 382 ? -7.303 -4.204 6.195 1.00 97.00 382 LEU A O 1
ATOM 3120 N N . GLY A 1 383 ? -7.477 -2.200 7.174 1.00 96.12 383 GLY A N 1
ATOM 3121 C CA . GLY A 1 383 ? -8.154 -2.675 8.379 1.00 96.12 383 GLY A CA 1
ATOM 3122 C C . GLY A 1 383 ? -7.244 -2.975 9.569 1.00 96.12 383 GLY A C 1
ATOM 3123 O O . GLY A 1 383 ? -7.753 -3.383 10.602 1.00 96.12 383 GLY A O 1
ATOM 3124 N N . HIS A 1 384 ? -5.927 -2.762 9.477 1.00 97.31 384 HIS A N 1
ATOM 3125 C CA . HIS A 1 384 ? -5.013 -2.954 10.616 1.00 97.31 384 HIS A CA 1
ATOM 3126 C C . HIS A 1 384 ? -4.449 -1.627 11.136 1.00 97.31 384 HIS A C 1
ATOM 3128 O O . HIS A 1 384 ? -4.198 -1.499 12.335 1.00 97.31 384 HIS A O 1
ATOM 3134 N N . ARG A 1 385 ? -4.304 -0.617 10.274 1.00 97.50 385 ARG A N 1
ATOM 3135 C CA . ARG A 1 385 ? -3.990 0.779 10.621 1.00 97.50 385 ARG A CA 1
ATOM 3136 C C . ARG A 1 385 ? -4.941 1.702 9.865 1.00 97.50 385 ARG A C 1
ATOM 3138 O O . ARG A 1 385 ? -4.585 2.352 8.879 1.00 97.50 385 ARG A O 1
ATOM 3145 N N . SER A 1 386 ? -6.200 1.722 10.293 1.00 98.19 386 SER A N 1
ATOM 3146 C CA . SER A 1 386 ? -7.297 2.341 9.535 1.00 98.19 386 SER A CA 1
ATOM 3147 C C . SER A 1 386 ? -8.133 3.306 10.369 1.00 98.19 386 SER A C 1
ATOM 3149 O O . SER A 1 386 ? -8.263 3.151 11.574 1.00 98.19 386 SER A O 1
ATOM 3151 N N . LEU A 1 387 ? -8.702 4.319 9.724 1.00 98.31 387 LEU A N 1
ATOM 3152 C CA . LEU A 1 387 ? -9.728 5.201 10.271 1.00 98.31 387 LEU A CA 1
ATOM 3153 C C . LEU A 1 387 ? -11.057 4.841 9.621 1.00 98.31 387 LEU A C 1
ATOM 3155 O O . LEU A 1 387 ? -11.176 4.847 8.392 1.00 98.31 387 LEU A O 1
ATOM 3159 N N . LEU A 1 388 ? -12.036 4.541 10.465 1.00 98.50 388 LEU A N 1
ATOM 3160 C CA . LEU A 1 388 ? -13.331 4.004 10.087 1.00 98.50 388 LEU A CA 1
ATOM 3161 C C . LEU A 1 388 ? -14.448 4.961 10.493 1.00 98.50 388 LEU A C 1
ATOM 3163 O O . LEU A 1 388 ? -14.408 5.557 11.569 1.00 98.50 388 LEU A O 1
ATOM 3167 N N . ILE A 1 389 ? -15.450 5.088 9.631 1.00 98.00 389 ILE A N 1
ATOM 3168 C CA . ILE A 1 389 ? -16.711 5.776 9.922 1.00 98.00 389 ILE A CA 1
ATOM 3169 C C . ILE A 1 389 ? -17.827 5.157 9.073 1.00 98.00 389 ILE A C 1
ATOM 3171 O O . ILE A 1 389 ? -17.563 4.620 7.991 1.00 98.00 389 ILE A O 1
ATOM 3175 N N . ASP A 1 390 ? -19.072 5.238 9.543 1.00 98.00 390 ASP A N 1
ATOM 3176 C CA . ASP A 1 390 ? -20.229 4.914 8.709 1.00 98.00 390 ASP A CA 1
ATOM 3177 C C . ASP A 1 390 ? -20.245 5.810 7.459 1.00 98.00 390 ASP A C 1
ATOM 3179 O O . ASP A 1 390 ? -20.284 7.041 7.529 1.00 98.00 390 ASP A O 1
ATOM 3183 N N . ALA A 1 391 ? -20.203 5.168 6.292 1.00 96.38 391 ALA A N 1
ATOM 3184 C CA . ALA A 1 391 ? -20.216 5.839 5.003 1.00 96.38 391 ALA A CA 1
ATOM 3185 C C . ALA A 1 391 ? -21.556 6.542 4.711 1.00 96.38 391 ALA A C 1
ATOM 3187 O O . ALA A 1 391 ? -21.589 7.444 3.875 1.00 96.38 391 ALA A O 1
ATOM 3188 N N . ASN A 1 392 ? -22.652 6.158 5.363 1.00 94.94 392 ASN A N 1
ATOM 3189 C CA . ASN A 1 392 ? -23.993 6.665 5.060 1.00 94.94 392 ASN A CA 1
ATOM 3190 C C . ASN A 1 392 ? -24.308 7.998 5.739 1.00 94.94 392 ASN A C 1
ATOM 3192 O O . ASN A 1 392 ? -25.342 8.597 5.453 1.00 94.94 392 ASN A O 1
ATOM 3196 N N . LEU A 1 393 ? -23.426 8.487 6.611 1.00 95.00 393 LEU A N 1
ATOM 3197 C CA . LEU A 1 393 ? -23.596 9.795 7.227 1.00 95.00 393 LEU A CA 1
ATOM 3198 C C . LEU A 1 393 ? -23.385 10.899 6.188 1.00 95.00 393 LEU A C 1
ATOM 3200 O O . LEU A 1 393 ? -22.364 10.925 5.491 1.00 95.00 393 LEU A O 1
ATOM 3204 N N . ASP A 1 394 ? -24.307 11.861 6.147 1.00 91.50 394 ASP A N 1
ATOM 3205 C CA . ASP A 1 394 ? -24.220 13.026 5.256 1.00 91.50 394 ASP A CA 1
ATOM 3206 C C . ASP A 1 394 ? -22.918 13.821 5.458 1.00 91.50 394 ASP A C 1
ATOM 3208 O O . ASP A 1 394 ? -22.345 14.351 4.503 1.00 91.50 394 ASP A O 1
ATOM 3212 N N . ASP A 1 395 ? -22.411 13.851 6.695 1.00 93.31 395 ASP A N 1
ATOM 3213 C CA . ASP A 1 395 ? -21.196 14.552 7.109 1.00 93.31 395 ASP A CA 1
ATOM 3214 C C . ASP A 1 395 ? -19.963 13.633 7.264 1.00 93.31 395 ASP A C 1
ATOM 3216 O O . ASP A 1 395 ? -18.916 14.092 7.728 1.00 93.31 395 ASP A O 1
ATOM 3220 N N . ALA A 1 396 ? -20.013 12.364 6.819 1.00 94.50 396 ALA A N 1
ATOM 3221 C CA . ALA A 1 396 ? -18.893 11.411 6.940 1.00 94.50 396 ALA A CA 1
ATOM 3222 C C . ALA A 1 396 ? -17.581 11.961 6.355 1.00 94.50 396 ALA A C 1
ATOM 3224 O O . ALA A 1 396 ? -16.512 11.887 6.970 1.00 94.50 396 ALA A O 1
ATOM 3225 N N . LYS A 1 397 ? -17.668 12.560 5.157 1.00 92.00 397 LYS A N 1
ATOM 3226 C CA . LYS A 1 397 ? -16.528 13.186 4.468 1.00 92.00 397 LYS A CA 1
ATOM 3227 C C . LYS A 1 397 ? -15.958 14.356 5.262 1.00 92.00 397 LYS A C 1
ATOM 3229 O O . LYS A 1 397 ? -14.738 14.490 5.324 1.00 92.00 397 LYS A O 1
ATOM 3234 N N . GLU A 1 398 ? -16.814 15.190 5.847 1.00 92.25 398 GLU A N 1
ATOM 3235 C CA . GLU A 1 398 ? -16.395 16.353 6.632 1.00 92.25 398 GLU A CA 1
ATOM 3236 C C . GLU A 1 398 ? -15.678 15.909 7.909 1.00 92.25 398 GLU A C 1
ATOM 3238 O O . GLU A 1 398 ? -14.551 16.337 8.157 1.00 92.25 398 GLU A O 1
ATOM 3243 N N . ARG A 1 399 ? -16.279 14.982 8.666 1.00 94.06 399 ARG A N 1
ATOM 3244 C CA . ARG A 1 399 ? -15.703 14.417 9.897 1.00 94.06 399 ARG A CA 1
ATOM 3245 C C . ARG A 1 399 ? -14.333 13.806 9.653 1.00 94.06 399 ARG A C 1
ATOM 3247 O O . ARG A 1 399 ? -13.366 14.161 10.322 1.00 94.06 399 ARG A O 1
ATOM 3254 N N . MET A 1 400 ? -14.226 12.949 8.639 1.00 94.56 400 MET A N 1
ATOM 3255 C CA . MET A 1 400 ? -12.948 12.340 8.283 1.00 94.56 400 MET A CA 1
ATOM 3256 C C . MET A 1 400 ? -11.934 13.391 7.806 1.00 94.56 400 MET A C 1
ATOM 3258 O O . MET A 1 400 ? -10.743 13.295 8.101 1.00 94.56 400 MET A O 1
ATOM 3262 N N . SER A 1 401 ? -12.386 14.432 7.099 1.00 92.00 401 SER A N 1
ATOM 3263 C CA . SER A 1 401 ? -11.511 15.506 6.614 1.00 92.00 401 SER A CA 1
ATOM 3264 C C . SER A 1 401 ? -11.000 16.428 7.720 1.00 92.00 401 SER A C 1
ATOM 3266 O O . SER A 1 401 ? -9.912 16.968 7.541 1.00 92.00 401 SER A O 1
ATOM 3268 N N . LYS A 1 402 ? -11.694 16.569 8.860 1.00 91.81 402 LYS A N 1
ATOM 3269 C CA . LYS A 1 402 ? -11.170 17.299 10.036 1.00 91.81 402 LYS A CA 1
ATOM 3270 C C . LYS A 1 402 ? -9.876 16.666 10.557 1.00 91.81 402 LYS A C 1
ATOM 3272 O 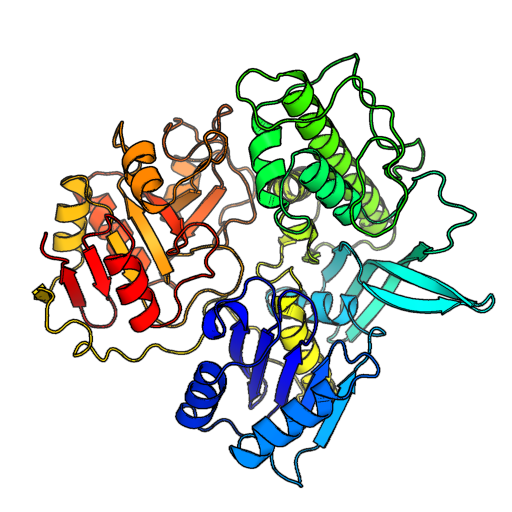O . LYS A 1 402 ? -8.906 17.369 10.814 1.00 91.81 402 LYS A O 1
ATOM 3277 N N . ILE A 1 403 ? -9.812 15.333 10.565 1.00 92.50 403 ILE A N 1
ATOM 3278 C CA . ILE A 1 403 ? -8.606 14.575 10.938 1.00 92.50 403 ILE A CA 1
ATOM 3279 C C . ILE A 1 403 ? -7.594 14.544 9.778 1.00 92.50 403 ILE A C 1
ATOM 3281 O O . ILE A 1 403 ? -6.404 14.801 9.954 1.00 92.50 403 ILE A O 1
ATOM 3285 N N . LYS A 1 404 ? -8.054 14.238 8.557 1.00 91.62 404 LYS A N 1
ATOM 3286 C CA . LYS A 1 404 ? -7.190 13.950 7.395 1.00 91.62 404 LYS A CA 1
ATOM 3287 C C . LYS A 1 404 ? -6.783 15.163 6.564 1.00 91.62 404 LYS A C 1
ATOM 3289 O O . LYS A 1 404 ? -6.085 14.956 5.567 1.00 91.62 404 LYS A O 1
ATOM 3294 N N . LYS A 1 405 ? -7.266 16.369 6.892 1.00 87.81 405 LYS A N 1
ATOM 3295 C CA . LYS A 1 405 ? -7.143 17.623 6.110 1.00 87.81 405 LYS A CA 1
ATOM 3296 C C . LYS A 1 405 ? -7.170 17.358 4.598 1.00 87.81 405 LYS A C 1
ATOM 3298 O O . LYS A 1 405 ? -6.264 17.720 3.847 1.00 87.81 405 LYS A O 1
ATOM 3303 N N . ARG A 1 406 ? -8.169 16.582 4.171 1.00 85.19 406 ARG A N 1
ATOM 3304 C CA . ARG A 1 406 ? -8.216 15.968 2.840 1.00 85.19 406 ARG A CA 1
ATOM 3305 C C . ARG A 1 406 ? -8.555 17.031 1.790 1.00 85.19 406 ARG A C 1
ATOM 3307 O O . ARG A 1 406 ? -9.473 17.818 1.980 1.00 85.19 406 ARG A O 1
ATOM 3314 N N . ALA A 1 407 ? -7.844 17.028 0.662 1.00 87.81 407 ALA A N 1
ATOM 3315 C CA . ALA A 1 407 ? -8.161 17.913 -0.460 1.00 87.81 407 ALA A CA 1
ATOM 3316 C C . ALA A 1 407 ? -9.526 17.572 -1.088 1.00 87.81 407 ALA A C 1
ATOM 3318 O O . ALA A 1 407 ? -9.899 16.399 -1.169 1.00 87.81 407 ALA A O 1
ATOM 3319 N N . TRP A 1 408 ? -10.233 18.591 -1.590 1.00 89.81 408 TRP A N 1
ATOM 3320 C CA . TRP A 1 408 ? -11.618 18.500 -2.080 1.00 89.81 408 TRP A CA 1
ATOM 3321 C C . TRP A 1 408 ? -11.841 17.469 -3.203 1.00 89.81 408 TRP A C 1
ATOM 3323 O O . TRP A 1 408 ? -12.941 16.937 -3.336 1.00 89.81 408 TRP A O 1
ATOM 3333 N N . TYR A 1 409 ? -10.804 17.185 -3.995 1.00 88.75 409 TYR A N 1
ATOM 3334 C CA . TYR A 1 409 ? -10.837 16.272 -5.142 1.00 88.75 409 TYR A CA 1
ATOM 3335 C C . TYR A 1 409 ? -10.432 14.830 -4.794 1.00 88.75 409 TYR A C 1
ATOM 3337 O O . TYR A 1 409 ? -10.349 13.978 -5.674 1.00 88.75 409 TYR A O 1
ATOM 3345 N N . ARG A 1 410 ? -10.118 14.524 -3.529 1.00 87.69 410 ARG A N 1
ATOM 3346 C CA . ARG A 1 410 ? -9.642 13.190 -3.139 1.00 87.69 410 ARG A CA 1
ATOM 3347 C C . ARG A 1 410 ? -10.760 12.402 -2.455 1.00 87.69 410 ARG A C 1
ATOM 3349 O O . ARG A 1 410 ? -10.969 12.615 -1.257 1.00 87.69 410 ARG A O 1
ATOM 3356 N N . PRO A 1 411 ? -11.431 11.457 -3.143 1.00 83.69 411 PRO A N 1
ATOM 3357 C CA . PRO A 1 411 ? -12.403 10.593 -2.487 1.00 83.69 411 PRO A CA 1
ATOM 3358 C C . PRO A 1 411 ? -11.734 9.716 -1.414 1.00 83.69 411 PRO A C 1
ATOM 3360 O O . PRO A 1 411 ? -10.507 9.516 -1.402 1.00 83.69 411 PRO A O 1
ATOM 3363 N N . PHE A 1 412 ? -12.559 9.225 -0.491 1.00 92.00 412 PHE A N 1
ATOM 3364 C CA . PHE A 1 412 ? -12.192 8.146 0.421 1.00 92.00 412 PHE A CA 1
ATOM 3365 C C . PHE A 1 412 ? -12.483 6.791 -0.226 1.00 92.00 412 PHE A C 1
ATOM 3367 O O . PHE A 1 412 ? -13.133 6.718 -1.268 1.00 92.00 412 PHE A O 1
ATOM 3374 N N . ALA A 1 413 ? -11.943 5.738 0.376 1.00 93.50 413 ALA A N 1
ATOM 3375 C CA . ALA A 1 413 ? -12.157 4.368 -0.055 1.00 93.50 413 ALA A CA 1
ATOM 3376 C C . ALA A 1 413 ? -13.199 3.688 0.840 1.00 93.50 413 ALA A C 1
ATOM 3378 O O . ALA A 1 413 ? -13.661 4.249 1.839 1.00 93.50 413 ALA A O 1
ATOM 3379 N N . CYS A 1 414 ? -13.568 2.476 0.457 1.00 94.94 414 CYS A N 1
ATOM 3380 C CA . CYS A 1 414 ? -14.561 1.678 1.150 1.00 94.94 414 CYS A CA 1
ATOM 3381 C C . CYS A 1 414 ? -14.004 0.285 1.432 1.00 94.94 414 CYS A C 1
ATOM 3383 O O . CYS A 1 414 ? -13.317 -0.281 0.581 1.00 94.94 414 CYS A O 1
ATOM 3385 N N . SER A 1 415 ? -14.326 -0.257 2.601 1.00 98.38 415 SER A N 1
ATOM 3386 C CA . SER A 1 415 ? -14.170 -1.681 2.890 1.00 98.38 415 SER A CA 1
ATOM 3387 C C . SER A 1 415 ? -15.543 -2.313 3.027 1.00 98.38 415 SER A C 1
ATOM 3389 O O . SER A 1 415 ? -16.413 -1.733 3.677 1.00 98.38 415 SER A O 1
ATOM 3391 N N . ILE A 1 416 ? -15.729 -3.476 2.411 1.00 98.50 416 ILE A N 1
ATOM 3392 C CA . ILE A 1 416 ? -16.994 -4.212 2.343 1.00 98.50 416 ILE A CA 1
ATOM 3393 C C . ILE A 1 416 ? -16.745 -5.696 2.608 1.00 98.50 416 ILE A C 1
ATOM 3395 O O . ILE A 1 416 ? -15.702 -6.216 2.212 1.00 98.50 416 ILE A O 1
ATOM 3399 N N . LEU A 1 417 ? -17.696 -6.374 3.251 1.00 98.56 417 LEU A N 1
ATOM 3400 C CA . LEU A 1 417 ? -17.677 -7.835 3.356 1.00 98.56 417 LEU 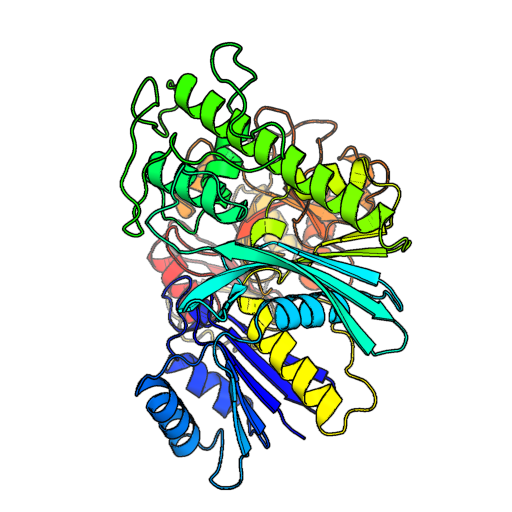A CA 1
ATOM 3401 C C . LEU A 1 417 ? -17.626 -8.462 1.959 1.00 98.56 417 LEU A C 1
ATOM 3403 O O . LEU A 1 417 ? -18.376 -8.060 1.063 1.00 98.56 417 LEU A O 1
ATOM 3407 N N . GLU A 1 418 ? -16.716 -9.416 1.763 1.00 98.00 418 GLU A N 1
ATOM 3408 C CA . GLU A 1 418 ? -16.477 -10.024 0.453 1.00 98.00 418 GLU A CA 1
ATOM 3409 C C . GLU A 1 418 ? -17.756 -10.635 -0.133 1.00 98.00 418 GLU A C 1
ATOM 3411 O O . GLU A 1 418 ? -18.056 -10.403 -1.308 1.00 98.00 418 GLU A O 1
ATOM 3416 N N . GLU A 1 419 ? -18.571 -11.309 0.686 1.00 97.12 419 GLU A N 1
ATOM 3417 C CA . GLU A 1 419 ? -19.816 -11.933 0.228 1.00 97.12 419 GLU A CA 1
ATOM 3418 C C . GLU A 1 419 ? -20.873 -10.937 -0.286 1.00 97.12 419 GLU A C 1
ATOM 3420 O O . GLU A 1 419 ? -21.757 -11.314 -1.057 1.00 97.12 419 GLU A O 1
ATOM 3425 N N . ASP A 1 420 ? -20.791 -9.660 0.101 1.00 97.69 420 ASP A N 1
ATOM 3426 C CA . ASP A 1 420 ? -21.741 -8.625 -0.314 1.00 97.69 420 ASP A CA 1
ATOM 3427 C C . ASP A 1 420 ? -21.238 -7.772 -1.481 1.00 97.69 420 ASP A C 1
ATOM 3429 O O . ASP A 1 420 ? -21.993 -6.958 -2.021 1.00 97.69 420 ASP A O 1
ATOM 3433 N N . PHE A 1 421 ? -19.977 -7.929 -1.890 1.00 97.69 421 PHE A N 1
ATOM 3434 C CA . PHE A 1 421 ? -19.328 -7.036 -2.848 1.00 97.69 421 PHE A CA 1
ATOM 3435 C C . PHE A 1 421 ? -20.135 -6.856 -4.146 1.00 97.69 421 PHE A C 1
ATOM 3437 O O . PHE A 1 421 ? -20.466 -5.727 -4.530 1.00 97.69 421 PHE A O 1
ATOM 3444 N N . LEU A 1 422 ? -20.541 -7.964 -4.774 1.00 96.81 422 LEU A N 1
ATOM 3445 C CA . LEU A 1 422 ? -21.297 -7.955 -6.033 1.00 96.81 422 LEU A CA 1
ATOM 3446 C C . LEU A 1 422 ? -22.742 -7.456 -5.881 1.00 96.81 422 LEU A C 1
ATOM 3448 O O . LEU A 1 422 ? -23.384 -7.132 -6.883 1.00 96.81 422 LEU A O 1
ATOM 3452 N N . ASN A 1 423 ? -23.267 -7.337 -4.657 1.00 96.75 423 ASN A N 1
ATOM 3453 C CA . ASN A 1 423 ? -24.589 -6.754 -4.414 1.00 96.75 423 ASN A CA 1
ATOM 3454 C C . ASN A 1 423 ? -24.557 -5.223 -4.519 1.00 96.75 423 ASN A C 1
ATOM 3456 O O . ASN A 1 423 ? -25.541 -4.623 -4.956 1.00 96.75 423 ASN A O 1
ATOM 3460 N N . TYR A 1 424 ? -23.424 -4.596 -4.192 1.00 97.19 424 TYR A N 1
ATOM 3461 C CA . TYR A 1 424 ? -23.287 -3.135 -4.125 1.00 97.19 424 TYR A CA 1
ATOM 3462 C C . TYR A 1 424 ? -22.452 -2.534 -5.255 1.00 97.19 424 TYR A C 1
ATOM 3464 O O . TYR A 1 424 ? -22.662 -1.366 -5.598 1.00 97.19 424 TYR A O 1
ATOM 3472 N N . PHE A 1 425 ? -21.555 -3.310 -5.861 1.00 97.25 425 PHE A N 1
ATOM 3473 C CA . PHE A 1 425 ? -20.653 -2.840 -6.908 1.00 97.25 425 PHE A CA 1
ATOM 3474 C C . PHE A 1 425 ? -20.853 -3.585 -8.226 1.00 97.25 425 PHE A C 1
ATOM 3476 O O . PHE A 1 425 ? -21.193 -4.767 -8.265 1.00 97.25 425 PHE A O 1
ATOM 3483 N N . GLU A 1 426 ? -20.671 -2.857 -9.322 1.00 95.69 426 GLU A N 1
ATOM 3484 C CA . GLU A 1 426 ? -20.602 -3.407 -10.669 1.00 95.69 426 GLU A CA 1
ATOM 3485 C C . GLU A 1 426 ? -19.207 -3.996 -10.890 1.00 95.69 426 GLU A C 1
ATOM 3487 O O . GLU A 1 426 ? -18.197 -3.287 -10.842 1.00 95.69 426 GLU A O 1
ATOM 3492 N N . SER A 1 427 ? -19.161 -5.299 -11.145 1.00 91.75 427 SER A N 1
ATOM 3493 C CA . SER A 1 427 ? -17.957 -6.016 -11.536 1.00 91.75 427 SER A CA 1
ATOM 3494 C C . SER A 1 427 ? -18.353 -7.222 -12.378 1.00 91.75 427 SER A C 1
ATOM 3496 O O . SER A 1 427 ? -19.328 -7.896 -12.054 1.00 91.75 427 SER A O 1
ATOM 3498 N N . GLU A 1 428 ? -17.620 -7.468 -13.461 1.00 78.56 428 GLU A N 1
ATOM 3499 C CA . GLU A 1 428 ? -17.852 -8.624 -14.331 1.00 78.56 428 GLU A CA 1
ATOM 3500 C C . GLU A 1 428 ? -17.104 -9.843 -13.782 1.00 78.56 428 GLU A C 1
ATOM 3502 O O . GLU A 1 428 ? -17.727 -10.750 -13.240 1.00 78.56 428 GLU A O 1
ATOM 3507 N N . ASN A 1 429 ? -15.765 -9.824 -13.833 1.00 81.19 429 ASN A N 1
ATOM 3508 C CA . ASN A 1 429 ? -14.945 -10.987 -13.463 1.00 81.19 429 ASN A CA 1
ATOM 3509 C C . ASN A 1 429 ? -14.111 -10.794 -12.181 1.00 81.19 429 ASN A C 1
ATOM 3511 O O . ASN A 1 429 ? -13.524 -11.759 -11.695 1.00 81.19 429 ASN A O 1
ATOM 3515 N N . ILE A 1 430 ? -14.043 -9.584 -11.602 1.00 88.44 430 ILE A N 1
ATOM 3516 C CA . ILE A 1 430 ? -13.392 -9.396 -10.292 1.00 88.44 430 ILE A CA 1
ATOM 3517 C C . ILE A 1 430 ? -14.420 -9.686 -9.208 1.00 88.44 430 ILE A C 1
ATOM 3519 O O . ILE A 1 430 ? -15.362 -8.918 -9.037 1.00 88.44 430 ILE A O 1
ATOM 3523 N N . THR A 1 431 ? -14.229 -10.756 -8.447 1.00 87.31 431 THR A N 1
ATOM 3524 C CA . THR A 1 431 ? -15.088 -11.073 -7.294 1.00 87.31 431 THR A CA 1
ATOM 3525 C C . THR A 1 431 ? -14.481 -10.635 -5.963 1.00 87.31 431 THR A C 1
ATOM 3527 O O . THR A 1 431 ? -15.190 -10.568 -4.968 1.00 87.31 431 THR A O 1
ATOM 3530 N N . LYS A 1 432 ? -13.187 -10.291 -5.954 1.00 92.00 432 LYS A N 1
ATOM 3531 C CA . LYS A 1 432 ? -12.432 -9.889 -4.765 1.00 92.00 432 LYS A CA 1
ATOM 3532 C C . LYS A 1 432 ? -11.409 -8.801 -5.072 1.00 92.00 432 LYS A C 1
ATOM 3534 O O . LYS A 1 432 ? -10.730 -8.836 -6.096 1.00 92.00 432 LYS A O 1
ATOM 3539 N N . SER A 1 433 ? -11.281 -7.841 -4.164 1.00 95.44 433 SER A N 1
ATOM 3540 C CA . SER A 1 433 ? -10.337 -6.723 -4.244 1.00 95.44 433 SER A CA 1
ATOM 3541 C C . SER A 1 433 ? -9.755 -6.421 -2.855 1.00 95.44 433 SER A C 1
ATOM 3543 O O . SER A 1 433 ? -9.990 -5.343 -2.316 1.00 95.44 433 SER A O 1
ATOM 3545 N N . PRO A 1 434 ? -8.991 -7.338 -2.242 1.00 95.50 434 PRO A N 1
ATOM 3546 C CA . PRO A 1 434 ? -8.532 -7.190 -0.855 1.00 95.50 434 PRO A CA 1
ATOM 3547 C C . PRO A 1 434 ? -7.527 -6.047 -0.620 1.00 95.50 434 PRO A C 1
ATOM 3549 O O . PRO A 1 434 ? -7.328 -5.632 0.517 1.00 95.50 434 PRO A O 1
ATOM 3552 N N . TYR A 1 435 ? -6.912 -5.493 -1.674 1.00 96.00 435 TYR A N 1
ATOM 3553 C CA . TYR A 1 435 ? -5.789 -4.546 -1.547 1.00 96.00 435 TYR A CA 1
ATOM 3554 C C . TYR A 1 435 ? -6.053 -3.153 -2.130 1.00 96.00 435 TYR A C 1
ATOM 3556 O O . TYR A 1 435 ? -5.128 -2.352 -2.265 1.00 96.00 435 TYR A O 1
ATOM 3564 N N . MET A 1 436 ? -7.303 -2.829 -2.486 1.00 96.56 436 MET A N 1
ATOM 3565 C CA . MET A 1 436 ? -7.656 -1.520 -3.057 1.00 96.56 436 MET A CA 1
ATOM 3566 C C . MET A 1 436 ? -6.859 -1.161 -4.335 1.00 96.56 436 MET A C 1
ATOM 3568 O O . MET A 1 436 ? -6.441 -0.013 -4.514 1.00 96.56 436 MET A O 1
ATOM 3572 N N . LEU A 1 437 ? -6.635 -2.132 -5.228 1.00 95.31 437 LEU A N 1
ATOM 3573 C CA . LEU A 1 437 ? -5.862 -1.955 -6.474 1.00 95.31 437 LEU A CA 1
ATOM 3574 C C . LEU A 1 437 ? -6.727 -1.712 -7.719 1.00 95.31 437 LEU A C 1
ATOM 3576 O O . LEU A 1 437 ? -6.191 -1.476 -8.801 1.00 95.31 437 LEU A O 1
ATOM 3580 N N . TYR A 1 438 ? -8.049 -1.722 -7.555 1.00 95.69 438 TYR A N 1
ATOM 3581 C CA . TYR A 1 438 ? -9.037 -1.545 -8.616 1.00 95.69 438 TYR A CA 1
ATOM 3582 C C . TYR A 1 438 ? -10.092 -0.507 -8.216 1.00 95.69 438 TYR A C 1
ATOM 3584 O O . TYR A 1 438 ? -10.235 -0.162 -7.036 1.00 95.69 438 TYR A O 1
ATOM 3592 N N . VAL A 1 439 ? -10.841 -0.016 -9.204 1.00 95.44 439 VAL A N 1
ATOM 3593 C CA . VAL A 1 439 ? -12.011 0.848 -9.008 1.00 95.44 439 VAL A CA 1
ATOM 3594 C C . VAL A 1 439 ? -13.272 0.186 -9.535 1.00 95.44 439 VAL A C 1
ATOM 3596 O O . VAL A 1 439 ? -13.275 -0.432 -10.595 1.00 95.44 439 VAL A O 1
ATOM 3599 N N . PHE A 1 440 ? -14.368 0.377 -8.809 1.00 96.44 440 PHE A N 1
ATOM 3600 C CA . PHE A 1 440 ? -15.658 -0.223 -9.120 1.00 96.44 440 PHE A CA 1
ATOM 3601 C C . PHE A 1 440 ? -16.754 0.818 -9.054 1.00 96.44 440 PHE A C 1
ATOM 3603 O O . PHE A 1 440 ? -16.759 1.675 -8.167 1.00 96.44 440 PHE A O 1
ATOM 3610 N N . LYS A 1 441 ? -17.700 0.735 -9.984 1.00 95.94 441 LYS A N 1
ATOM 3611 C CA . LYS A 1 441 ? -18.871 1.600 -9.968 1.00 95.94 441 LYS A CA 1
ATOM 3612 C C . LYS A 1 441 ? -19.859 1.076 -8.935 1.00 95.94 441 LYS A C 1
ATOM 3614 O O . LYS A 1 441 ? -20.188 -0.107 -8.930 1.00 95.94 441 LYS A O 1
ATOM 3619 N N . MET A 1 442 ? -20.303 1.938 -8.030 1.00 96.50 442 MET A N 1
ATOM 3620 C CA . MET A 1 442 ? -21.293 1.572 -7.023 1.00 96.50 442 MET A CA 1
ATOM 3621 C C . MET A 1 442 ? -22.694 1.639 -7.637 1.00 96.50 442 MET A C 1
ATOM 3623 O O . MET A 1 442 ? -23.072 2.672 -8.188 1.00 96.50 442 MET A O 1
ATOM 3627 N N . LYS A 1 443 ? -23.488 0.570 -7.502 1.00 96.88 443 LYS A N 1
ATOM 3628 C CA . LYS A 1 443 ? -24.842 0.480 -8.084 1.00 96.88 443 LYS A CA 1
ATOM 3629 C C . LYS A 1 443 ? -25.789 1.549 -7.530 1.00 96.88 443 LYS A C 1
ATOM 3631 O O . LYS A 1 443 ? -26.637 2.070 -8.245 1.00 96.88 443 LYS A O 1
ATOM 3636 N N . LYS A 1 444 ? -25.641 1.873 -6.241 1.00 95.44 444 LYS A N 1
ATOM 3637 C CA . LYS A 1 444 ? -26.353 2.957 -5.545 1.00 95.44 444 LYS A CA 1
ATOM 3638 C C . LYS A 1 444 ? -25.316 3.885 -4.903 1.00 95.44 444 LYS A C 1
ATOM 3640 O O . LYS A 1 444 ? -24.880 3.597 -3.791 1.00 95.44 444 LYS A O 1
ATOM 3645 N N . PRO A 1 445 ? -24.863 4.937 -5.609 1.00 92.69 445 PRO A N 1
ATOM 3646 C CA . PRO A 1 445 ? -23.718 5.736 -5.183 1.00 92.69 445 PRO A CA 1
ATOM 3647 C C . PRO A 1 445 ? -23.913 6.433 -3.834 1.00 92.69 445 PRO A C 1
ATOM 3649 O O . PRO A 1 445 ? -24.894 7.147 -3.628 1.00 92.69 445 PRO A O 1
ATOM 3652 N N . ILE A 1 446 ? -22.913 6.305 -2.959 1.00 92.25 446 ILE A N 1
ATOM 3653 C CA . ILE A 1 446 ? -22.838 7.026 -1.686 1.00 92.25 446 ILE A CA 1
ATOM 3654 C C . ILE A 1 446 ? -21.725 8.054 -1.752 1.00 92.25 446 ILE A C 1
ATOM 3656 O O . ILE A 1 446 ? -20.546 7.723 -1.909 1.00 92.25 446 ILE A O 1
ATOM 3660 N N . LYS A 1 447 ? -22.105 9.323 -1.579 1.00 89.00 447 LYS A N 1
ATOM 3661 C CA . LYS A 1 447 ? -21.211 10.468 -1.768 1.00 89.00 447 LYS A CA 1
ATOM 3662 C C . LYS A 1 447 ? -19.932 10.375 -0.950 1.00 89.00 447 LYS A C 1
ATOM 3664 O O . LYS A 1 447 ? -18.936 10.920 -1.401 1.00 89.00 447 LYS A O 1
ATOM 3669 N N . SER A 1 448 ? -19.924 9.746 0.222 1.00 91.38 448 SER A N 1
ATOM 3670 C CA . SER A 1 448 ? -18.752 9.704 1.106 1.00 91.38 448 SER A CA 1
ATOM 3671 C C . SER A 1 448 ? -17.605 8.818 0.589 1.00 91.38 448 SER A C 1
ATOM 3673 O O . SER A 1 448 ? -16.441 9.124 0.856 1.00 91.38 448 SER A O 1
ATOM 3675 N N . ILE A 1 449 ? -17.917 7.798 -0.215 1.00 93.19 449 ILE A N 1
ATOM 3676 C CA . ILE A 1 449 ? -16.979 6.746 -0.646 1.00 93.19 449 ILE A CA 1
ATOM 3677 C C . ILE A 1 449 ? -16.828 6.622 -2.166 1.00 93.19 449 ILE A C 1
ATOM 3679 O O . ILE A 1 449 ? -16.010 5.832 -2.629 1.00 93.19 449 ILE A O 1
ATOM 3683 N N . VAL A 1 450 ? -17.578 7.398 -2.953 1.00 92.81 450 VAL A N 1
ATOM 3684 C CA . VAL A 1 450 ? -17.454 7.430 -4.419 1.00 92.81 450 VAL A CA 1
ATOM 3685 C C . VAL A 1 450 ? -16.893 8.759 -4.935 1.00 92.81 450 VAL A C 1
ATOM 3687 O O . VAL A 1 450 ? -16.997 9.814 -4.291 1.00 92.81 450 VAL A O 1
ATOM 3690 N N . SER A 1 451 ? -16.281 8.699 -6.117 1.00 90.00 451 SER A N 1
ATOM 3691 C CA . SER A 1 451 ? -15.966 9.852 -6.960 1.00 90.00 451 SER A CA 1
ATOM 3692 C C . SER A 1 451 ? -17.244 10.479 -7.535 1.00 90.00 451 SER A C 1
ATOM 3694 O O . SER A 1 451 ? -18.349 9.963 -7.352 1.00 90.00 451 SER A O 1
ATOM 3696 N N . LYS A 1 452 ? -17.097 11.595 -8.261 1.00 86.00 452 LYS A N 1
ATOM 3697 C CA . LYS A 1 452 ? -18.209 12.257 -8.964 1.00 86.00 452 LYS A CA 1
ATOM 3698 C C . LYS A 1 452 ? -18.955 11.299 -9.905 1.00 86.00 452 LYS A C 1
ATOM 3700 O O . LYS A 1 452 ? -20.176 11.373 -9.992 1.00 86.00 452 LYS A O 1
ATOM 3705 N N . ASP A 1 453 ? -18.229 10.371 -10.520 1.00 88.44 453 ASP A N 1
ATOM 3706 C CA . ASP A 1 453 ? -18.764 9.422 -11.502 1.00 88.44 453 ASP A CA 1
ATOM 3707 C C . ASP A 1 453 ? -19.275 8.115 -10.867 1.00 88.44 453 ASP A C 1
ATOM 3709 O O . ASP A 1 453 ? -19.578 7.150 -11.567 1.00 88.44 453 ASP A O 1
ATOM 3713 N N . GLY A 1 454 ? -19.366 8.058 -9.532 1.00 92.75 454 GLY A N 1
ATOM 3714 C CA . GLY A 1 454 ? -19.903 6.903 -8.809 1.00 92.75 454 GLY A CA 1
ATOM 3715 C C . GLY A 1 454 ? -18.912 5.752 -8.613 1.00 92.75 454 GLY A C 1
ATOM 3716 O O . GLY A 1 454 ? -19.325 4.669 -8.201 1.00 92.75 454 GLY A O 1
ATOM 3717 N N . TYR A 1 455 ? -17.619 5.965 -8.871 1.00 94.19 455 TYR A N 1
ATOM 3718 C CA . TYR A 1 455 ? -16.586 4.944 -8.680 1.00 94.19 455 TYR A CA 1
ATOM 3719 C C . TYR A 1 455 ? -15.978 5.007 -7.283 1.00 94.19 455 TYR A C 1
ATOM 3721 O O . TYR A 1 455 ? -15.624 6.082 -6.800 1.00 94.19 455 TYR A O 1
ATOM 3729 N N . SER A 1 456 ? -15.796 3.851 -6.654 1.00 94.62 456 SER A N 1
ATOM 3730 C CA . SER A 1 456 ? -15.055 3.701 -5.405 1.00 94.62 456 SER A CA 1
ATOM 3731 C C . SER A 1 456 ? -13.851 2.794 -5.600 1.00 94.62 456 SER A C 1
ATOM 3733 O O . SER A 1 456 ? -13.866 1.870 -6.412 1.00 94.62 456 SER A O 1
ATOM 3735 N N . ARG A 1 457 ? -12.814 3.040 -4.805 1.00 95.50 457 ARG A N 1
ATOM 3736 C CA . ARG A 1 457 ? -11.728 2.091 -4.597 1.00 95.50 457 ARG A CA 1
ATOM 3737 C C . ARG A 1 457 ? -12.111 1.210 -3.413 1.00 95.50 457 ARG A C 1
ATOM 3739 O O . ARG A 1 457 ? -12.305 1.730 -2.314 1.00 95.50 457 ARG A O 1
ATOM 3746 N N . VAL A 1 458 ? -12.219 -0.093 -3.645 1.00 96.69 458 VAL A N 1
ATOM 3747 C CA . VAL A 1 458 ? -12.850 -1.021 -2.696 1.00 96.69 458 VAL A CA 1
ATOM 3748 C C . VAL A 1 458 ? -11.838 -2.022 -2.151 1.00 96.69 458 VAL A C 1
ATOM 3750 O O . VAL A 1 458 ? -11.035 -2.572 -2.910 1.00 96.69 458 VAL A O 1
ATOM 3753 N N . GLN A 1 459 ? -11.895 -2.244 -0.840 1.00 98.00 459 GLN A N 1
ATOM 3754 C CA . GLN A 1 459 ? -11.333 -3.401 -0.157 1.00 98.00 459 GLN A CA 1
ATOM 3755 C C . GLN A 1 459 ? -12.447 -4.426 0.087 1.00 98.00 459 GLN A C 1
ATOM 3757 O O . GLN A 1 459 ? -13.391 -4.118 0.811 1.00 98.00 459 GLN A O 1
ATOM 3762 N N . THR A 1 460 ? -12.333 -5.634 -0.461 1.00 98.06 460 THR A N 1
ATOM 3763 C CA . THR A 1 460 ? -13.129 -6.768 0.039 1.00 98.06 460 THR A CA 1
ATOM 3764 C C . THR A 1 460 ? -12.463 -7.336 1.286 1.00 98.06 460 THR A C 1
ATOM 3766 O O . THR A 1 460 ? -11.237 -7.437 1.342 1.00 98.06 460 THR A O 1
ATOM 3769 N N . VAL A 1 461 ? -13.258 -7.631 2.309 1.00 98.12 461 VAL A N 1
ATOM 3770 C CA . VAL A 1 461 ? -12.794 -8.168 3.591 1.00 98.12 461 VAL A CA 1
ATOM 3771 C C . VAL A 1 461 ? -13.423 -9.538 3.780 1.00 98.12 461 VAL A C 1
ATOM 3773 O O . VAL A 1 461 ? -14.648 -9.656 3.796 1.00 98.12 461 VAL A O 1
ATOM 3776 N N . ASP A 1 462 ? -12.578 -10.552 3.911 1.00 95.38 462 ASP A N 1
ATOM 3777 C CA . ASP A 1 462 ? -12.960 -11.936 4.163 1.00 95.38 462 ASP A CA 1
ATOM 3778 C C . ASP A 1 462 ? -12.607 -12.354 5.601 1.00 95.38 462 ASP A C 1
ATOM 3780 O O . ASP A 1 462 ? -12.116 -11.561 6.409 1.00 95.38 462 ASP A O 1
ATOM 3784 N N . ILE A 1 463 ? -12.877 -13.620 5.924 1.00 94.69 463 ILE A N 1
ATOM 3785 C CA . ILE A 1 463 ? -12.669 -14.189 7.259 1.00 94.69 463 ILE A CA 1
ATOM 3786 C C . ILE A 1 463 ? -11.192 -14.238 7.690 1.00 94.69 463 ILE A C 1
ATOM 3788 O O . ILE A 1 463 ? -10.921 -14.269 8.894 1.00 94.69 463 ILE A O 1
ATOM 3792 N N . GLU A 1 464 ? -10.242 -14.210 6.748 1.00 89.62 464 GLU A N 1
ATOM 3793 C CA . GLU A 1 464 ? -8.805 -14.253 7.052 1.00 89.62 464 GLU A CA 1
ATOM 3794 C C . GLU A 1 464 ? -8.360 -12.968 7.768 1.00 89.62 464 GLU A C 1
ATOM 3796 O O . GLU A 1 464 ? -7.567 -13.017 8.709 1.00 89.62 464 GLU A O 1
ATOM 3801 N N . ASN A 1 465 ? -8.971 -11.819 7.449 1.00 90.31 465 ASN A N 1
ATOM 3802 C CA . ASN A 1 465 ? -8.866 -10.609 8.273 1.00 90.31 465 ASN A CA 1
ATOM 3803 C C . ASN A 1 465 ? -9.890 -10.639 9.423 1.00 90.31 465 ASN A C 1
ATOM 3805 O O . ASN A 1 465 ? -10.789 -9.799 9.525 1.00 90.31 465 ASN A O 1
ATOM 3809 N N . THR A 1 466 ? -9.768 -11.643 10.297 1.00 93.12 466 THR A N 1
ATOM 3810 C CA . THR A 1 466 ? -10.822 -12.037 11.247 1.00 93.12 466 THR A CA 1
ATOM 3811 C C . THR A 1 466 ? -11.324 -10.885 12.120 1.00 93.12 466 THR A C 1
ATOM 3813 O O . THR A 1 466 ? -12.529 -10.735 12.318 1.00 93.12 466 THR A O 1
ATOM 3816 N N . LYS A 1 467 ? -10.425 -10.050 12.658 1.00 95.69 467 LYS A N 1
ATOM 3817 C CA . LYS A 1 467 ? -10.812 -8.949 13.558 1.00 95.69 467 LYS A CA 1
ATOM 3818 C C . LYS A 1 467 ? -11.610 -7.876 12.829 1.00 95.69 467 LYS A C 1
ATOM 3820 O O . LYS A 1 467 ? -12.641 -7.436 13.333 1.00 95.69 467 LYS A O 1
ATOM 3825 N N . TYR A 1 468 ? -11.166 -7.478 11.639 1.00 97.50 468 TYR A N 1
ATOM 3826 C CA . TYR A 1 468 ? -11.877 -6.461 10.877 1.00 97.50 468 TYR A CA 1
ATOM 3827 C C . TYR A 1 468 ? -13.183 -6.997 10.277 1.00 97.50 468 TYR A C 1
ATOM 3829 O O . TYR A 1 468 ? -14.203 -6.305 10.287 1.00 97.50 468 TYR A O 1
ATOM 3837 N N . PHE A 1 469 ? -13.172 -8.255 9.833 1.00 98.25 469 PHE A N 1
ATOM 3838 C CA . PHE A 1 469 ? -14.350 -8.974 9.359 1.00 98.25 469 PHE A CA 1
ATOM 3839 C C . PHE A 1 469 ? -15.450 -9.042 10.422 1.00 98.25 469 PHE A C 1
ATOM 3841 O O . PHE A 1 469 ? -16.602 -8.721 10.136 1.00 98.25 469 PHE A O 1
ATOM 3848 N N . ASN A 1 470 ? -15.104 -9.384 11.668 1.00 98.25 470 ASN A N 1
ATOM 3849 C CA . ASN A 1 470 ? -16.067 -9.442 12.772 1.00 98.25 470 ASN A CA 1
ATOM 3850 C C . ASN A 1 470 ? -16.707 -8.079 13.061 1.00 98.25 470 ASN A C 1
ATOM 3852 O O . ASN A 1 470 ? -17.927 -8.003 13.218 1.00 98.25 470 ASN A O 1
ATOM 3856 N N . LEU A 1 471 ? -15.920 -6.998 13.044 1.00 98.50 471 LEU A N 1
ATOM 3857 C CA . LEU A 1 471 ? -16.445 -5.641 13.204 1.00 98.50 471 LEU A CA 1
ATOM 3858 C C . LEU A 1 471 ? -17.416 -5.263 12.070 1.00 98.50 471 LEU A C 1
ATOM 3860 O O . LEU A 1 471 ? -18.496 -4.730 12.336 1.00 98.50 471 LEU A O 1
ATOM 3864 N N . LEU A 1 472 ? -17.072 -5.565 10.812 1.00 98.44 472 LEU A N 1
ATOM 3865 C CA . LEU A 1 472 ? -17.953 -5.325 9.662 1.00 98.44 472 LEU A CA 1
ATOM 3866 C C . LEU A 1 472 ? -19.235 -6.167 9.724 1.00 98.44 472 LEU A C 1
ATOM 3868 O O . LEU A 1 472 ? -20.319 -5.647 9.457 1.00 98.44 472 LEU A O 1
ATOM 3872 N N . GLN A 1 473 ? -19.145 -7.436 10.127 1.00 98.56 473 GLN A N 1
ATOM 3873 C CA . GLN A 1 473 ? -20.316 -8.289 10.340 1.00 98.56 473 GLN A CA 1
ATOM 3874 C C . GLN A 1 473 ? -21.217 -7.767 11.464 1.00 98.56 473 GLN A C 1
ATOM 3876 O O . GLN A 1 473 ? -22.440 -7.729 11.305 1.00 98.56 473 GLN A O 1
ATOM 3881 N N . ALA A 1 474 ? -20.637 -7.343 12.591 1.00 98.56 474 ALA A N 1
ATOM 3882 C CA . ALA A 1 474 ? -21.386 -6.751 13.697 1.00 98.56 474 ALA A CA 1
ATOM 3883 C C . ALA A 1 474 ? -22.115 -5.477 13.245 1.00 98.56 474 ALA A C 1
ATOM 3885 O O . ALA A 1 474 ? -23.297 -5.294 13.554 1.00 98.56 474 ALA A O 1
ATOM 3886 N N . PHE A 1 475 ? -21.445 -4.641 12.443 1.00 98.62 475 PHE A N 1
ATOM 3887 C CA . PHE A 1 475 ? -22.047 -3.461 11.831 1.00 98.62 475 PHE A CA 1
ATOM 3888 C C . PHE A 1 475 ? -23.209 -3.848 10.904 1.00 98.62 475 PHE A C 1
ATOM 3890 O O . PHE A 1 475 ? -24.333 -3.394 11.130 1.00 98.62 475 PHE A O 1
ATOM 3897 N N . LYS A 1 476 ? -22.992 -4.770 9.951 1.00 98.62 476 LYS A N 1
ATOM 3898 C CA . LYS A 1 476 ? -24.032 -5.282 9.037 1.00 98.62 476 LYS A CA 1
ATOM 3899 C C . LYS A 1 476 ? -25.243 -5.817 9.787 1.00 98.62 476 LYS A C 1
ATOM 3901 O O . LYS A 1 476 ? -26.371 -5.509 9.418 1.00 98.62 476 LYS A O 1
ATOM 3906 N N . LYS A 1 477 ? -25.041 -6.587 10.857 1.00 98.50 477 LYS A N 1
ATOM 3907 C CA . LYS A 1 477 ? -26.138 -7.155 11.654 1.00 98.50 477 LYS A CA 1
ATOM 3908 C C . LYS A 1 477 ? -27.037 -6.076 12.269 1.00 98.50 477 LYS A C 1
ATOM 3910 O O . LYS A 1 477 ? -28.233 -6.300 12.427 1.00 98.50 477 LYS A O 1
ATOM 3915 N N . ARG A 1 478 ? -26.471 -4.920 12.625 1.00 98.06 478 ARG A N 1
ATOM 3916 C CA . ARG A 1 478 ? -27.191 -3.800 13.252 1.00 98.06 478 ARG A CA 1
ATOM 3917 C C . ARG A 1 478 ? -27.819 -2.840 12.239 1.00 98.06 478 ARG A C 1
ATOM 3919 O O . ARG A 1 478 ? -28.811 -2.204 12.577 1.00 98.06 478 ARG A O 1
ATOM 3926 N N . THR A 1 479 ? -27.259 -2.725 11.034 1.00 97.69 479 THR A N 1
ATOM 3927 C CA . THR A 1 479 ? -27.639 -1.687 10.051 1.00 97.69 479 THR A CA 1
ATOM 3928 C C . THR A 1 479 ? -28.189 -2.224 8.735 1.00 97.69 479 THR A C 1
ATOM 3930 O O . THR A 1 479 ? -28.783 -1.466 7.974 1.00 97.69 479 THR A O 1
ATOM 3933 N N . ASN A 1 480 ? -27.989 -3.512 8.449 1.00 97.62 480 ASN A N 1
ATOM 3934 C CA . ASN A 1 480 ? -28.122 -4.120 7.125 1.00 97.62 480 ASN A CA 1
ATOM 3935 C C . ASN A 1 480 ? -27.181 -3.507 6.060 1.00 97.62 480 ASN A C 1
ATOM 3937 O O . ASN A 1 480 ? -27.454 -3.573 4.861 1.00 97.62 480 ASN A O 1
ATOM 3941 N N . ILE A 1 481 ? -26.072 -2.892 6.491 1.00 97.38 481 ILE A N 1
ATOM 3942 C CA . ILE A 1 481 ? -25.078 -2.242 5.627 1.00 97.38 481 ILE A CA 1
ATOM 3943 C C . ILE A 1 481 ? -23.732 -2.963 5.793 1.00 97.38 481 ILE A C 1
ATOM 3945 O O . ILE A 1 481 ? -23.186 -2.962 6.893 1.00 97.38 481 ILE A O 1
ATOM 3949 N N . PRO A 1 482 ? -23.162 -3.566 4.733 1.00 97.75 482 PRO A N 1
ATOM 3950 C CA . PRO A 1 482 ? -21.983 -4.427 4.849 1.00 97.75 482 PRO A CA 1
ATOM 3951 C C . PRO A 1 482 ? -20.646 -3.701 4.661 1.00 97.75 482 PRO A C 1
ATOM 3953 O O . PRO A 1 482 ? -19.628 -4.349 4.424 1.00 97.75 482 PRO A O 1
ATOM 3956 N N . TYR A 1 483 ? -20.633 -2.368 4.701 1.00 98.25 483 TYR A N 1
ATOM 3957 C CA . TYR A 1 483 ? -19.442 -1.576 4.414 1.00 98.25 483 TYR A CA 1
ATOM 3958 C C . TYR A 1 483 ? -19.262 -0.375 5.333 1.00 98.25 483 TYR A C 1
ATOM 3960 O O . TYR A 1 483 ? -20.219 0.195 5.855 1.00 98.25 483 TYR A O 1
ATOM 3968 N N . LEU A 1 484 ? -18.006 0.052 5.443 1.00 98.44 484 LEU A N 1
ATOM 3969 C CA . LEU A 1 484 ? -17.581 1.277 6.112 1.00 98.44 484 LEU A CA 1
ATOM 3970 C C . LEU A 1 484 ? -16.714 2.114 5.166 1.00 98.44 484 LEU A C 1
ATOM 3972 O O . LEU A 1 484 ? -16.074 1.596 4.242 1.00 98.44 484 LEU A O 1
ATOM 3976 N N . LEU A 1 485 ? -16.665 3.423 5.414 1.00 98.00 485 LEU A N 1
ATOM 3977 C CA . LEU A 1 485 ? -15.616 4.261 4.846 1.00 98.00 485 LEU A CA 1
ATOM 3978 C C . LEU A 1 485 ? -14.312 3.891 5.552 1.00 98.00 485 LEU A C 1
ATOM 3980 O O . LEU A 1 485 ? -14.240 3.929 6.780 1.00 98.00 485 LEU A O 1
ATOM 3984 N N . ASN A 1 486 ? -13.290 3.555 4.768 1.00 97.81 486 ASN A N 1
ATOM 3985 C CA . ASN A 1 486 ? -11.963 3.214 5.265 1.00 97.81 486 ASN A CA 1
ATOM 3986 C C . ASN A 1 486 ? -10.906 4.136 4.638 1.00 97.81 486 ASN A C 1
ATOM 3988 O O . ASN A 1 486 ? -10.845 4.335 3.418 1.00 97.81 486 ASN A O 1
ATOM 3992 N N . THR A 1 487 ? -10.047 4.704 5.480 1.00 96.06 487 THR A N 1
ATOM 3993 C CA . THR A 1 487 ? -8.818 5.375 5.057 1.00 96.06 487 THR A CA 1
ATOM 3994 C C . THR A 1 487 ? -7.657 5.034 5.984 1.00 96.06 487 THR A C 1
ATOM 3996 O O . THR A 1 487 ? -7.846 4.654 7.129 1.00 96.06 487 THR A O 1
ATOM 3999 N N . SER A 1 488 ? -6.429 5.244 5.514 1.00 95.56 488 SER A N 1
ATOM 4000 C CA . SER A 1 488 ? -5.214 5.048 6.307 1.00 95.56 488 SER A CA 1
ATOM 4001 C C . SER A 1 488 ? -5.194 5.877 7.602 1.00 95.56 488 SER A C 1
ATOM 4003 O O . SER A 1 488 ? -5.529 7.073 7.590 1.00 95.56 488 SER A O 1
ATOM 4005 N N . LEU A 1 489 ? -4.753 5.252 8.696 1.00 97.31 489 LEU A N 1
ATOM 4006 C CA . LEU A 1 489 ? -4.519 5.880 9.995 1.00 97.31 489 LEU A CA 1
ATOM 4007 C C . LEU A 1 489 ? -3.180 6.624 9.991 1.00 97.31 489 LEU A C 1
ATOM 4009 O O . LEU A 1 489 ? -2.125 6.059 10.257 1.00 97.31 489 LEU A O 1
ATOM 4013 N N . ASN A 1 490 ? -3.237 7.901 9.630 1.00 94.94 490 ASN A N 1
ATOM 4014 C CA . ASN A 1 490 ? -2.116 8.837 9.664 1.00 94.94 490 ASN A CA 1
ATOM 4015 C C . ASN A 1 490 ? -2.624 10.273 9.541 1.00 94.94 490 ASN A C 1
ATOM 4017 O O . ASN A 1 490 ? -3.722 10.509 9.024 1.00 94.94 490 ASN A O 1
ATOM 4021 N N . LEU A 1 491 ? -1.810 11.240 9.937 1.00 93.69 491 LEU A N 1
ATOM 4022 C CA . LEU A 1 491 ? -2.070 12.650 9.662 1.00 93.69 491 LEU A CA 1
ATOM 4023 C C . LEU A 1 491 ? -1.614 13.026 8.234 1.00 93.69 491 LEU A C 1
ATOM 4025 O O . LEU A 1 491 ? -0.946 12.236 7.559 1.00 93.69 491 LEU A O 1
ATOM 4029 N N . PRO A 1 492 ? -2.035 14.184 7.695 1.00 88.88 492 PRO A N 1
ATOM 4030 C CA . PRO A 1 492 ? -1.559 14.659 6.396 1.00 88.88 492 PRO A CA 1
ATOM 4031 C C . PRO A 1 492 ? -0.039 14.825 6.416 1.00 88.88 492 PRO A C 1
ATOM 4033 O O . PRO A 1 492 ? 0.492 15.401 7.352 1.00 88.88 492 PRO A O 1
ATOM 4036 N N . GLY A 1 493 ? 0.652 14.349 5.382 1.00 85.94 493 GLY A N 1
ATOM 4037 C CA . GLY A 1 493 ? 2.120 14.407 5.328 1.00 85.94 493 GLY A CA 1
ATOM 4038 C C . GLY A 1 493 ? 2.817 13.239 6.033 1.00 85.94 493 GLY A C 1
ATOM 4039 O O . GLY A 1 493 ? 3.814 12.766 5.510 1.00 85.94 493 GLY A O 1
ATOM 4040 N N . GLU A 1 494 ? 2.209 12.646 7.060 1.00 91.25 494 GLU A N 1
ATOM 4041 C CA . GLU A 1 494 ? 2.810 11.565 7.860 1.00 91.25 494 GLU A CA 1
ATOM 4042 C C . GLU A 1 494 ? 2.750 10.180 7.197 1.00 91.25 494 GLU A C 1
ATOM 4044 O O . GLU A 1 494 ? 1.854 9.902 6.382 1.00 91.25 494 GLU A O 1
ATOM 4049 N N . ALA A 1 495 ? 3.693 9.304 7.561 1.00 92.75 495 ALA A N 1
ATOM 4050 C CA . ALA A 1 495 ? 3.655 7.870 7.258 1.00 92.75 495 ALA A CA 1
ATOM 4051 C C . ALA A 1 495 ? 2.505 7.167 8.009 1.00 92.75 495 ALA A C 1
ATOM 4053 O O . ALA A 1 495 ? 1.864 7.756 8.881 1.00 92.75 495 ALA A O 1
ATOM 4054 N N . LEU A 1 496 ? 2.204 5.915 7.647 1.00 94.81 496 LEU A N 1
ATOM 4055 C CA . LEU A 1 496 ? 1.208 5.109 8.362 1.00 94.81 496 LEU A CA 1
ATOM 4056 C C . LEU A 1 496 ? 1.640 4.902 9.821 1.00 94.81 496 LEU A C 1
ATOM 4058 O O . LEU A 1 496 ? 2.814 4.647 10.080 1.00 94.81 496 LEU A O 1
ATOM 4062 N N . VAL A 1 497 ? 0.692 4.998 10.755 1.00 95.81 497 VAL A N 1
ATOM 4063 C CA . VAL A 1 497 ? 0.913 4.665 12.171 1.00 95.81 497 VAL A CA 1
ATOM 4064 C C . VAL A 1 497 ? 1.423 3.226 12.286 1.00 95.81 497 VAL A C 1
ATOM 4066 O O . VAL A 1 497 ? 0.783 2.313 11.770 1.00 95.81 497 VAL A O 1
ATOM 4069 N N . GLU A 1 498 ? 2.536 3.014 12.988 1.00 95.38 498 GLU A N 1
ATOM 4070 C CA . GLU A 1 498 ? 3.143 1.689 13.175 1.00 95.38 498 GLU A CA 1
ATOM 4071 C C . GLU A 1 498 ? 3.126 1.268 14.648 1.00 95.38 498 GLU A C 1
ATOM 4073 O O . GLU A 1 498 ? 2.767 0.125 14.948 1.00 95.38 498 GLU A O 1
ATOM 4078 N N . THR A 1 499 ? 3.430 2.197 15.563 1.00 95.19 499 THR A N 1
ATOM 4079 C CA . THR A 1 499 ? 3.515 1.946 17.012 1.00 95.19 499 THR A CA 1
ATOM 4080 C C . THR A 1 499 ? 2.401 2.639 17.806 1.00 95.19 499 THR A C 1
ATOM 4082 O O . THR A 1 499 ? 1.639 3.458 17.284 1.00 95.19 499 THR A O 1
ATOM 4085 N N . LEU A 1 500 ? 2.287 2.315 19.099 1.00 95.81 500 LEU A N 1
ATOM 4086 C CA . LEU A 1 500 ? 1.342 2.992 19.988 1.00 95.81 500 LEU A CA 1
ATOM 4087 C C . LEU A 1 500 ? 1.725 4.458 20.244 1.00 95.81 500 LEU A C 1
ATOM 4089 O O . LEU A 1 500 ? 0.843 5.293 20.439 1.00 95.81 500 LEU A O 1
ATOM 4093 N N . GLU A 1 501 ? 3.011 4.793 20.197 1.00 95.06 501 GLU A N 1
ATOM 4094 C CA . GLU A 1 501 ? 3.507 6.167 20.270 1.00 95.06 501 GLU A CA 1
ATOM 4095 C C . GLU A 1 501 ? 3.035 6.987 19.065 1.00 95.06 501 GLU A C 1
ATOM 4097 O O . GLU A 1 501 ? 2.601 8.124 19.238 1.00 95.06 501 GLU A O 1
ATOM 4102 N N . ASP A 1 502 ? 3.019 6.402 17.864 1.00 95.69 502 ASP A N 1
ATOM 4103 C CA . ASP A 1 502 ? 2.454 7.058 16.676 1.00 95.69 502 ASP A CA 1
ATOM 4104 C C . ASP A 1 502 ? 0.944 7.282 16.808 1.00 95.69 502 ASP A C 1
ATOM 4106 O O . ASP A 1 502 ? 0.406 8.320 16.406 1.00 95.69 502 ASP A O 1
ATOM 4110 N N . LEU A 1 503 ? 0.241 6.300 17.379 1.00 96.94 503 LEU A N 1
ATOM 4111 C CA . LEU A 1 503 ? -1.184 6.416 17.662 1.00 96.94 503 LEU A CA 1
ATOM 4112 C C . LEU A 1 503 ? -1.441 7.542 18.674 1.00 96.94 503 LEU A C 1
ATOM 4114 O O . LEU A 1 503 ? -2.324 8.370 18.452 1.00 96.94 503 LEU A O 1
ATOM 4118 N N . LYS A 1 504 ? -0.646 7.619 19.747 1.00 96.44 504 LYS A N 1
ATOM 4119 C CA . LYS A 1 504 ? -0.698 8.701 20.741 1.00 96.44 504 LYS A CA 1
ATOM 4120 C C . LYS A 1 504 ? -0.405 10.062 20.112 1.00 96.44 504 LYS A C 1
ATOM 4122 O O . LYS A 1 504 ? -1.168 10.999 20.327 1.00 96.44 504 LYS A O 1
ATOM 4127 N N . PHE A 1 505 ? 0.618 10.153 19.267 1.00 95.75 505 PHE A N 1
ATOM 4128 C CA . PHE A 1 505 ? 0.909 11.365 18.505 1.00 95.75 505 PHE A CA 1
ATOM 4129 C C . PHE A 1 505 ? -0.286 11.783 17.635 1.00 95.75 505 PHE A C 1
ATOM 4131 O O . PHE A 1 505 ? -0.656 12.958 17.601 1.00 95.75 505 PHE A O 1
ATOM 4138 N N . THR A 1 506 ? -0.940 10.820 16.979 1.00 95.81 506 THR A N 1
ATOM 4139 C CA . THR A 1 506 ? -2.149 11.066 16.178 1.00 95.81 506 THR A CA 1
ATOM 4140 C C . THR A 1 506 ? -3.294 11.604 17.037 1.00 95.81 506 THR A C 1
ATOM 4142 O O . THR A 1 506 ? -3.959 12.555 16.625 1.00 95.81 506 THR A O 1
ATOM 4145 N N . PHE A 1 507 ? -3.512 11.046 18.233 1.00 95.19 507 PHE A N 1
ATOM 4146 C CA . PHE A 1 507 ? -4.477 11.578 19.198 1.00 95.19 507 PHE A CA 1
ATOM 4147 C C . PHE A 1 507 ? -4.163 13.021 19.576 1.00 95.19 507 PHE A C 1
ATOM 4149 O O . PHE A 1 507 ? -5.042 13.872 19.518 1.00 95.19 507 PHE A O 1
ATOM 4156 N N . GLU A 1 508 ? -2.924 13.316 19.955 1.00 94.88 508 GLU A N 1
ATOM 4157 C CA . GLU A 1 508 ? -2.523 14.634 20.462 1.00 94.88 508 GLU A CA 1
ATOM 4158 C C . GLU A 1 508 ? -2.628 15.728 19.395 1.00 94.88 508 GLU A C 1
ATOM 4160 O O . GLU A 1 508 ? -2.958 16.867 19.714 1.00 94.88 508 GLU A O 1
ATOM 4165 N N . ASN A 1 509 ? -2.450 15.364 18.124 1.00 95.19 509 ASN A N 1
ATOM 4166 C CA . ASN A 1 509 ? -2.397 16.298 17.000 1.00 95.19 509 ASN A CA 1
ATOM 4167 C C . ASN A 1 509 ? -3.644 16.253 16.097 1.00 95.19 509 ASN A C 1
ATOM 4169 O O . ASN A 1 509 ? -3.602 16.715 14.952 1.00 95.19 509 ASN A O 1
ATOM 4173 N N . SER A 1 510 ? -4.761 15.694 16.579 1.00 94.69 510 SER A N 1
ATOM 4174 C CA . SER A 1 510 ? -6.031 15.697 15.846 1.00 94.69 510 SER A CA 1
ATOM 4175 C C . SER A 1 510 ? -7.274 15.650 16.740 1.00 94.69 510 SER A C 1
ATOM 4177 O O . SER A 1 510 ? -7.201 15.465 17.958 1.00 94.69 510 SER A O 1
ATOM 4179 N N . ASP A 1 511 ? -8.432 15.771 16.090 1.00 93.06 511 ASP A N 1
ATOM 4180 C CA . ASP A 1 511 ? -9.761 15.634 16.696 1.00 93.06 511 ASP A CA 1
ATOM 4181 C C . ASP A 1 511 ? -10.188 14.164 16.893 1.00 93.06 511 ASP A C 1
ATOM 4183 O O . ASP A 1 511 ? -11.346 13.886 17.208 1.00 93.06 511 ASP A O 1
ATOM 4187 N N . LEU A 1 512 ? -9.288 13.199 16.671 1.00 96.12 512 LEU A N 1
ATOM 4188 C CA . LEU A 1 512 ? -9.569 11.784 16.896 1.00 96.12 512 LEU A CA 1
ATOM 4189 C C . LEU A 1 512 ? -9.822 11.520 18.388 1.00 96.12 512 LEU A C 1
ATOM 4191 O O . LEU A 1 512 ? -9.013 11.884 19.240 1.00 96.12 512 LEU A O 1
ATOM 4195 N N . LYS A 1 513 ? -10.931 10.839 18.696 1.00 96.94 513 LYS A N 1
ATOM 4196 C CA . LYS A 1 513 ? -11.357 10.556 20.078 1.00 96.94 513 LYS A CA 1
ATOM 4197 C C . LYS A 1 513 ? -11.230 9.101 20.498 1.00 96.94 513 LYS A C 1
ATOM 4199 O O . LYS A 1 513 ? -11.061 8.834 21.685 1.00 96.94 513 LYS A O 1
ATOM 4204 N N . TYR A 1 514 ? -11.284 8.173 19.547 1.00 98.50 514 TYR A N 1
ATOM 4205 C CA . TYR A 1 514 ? -11.417 6.747 19.822 1.00 98.50 514 TYR A CA 1
ATOM 4206 C C . TYR A 1 514 ? -10.401 5.931 19.032 1.00 98.50 514 TYR A C 1
ATOM 4208 O O . TYR A 1 514 ? -10.313 6.064 17.810 1.00 98.50 514 TYR A O 1
ATOM 4216 N N . ALA A 1 515 ? -9.688 5.039 19.721 1.00 98.44 515 ALA A N 1
ATOM 4217 C CA . ALA A 1 515 ? -8.865 4.017 19.088 1.00 98.44 515 ALA A CA 1
ATOM 4218 C C . ALA A 1 515 ? -9.183 2.636 19.651 1.00 98.44 515 ALA A C 1
ATOM 4220 O O . ALA A 1 515 ? -9.044 2.392 20.852 1.00 98.44 515 ALA A O 1
ATOM 4221 N N . TYR A 1 516 ? -9.623 1.744 18.773 1.00 98.69 516 TYR A N 1
ATOM 4222 C CA . TYR A 1 516 ? -9.964 0.372 19.085 1.00 98.69 516 TYR A CA 1
ATOM 4223 C C . TYR A 1 516 ? -8.789 -0.567 18.800 1.00 98.69 516 TYR A C 1
ATOM 4225 O O . TYR A 1 516 ? -8.215 -0.567 17.707 1.00 98.69 516 TYR A O 1
ATOM 4233 N N . LEU A 1 517 ? -8.463 -1.375 19.809 1.00 98.31 517 LEU A N 1
ATOM 4234 C CA . LEU A 1 517 ? -7.418 -2.391 19.821 1.00 98.31 517 LEU A CA 1
ATOM 4235 C C . LEU A 1 517 ? -8.085 -3.779 19.924 1.00 98.31 517 LEU A C 1
ATOM 4237 O O . LEU A 1 517 ? -8.218 -4.316 21.035 1.00 98.31 517 LEU A O 1
ATOM 4241 N N . PRO A 1 518 ? -8.552 -4.365 18.805 1.00 97.44 518 PRO A N 1
ATOM 4242 C CA . PRO A 1 518 ? -9.327 -5.613 18.804 1.00 97.44 518 PRO A CA 1
ATOM 4243 C C . PRO A 1 518 ? -8.531 -6.845 19.259 1.00 97.44 518 PRO A C 1
ATOM 4245 O O . PRO A 1 518 ? -9.113 -7.855 19.662 1.00 97.44 518 PRO A O 1
ATOM 4248 N N . ASP A 1 519 ? -7.199 -6.785 19.231 1.00 96.81 519 ASP A N 1
ATOM 4249 C CA . ASP A 1 519 ? -6.341 -7.887 19.687 1.00 96.81 519 ASP A CA 1
ATOM 4250 C C . ASP A 1 519 ? -6.423 -8.111 21.195 1.00 96.81 519 ASP A C 1
ATOM 4252 O O . ASP A 1 519 ? -6.277 -9.233 21.673 1.00 96.81 519 ASP A O 1
ATOM 4256 N N . ILE A 1 520 ? -6.726 -7.050 21.945 1.00 97.00 520 ILE A N 1
ATOM 4257 C CA . ILE A 1 520 ? -6.844 -7.082 23.406 1.00 97.00 520 ILE A CA 1
ATOM 4258 C C . ILE A 1 520 ? -8.214 -6.610 23.904 1.00 97.00 520 ILE A C 1
ATOM 4260 O O . ILE A 1 520 ? -8.402 -6.459 25.113 1.00 97.00 520 ILE A O 1
ATOM 4264 N N . ASN A 1 521 ? -9.171 -6.388 22.995 1.00 97.81 521 ASN A N 1
ATOM 4265 C CA . ASN A 1 521 ? -10.531 -5.929 23.291 1.00 97.81 521 ASN A CA 1
ATOM 4266 C C . ASN A 1 521 ? -10.559 -4.651 24.146 1.00 97.81 521 ASN A C 1
ATOM 4268 O O . ASN A 1 521 ? -11.286 -4.569 25.141 1.00 97.81 521 ASN A O 1
ATOM 4272 N N . LYS A 1 522 ? -9.730 -3.660 23.792 1.00 98.31 522 LYS A N 1
ATOM 4273 C CA . LYS A 1 522 ? -9.666 -2.375 24.502 1.00 98.31 522 LYS A CA 1
ATOM 4274 C C . LYS A 1 522 ? -9.919 -1.193 23.580 1.00 98.31 522 LYS A C 1
ATOM 4276 O O . LYS A 1 522 ? -9.512 -1.189 22.424 1.00 98.31 522 LYS A O 1
ATOM 4281 N N . LEU A 1 523 ? -10.557 -0.177 24.138 1.00 98.56 523 LEU A N 1
ATOM 4282 C CA . LEU A 1 523 ? -10.792 1.121 23.530 1.00 98.56 523 LEU A CA 1
ATOM 4283 C C . LEU A 1 523 ? -10.051 2.182 24.338 1.00 98.56 523 LEU A C 1
ATOM 4285 O O . LEU A 1 523 ? -10.254 2.285 25.550 1.00 98.56 523 LEU A O 1
ATOM 4289 N N . ILE A 1 524 ? -9.224 2.966 23.657 1.00 98.50 524 ILE A N 1
ATOM 4290 C CA . ILE A 1 524 ? -8.607 4.177 24.193 1.00 98.50 524 ILE A CA 1
ATOM 4291 C C . ILE A 1 524 ? -9.509 5.355 23.829 1.00 98.50 524 ILE A C 1
ATOM 4293 O O . ILE A 1 524 ? -9.909 5.498 22.671 1.00 98.50 524 ILE A O 1
ATOM 4297 N N . ILE A 1 525 ? -9.822 6.186 24.820 1.00 98.12 525 ILE A N 1
ATOM 4298 C CA . ILE A 1 525 ? -10.705 7.341 24.696 1.00 98.12 525 ILE A CA 1
ATOM 4299 C C . ILE A 1 525 ? -9.938 8.593 25.126 1.00 98.12 525 ILE A C 1
ATOM 4301 O O . ILE A 1 525 ? -9.535 8.716 26.287 1.00 98.12 525 ILE A O 1
ATOM 4305 N N . LYS A 1 526 ? -9.754 9.526 24.188 1.00 95.12 526 LYS A N 1
ATOM 4306 C CA . LYS A 1 526 ? -9.215 10.862 24.462 1.00 95.12 526 LYS A CA 1
ATOM 4307 C C . LYS A 1 526 ? -10.291 11.697 25.148 1.00 95.12 526 LYS A C 1
ATOM 4309 O O . LYS A 1 526 ? -11.379 11.876 24.601 1.00 95.12 526 LYS A O 1
ATOM 4314 N N . GLN A 1 527 ? -9.993 12.167 26.354 1.00 84.75 527 GLN A N 1
ATOM 4315 C CA . GLN A 1 527 ? -10.834 13.139 27.047 1.00 84.75 527 GLN A CA 1
ATOM 4316 C C . GLN A 1 527 ? -10.568 14.532 26.459 1.00 84.75 527 GLN A C 1
ATOM 4318 O O . GLN A 1 527 ? -9.451 14.800 26.014 1.00 84.75 527 GLN A O 1
ATOM 4323 N N . ASN A 1 528 ? -11.620 15.352 26.370 1.00 64.81 528 ASN A N 1
ATOM 4324 C CA . ASN A 1 528 ? -11.542 16.704 25.809 1.00 64.81 528 ASN A CA 1
ATOM 4325 C C . ASN A 1 528 ? -10.619 17.613 26.614 1.00 64.81 528 ASN A C 1
ATOM 4327 O O . ASN A 1 528 ? -10.662 17.515 27.861 1.00 64.81 528 ASN A O 1
#

Radius of gyration: 23.0 Å; chains: 1; bounding box: 60×54×65 Å

Foldseek 3Di:
DWEWFWEQFFQTKIWIDDPLETQFIAGQCQVVFAHRGRDHDPSNLVLCVVVVAAALEYEYEQDDPDP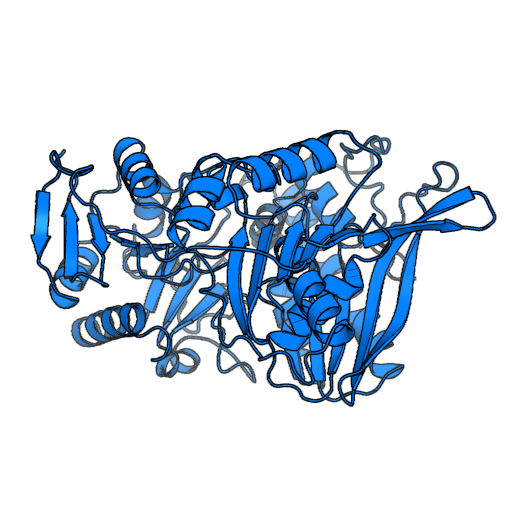VVVVVVVVCCVSRNYHPNRHYHYYHQQDFVLLLQLLQVLQDPDQKAKEKAAAQWGRWDQDPVRWIKTFGIWIWIHHPNDIDTDDTDIFTPDPVPPQQFTQRLLQLLLQLQVLQVHHSLVSVVLLLLLLLADDDPVDDAQADPVLTGRNLPGQDPPPRDNRHDDPDRAYSDPPPRSNNNNSNRSLVSSLVSLLVVVVVVCVVPPDQHYEYAYSSLLNQASQQSCCVPDNHHYDYGLQRYSSSNSVSVSSVVCVVPDPPHRHRDHFQLRARFADPPCVVLVVWDKDQADLLVVLVCLVVFAKEFEAETRAGDHDWHQRHGKIWHALQDPCNQVNVCQLAVDDPSHAFAKEFALVCDVVFWDDDPDSADQNLSHKTATPDARPRAAGPRRIGRYHHDYCVSVQRCVSLVSNCVVPVGNMIGIGANAYHSTDGNRYVVRVVVSVVPGPHAWYAYSVRSMITGDDD

Sequence (528 aa):
MRILSYHFGHDGSITYLDKGRIVYHTQLERLNKFKSNAIPSRELIINLKKNNIQADIFILTWVIENNWCDKIIELFKRNNIITNQTQIVKIGRKQHHIFHALCAFHFTKFTEANIYVYDGHGAAFYNKDDILLEEAVSGYIFKEKKIEAFKIYYGSKDSDTYDGNIPECGVAYAKLNTSLGLEYNDCGKSMAFSTYGKENSDIKSFLNEKYIFNTKYFNGQDGYIPIQNLKQQLTLNKNDDYSKDIAWRVQKDFEEKALYDIKKFIKQFPCKNLIITGGCAQNIFTNTRLFKELDVNVSVDPLCNDQGISLGAAIKCGLEVSYKTINRFDDVFLGFLPEYNLEIFKDYQIKKVDDNFIVDLLLNKEVIALFSGQSEQGQRGLGHRSLLIDANLDDAKERMSKIKKRAWYRPFACSILEEDFLNYFESENITKSPYMLYVFKMKKPIKSIVSKDGYSRVQTVDIENTKYFNLLQAFKKRTNIPYLLNTSLNLPGEALVETLEDLKFTFENSDLKYAYLPDINKLIIKQN